Protein AF-0000000072978141 (afdb_homodimer)

InterPro domains:
  IPR000634 Serine/threonine dehydratase, pyridoxal-phosphate-binding site [PS00165] (37-50)
  IPR001926 Tryptophan synthase beta chain-like, PALP domain [PF00291] (12-301)
  IPR036052 Tryptophan synthase beta chain-like, PALP domain superfamily [G3DSA:3.40.50.1100] (8-307)
  IPR036052 Tryptophan synthase beta chain-like, PALP domain superfamily [G3DSA:3.40.50.1100] (45-141)
  IPR036052 Tryptophan synthase beta chain-like, PALP domain superfamily [SSF53686] (3-309)

Structure (mmCIF, N/CA/C/O backbone):
data_AF-0000000072978141-model_v1
#
loop_
_entity.id
_entity.type
_entity.pdbx_description
1 polymer 'Putative serine/threonine dehydratase'
#
loop_
_atom_site.group_PDB
_atom_site.id
_atom_site.type_symbol
_atom_site.label_atom_id
_atom_site.label_alt_id
_atom_site.label_comp_id
_atom_site.label_asym_id
_atom_site.label_entity_id
_atom_site.label_seq_id
_atom_site.pdbx_PDB_ins_code
_atom_site.Cartn_x
_atom_site.Cartn_y
_atom_site.Cartn_z
_atom_site.occupancy
_atom_site.B_iso_or_equiv
_atom_site.auth_seq_id
_atom_site.auth_comp_id
_atom_site.auth_asym_id
_atom_site.auth_atom_id
_atom_site.pdbx_PDB_model_num
ATOM 1 N N . MET A 1 1 ? 3.355 -28.203 6.93 1 92.94 1 MET A N 1
ATOM 2 C CA . MET A 1 1 ? 4.121 -27.641 5.824 1 92.94 1 MET A CA 1
ATOM 3 C C . MET A 1 1 ? 3.99 -26.125 5.801 1 92.94 1 MET A C 1
ATOM 5 O O . MET A 1 1 ? 4.992 -25.406 5.836 1 92.94 1 MET A O 1
ATOM 9 N N . ILE A 1 2 ? 2.799 -25.594 5.996 1 97.38 2 ILE A N 1
ATOM 10 C CA . ILE A 1 2 ? 2.582 -24.156 5.891 1 97.38 2 ILE A CA 1
ATOM 11 C C . ILE A 1 2 ? 3.188 -23.453 7.102 1 97.38 2 ILE A C 1
ATOM 13 O O . ILE A 1 2 ? 3.846 -22.422 6.961 1 97.38 2 ILE A O 1
ATOM 17 N N . ARG A 1 3 ? 3.068 -24 8.289 1 98 3 ARG A N 1
ATOM 18 C CA . ARG A 1 3 ? 3.65 -23.422 9.492 1 98 3 ARG A CA 1
ATOM 19 C C . ARG A 1 3 ? 5.176 -23.453 9.43 1 98 3 ARG A C 1
ATOM 21 O O . ARG A 1 3 ? 5.84 -22.547 9.922 1 98 3 ARG A O 1
ATOM 28 N N . ALA A 1 4 ? 5.672 -24.578 8.891 1 98.06 4 ALA A N 1
ATOM 29 C CA . ALA A 1 4 ? 7.117 -24.641 8.703 1 98.06 4 ALA A CA 1
ATOM 30 C C . ALA A 1 4 ? 7.594 -23.562 7.738 1 98.06 4 ALA A C 1
ATOM 32 O O . ALA A 1 4 ? 8.633 -22.938 7.965 1 98.06 4 ALA A O 1
ATOM 33 N N . ALA A 1 5 ? 6.871 -23.344 6.629 1 98.44 5 ALA A N 1
ATOM 34 C CA . ALA A 1 5 ? 7.191 -22.266 5.691 1 98.44 5 ALA A CA 1
ATOM 35 C C . ALA A 1 5 ? 7.133 -20.906 6.375 1 98.44 5 ALA A C 1
ATOM 37 O O . ALA A 1 5 ? 7.984 -20.047 6.133 1 98.44 5 ALA A O 1
ATOM 38 N N . ALA A 1 6 ? 6.09 -20.703 7.219 1 98.56 6 ALA A N 1
ATOM 39 C CA . ALA A 1 6 ? 5.93 -19.453 7.938 1 98.56 6 ALA A CA 1
ATOM 40 C C . ALA A 1 6 ? 7.148 -19.156 8.805 1 98.56 6 ALA A C 1
ATOM 42 O O . ALA A 1 6 ? 7.609 -18.016 8.867 1 98.56 6 ALA A O 1
ATOM 43 N N . LYS A 1 7 ? 7.633 -20.156 9.492 1 98.31 7 LYS A N 1
ATOM 44 C CA . LYS A 1 7 ? 8.82 -19.984 10.328 1 98.31 7 LYS A CA 1
ATOM 45 C C . LYS A 1 7 ? 10.023 -19.562 9.492 1 98.31 7 LYS A C 1
ATOM 47 O O . LYS A 1 7 ? 10.797 -18.688 9.898 1 98.31 7 LYS A O 1
ATOM 52 N N . ARG A 1 8 ? 10.164 -20.125 8.336 1 98.06 8 ARG A N 1
ATOM 53 C CA . ARG A 1 8 ? 11.305 -19.828 7.469 1 98.06 8 ARG A CA 1
ATOM 54 C C . ARG A 1 8 ? 11.141 -18.453 6.824 1 98.06 8 ARG A C 1
ATOM 56 O O . ARG A 1 8 ? 12.133 -17.781 6.531 1 98.06 8 ARG A O 1
ATOM 63 N N . LEU A 1 9 ? 9.898 -18.031 6.629 1 98.25 9 LEU A N 1
ATOM 64 C CA . LEU A 1 9 ? 9.594 -16.75 5.984 1 98.25 9 LEU A CA 1
ATOM 65 C C . LEU A 1 9 ? 9.703 -15.602 6.977 1 98.25 9 LEU A C 1
ATOM 67 O O . LEU A 1 9 ? 9.797 -14.438 6.574 1 98.25 9 LEU A O 1
ATOM 71 N N . HIS A 1 10 ? 9.625 -15.961 8.273 1 96.75 10 HIS A N 1
ATOM 72 C CA . HIS A 1 10 ? 9.648 -14.922 9.297 1 96.75 10 HIS A CA 1
ATOM 73 C C . HIS A 1 10 ? 10.891 -14.039 9.164 1 96.75 10 HIS A C 1
ATOM 75 O O . HIS A 1 10 ? 12.016 -14.547 9.109 1 96.75 10 HIS A O 1
ATOM 81 N N . GLY A 1 11 ? 10.695 -12.695 9.055 1 94.19 11 GLY A N 1
ATOM 82 C CA . GLY A 1 11 ? 11.797 -11.75 8.93 1 94.19 11 GLY A CA 1
ATOM 83 C C . GLY A 1 11 ? 12.227 -11.523 7.496 1 94.19 11 GLY A C 1
ATOM 84 O O . GLY A 1 11 ? 13.031 -10.633 7.215 1 94.19 11 GLY A O 1
ATOM 85 N N . HIS A 1 12 ? 11.617 -12.312 6.57 1 96.62 12 HIS A N 1
ATOM 86 C CA . HIS A 1 12 ? 12.008 -12.195 5.168 1 96.62 12 HIS A CA 1
ATOM 87 C C . HIS A 1 12 ? 10.836 -11.742 4.305 1 96.62 12 HIS A C 1
ATOM 89 O O . HIS A 1 12 ? 11 -10.883 3.434 1 96.62 12 HIS A O 1
ATOM 95 N N . ALA A 1 13 ? 9.695 -12.297 4.52 1 97.25 13 ALA A N 1
ATOM 96 C CA . ALA A 1 13 ? 8.484 -11.828 3.846 1 97.25 13 ALA A CA 1
ATOM 97 C C . ALA A 1 13 ? 7.785 -10.75 4.664 1 97.25 13 ALA A C 1
ATOM 99 O O . ALA A 1 13 ? 7.859 -10.75 5.895 1 97.25 13 ALA A O 1
ATOM 100 N N . ARG A 1 14 ? 7.109 -9.852 4.027 1 97.12 14 ARG A N 1
ATOM 101 C CA . ARG A 1 14 ? 6.367 -8.781 4.695 1 97.12 14 ARG A CA 1
ATOM 102 C C . ARG A 1 14 ? 4.996 -9.273 5.152 1 97.12 14 ARG A C 1
ATOM 104 O O . ARG A 1 14 ? 4.277 -9.922 4.391 1 97.12 14 ARG A O 1
ATOM 111 N N . ARG A 1 15 ? 4.684 -9.039 6.402 1 96.75 15 ARG A N 1
ATOM 112 C CA . ARG A 1 15 ? 3.275 -9.156 6.766 1 96.75 15 ARG A CA 1
ATOM 113 C C . ARG A 1 15 ? 2.467 -7.988 6.207 1 96.75 15 ARG A C 1
ATOM 115 O O . ARG A 1 15 ? 2.654 -6.844 6.617 1 96.75 15 ARG A O 1
ATOM 122 N N . THR A 1 16 ? 1.646 -8.203 5.25 1 97.38 16 THR A N 1
ATOM 123 C CA . THR A 1 16 ? 0.828 -7.137 4.676 1 97.38 16 THR A CA 1
ATOM 124 C C . THR A 1 16 ? -0.42 -6.898 5.523 1 97.38 16 THR A C 1
ATOM 126 O O . THR A 1 16 ? -0.959 -7.832 6.121 1 97.38 16 THR A O 1
ATOM 129 N N . PRO A 1 17 ? -0.838 -5.648 5.652 1 95.75 17 PRO A N 1
ATOM 130 C CA . PRO A 1 17 ? -2.023 -5.352 6.461 1 95.75 17 PRO A CA 1
ATOM 131 C C . PRO A 1 17 ? -3.32 -5.793 5.793 1 95.75 17 PRO A C 1
ATOM 133 O O . PRO A 1 17 ? -3.295 -6.336 4.684 1 95.75 17 PRO A O 1
ATOM 136 N N . LEU A 1 18 ? -4.426 -5.742 6.547 1 96.94 18 LEU A N 1
ATOM 137 C CA . LEU A 1 18 ? -5.754 -5.73 5.949 1 96.94 18 LEU A CA 1
ATOM 138 C C . LEU A 1 18 ? -6.254 -4.301 5.766 1 96.94 18 LEU A C 1
ATOM 140 O O . LEU A 1 18 ? -6.277 -3.52 6.723 1 96.94 18 LEU A O 1
ATOM 144 N N . LEU A 1 19 ? -6.555 -3.926 4.578 1 98.38 19 LEU A N 1
ATOM 145 C CA . LEU A 1 19 ? -7.031 -2.582 4.277 1 98.38 19 LEU A CA 1
ATOM 146 C C . LEU A 1 19 ? -8.547 -2.568 4.102 1 98.38 19 LEU A C 1
ATOM 148 O O . LEU A 1 19 ? -9.156 -3.605 3.82 1 98.38 19 LEU A O 1
ATOM 152 N N . SER A 1 20 ? -9.125 -1.463 4.254 1 97.75 20 SER A N 1
ATOM 153 C CA . SER A 1 20 ? -10.555 -1.256 4.059 1 97.75 20 SER A CA 1
ATOM 154 C C . SER A 1 20 ? -10.859 0.189 3.676 1 97.75 20 SER A C 1
ATOM 156 O O . SER A 1 20 ? -9.992 1.062 3.799 1 97.75 20 SER A O 1
ATOM 158 N N . SER A 1 21 ? -11.953 0.423 3.164 1 97.75 21 SER A N 1
ATOM 159 C CA . SER A 1 21 ? -12.469 1.738 2.797 1 97.75 21 SER A CA 1
ATOM 160 C C . SER A 1 21 ? -13.992 1.774 2.863 1 97.75 21 SER A C 1
ATOM 162 O O . SER A 1 21 ? -14.664 0.913 2.293 1 97.75 21 SER A O 1
ATOM 164 N N . PRO A 1 22 ? -14.523 2.807 3.543 1 96.69 22 PRO A N 1
ATOM 165 C CA . PRO A 1 22 ? -15.984 2.91 3.549 1 96.69 22 PRO A CA 1
ATOM 166 C C . PRO A 1 22 ? -16.578 3.043 2.146 1 96.69 22 PRO A C 1
ATOM 168 O O . PRO A 1 22 ? -17.703 2.613 1.904 1 96.69 22 PRO A O 1
ATOM 171 N N . PHE A 1 23 ? -15.836 3.582 1.229 1 96.94 23 PHE A N 1
ATOM 172 C CA . PHE A 1 23 ? -16.312 3.748 -0.14 1 96.94 23 PHE A CA 1
ATOM 173 C C . PHE A 1 23 ? -16.453 2.398 -0.834 1 96.94 23 PHE A C 1
ATOM 175 O O . PHE A 1 23 ? -17.391 2.176 -1.596 1 96.94 23 PHE A O 1
ATOM 182 N N . LEU A 1 24 ? -15.484 1.501 -0.643 1 98.31 24 LEU A N 1
ATOM 183 C CA . LEU A 1 24 ? -15.586 0.148 -1.18 1 98.31 24 LEU A CA 1
ATOM 184 C C . LEU A 1 24 ? -16.766 -0.589 -0.568 1 98.31 24 LEU A C 1
ATOM 186 O O . LEU A 1 24 ? -17.484 -1.318 -1.265 1 98.31 24 LEU A O 1
ATOM 190 N N . ASP A 1 25 ? -16.938 -0.429 0.747 1 97.75 25 ASP A N 1
ATOM 191 C CA . ASP A 1 25 ? -18.078 -1.033 1.428 1 97.75 25 ASP A CA 1
ATOM 192 C C . ASP A 1 25 ? -19.391 -0.615 0.772 1 97.75 25 ASP A C 1
ATOM 194 O O . ASP A 1 25 ? -20.281 -1.445 0.564 1 97.75 25 ASP A O 1
ATOM 198 N N . ASP A 1 26 ? -19.469 0.68 0.49 1 96.62 26 ASP A N 1
ATOM 199 C CA . ASP A 1 26 ? -20.688 1.222 -0.107 1 96.62 26 ASP A CA 1
ATOM 200 C C . ASP A 1 26 ? -20.953 0.591 -1.472 1 96.62 26 ASP A C 1
ATOM 202 O O . ASP A 1 26 ? -22.094 0.242 -1.786 1 96.62 26 ASP A O 1
ATOM 206 N N . ILE A 1 27 ? -19.953 0.437 -2.299 1 97.31 27 ILE A N 1
ATOM 207 C CA . ILE A 1 27 ? -20.094 -0.152 -3.625 1 97.31 27 ILE A CA 1
ATOM 208 C C . ILE A 1 27 ? -20.516 -1.613 -3.498 1 97.31 27 ILE A C 1
ATOM 210 O O . ILE A 1 27 ? -21.438 -2.066 -4.195 1 97.31 27 ILE A O 1
ATOM 214 N N . ALA A 1 28 ? -19.891 -2.338 -2.576 1 98.12 28 ALA A N 1
ATOM 215 C CA . ALA A 1 28 ? -20.078 -3.779 -2.443 1 98.12 28 ALA A CA 1
ATOM 216 C C . ALA A 1 28 ? -21.359 -4.094 -1.674 1 98.12 28 ALA A C 1
ATOM 218 O O . ALA A 1 28 ? -21.891 -5.207 -1.755 1 98.12 28 ALA A O 1
ATOM 219 N N . GLY A 1 29 ? -21.875 -3.148 -0.847 1 97.38 29 GLY A N 1
ATOM 220 C CA . GLY A 1 29 ? -23.031 -3.387 0.021 1 97.38 29 GLY A CA 1
ATOM 221 C C . GLY A 1 29 ? -22.688 -4.227 1.238 1 97.38 29 GLY A C 1
ATOM 222 O O . GLY A 1 29 ? -23.562 -4.855 1.829 1 97.38 29 GLY A O 1
ATOM 223 N N . ARG A 1 30 ? -21.438 -4.359 1.597 1 97.94 30 ARG A N 1
ATOM 224 C CA . ARG A 1 30 ? -20.906 -5.098 2.74 1 97.94 30 ARG A CA 1
ATOM 225 C C . ARG A 1 30 ? -19.5 -4.633 3.084 1 97.94 30 ARG A C 1
ATOM 227 O O . ARG A 1 30 ? -18.875 -3.877 2.326 1 97.94 30 ARG A O 1
ATOM 234 N N . LYS A 1 31 ? -18.969 -5.016 4.215 1 98.06 31 LYS A N 1
ATOM 235 C CA . LYS A 1 31 ? -17.578 -4.707 4.57 1 98.06 31 LYS A CA 1
ATOM 236 C C . LYS A 1 31 ? -16.594 -5.441 3.66 1 98.06 31 LYS A C 1
ATOM 238 O O . LYS A 1 31 ? -16.719 -6.652 3.463 1 98.06 31 LYS A O 1
ATOM 243 N N . VAL A 1 32 ? -15.719 -4.746 3.08 1 98.75 32 VAL A N 1
ATOM 244 C CA . VAL A 1 32 ? -14.68 -5.32 2.227 1 98.75 32 VAL A CA 1
ATOM 245 C C . VAL A 1 32 ? -13.312 -5.148 2.883 1 98.75 32 VAL A C 1
ATOM 247 O O . VAL A 1 32 ? -12.898 -4.027 3.18 1 98.75 32 VAL A O 1
ATOM 250 N N . TYR A 1 33 ? -12.633 -6.223 3.166 1 98.75 33 TYR A N 1
ATOM 251 C CA . TYR A 1 33 ? -11.266 -6.223 3.672 1 98.75 33 TYR A CA 1
ATOM 252 C C . TYR A 1 33 ? -10.289 -6.703 2.604 1 98.75 33 TYR A C 1
ATOM 254 O O . TYR A 1 33 ? -10.516 -7.738 1.974 1 98.75 33 TYR A O 1
ATOM 262 N N . VAL A 1 34 ? -9.25 -5.945 2.387 1 98.88 34 VAL A N 1
ATOM 263 C CA . VAL A 1 34 ? -8.359 -6.207 1.266 1 98.88 34 VAL A CA 1
ATOM 264 C C . VAL A 1 34 ? -6.98 -6.609 1.789 1 98.88 34 VAL A C 1
ATOM 266 O O . VAL A 1 34 ? -6.371 -5.879 2.576 1 98.88 34 VAL A O 1
ATOM 269 N N . LYS A 1 35 ? -6.516 -7.82 1.464 1 98.88 35 LYS A N 1
ATOM 270 C CA . LYS A 1 35 ? -5.152 -8.281 1.703 1 98.88 35 LYS A CA 1
ATOM 271 C C . LYS A 1 35 ? -4.234 -7.914 0.539 1 98.88 35 LYS A C 1
ATOM 273 O O . LYS A 1 35 ? -4.207 -8.609 -0.479 1 98.88 35 LYS A O 1
ATOM 278 N N . PRO A 1 36 ? -3.426 -6.852 0.668 1 98.88 36 PRO A N 1
ATOM 279 C CA . PRO A 1 36 ? -2.701 -6.27 -0.463 1 98.88 36 PRO A CA 1
ATOM 280 C C . PRO A 1 36 ? -1.343 -6.926 -0.697 1 98.88 36 PRO A C 1
ATOM 282 O O . PRO A 1 36 ? -0.303 -6.297 -0.488 1 98.88 36 PRO A O 1
ATOM 285 N N . GLU A 1 37 ? -1.304 -8.055 -1.321 1 98.88 37 GLU A N 1
ATOM 286 C CA . GLU A 1 37 ? -0.059 -8.781 -1.555 1 98.88 37 GLU A CA 1
ATOM 287 C C . GLU A 1 37 ? 0.76 -8.133 -2.666 1 98.88 37 GLU A C 1
ATOM 289 O O . GLU A 1 37 ? 1.91 -8.508 -2.896 1 98.88 37 GLU A O 1
ATOM 294 N N . CYS A 1 38 ? 0.164 -7.137 -3.363 1 98.81 38 CYS A N 1
ATOM 295 C CA . CYS A 1 38 ? 0.958 -6.309 -4.262 1 98.81 38 CYS A CA 1
ATOM 296 C C . CYS A 1 38 ? 2.043 -5.559 -3.496 1 98.81 38 CYS A C 1
ATOM 298 O O . CYS A 1 38 ? 3.004 -5.07 -4.094 1 98.81 38 CYS A O 1
ATOM 300 N N . LEU A 1 39 ? 1.933 -5.48 -2.168 1 98.75 39 LEU A N 1
ATOM 301 C CA . LEU A 1 39 ? 2.914 -4.789 -1.34 1 98.75 39 LEU A CA 1
ATOM 302 C C . LEU A 1 39 ? 4.051 -5.727 -0.946 1 98.75 39 LEU A C 1
ATOM 304 O O . LEU A 1 39 ? 5.031 -5.297 -0.337 1 98.75 39 LEU A O 1
ATOM 308 N N . GLN A 1 40 ? 3.953 -6.992 -1.222 1 98.69 40 GLN A N 1
ATOM 309 C CA . GLN A 1 40 ? 5.027 -7.934 -0.925 1 98.69 40 GLN A CA 1
ATOM 310 C C . GLN A 1 40 ? 6.238 -7.684 -1.82 1 98.69 40 GLN A C 1
ATOM 312 O O . GLN A 1 40 ? 6.129 -7.027 -2.855 1 98.69 40 GLN A O 1
ATOM 317 N N . HIS A 1 41 ? 7.445 -8.164 -1.392 1 98.06 41 HIS A N 1
ATOM 318 C CA . HIS A 1 41 ? 8.641 -8.094 -2.223 1 98.06 41 HIS A CA 1
ATOM 319 C C . HIS A 1 41 ? 8.328 -8.469 -3.67 1 98.06 41 HIS A C 1
ATOM 321 O O . HIS A 1 41 ? 7.551 -9.391 -3.924 1 98.06 41 HIS A O 1
ATOM 327 N N . THR A 1 42 ? 8.867 -7.684 -4.574 1 97.5 42 THR A N 1
ATOM 328 C CA . THR A 1 42 ? 8.758 -7.871 -6.016 1 97.5 42 THR A CA 1
ATOM 329 C C . THR A 1 42 ? 7.352 -7.527 -6.504 1 97.5 42 THR A C 1
ATOM 331 O O . THR A 1 42 ? 7.008 -7.793 -7.656 1 97.5 42 THR A O 1
ATOM 334 N N . GLY A 1 43 ? 6.445 -7.074 -5.625 1 97.81 43 GLY A N 1
ATOM 335 C CA . GLY A 1 43 ? 5.164 -6.516 -6.035 1 97.81 43 GLY A CA 1
ATOM 336 C C . GLY A 1 43 ? 4.066 -7.559 -6.148 1 97.81 43 GLY A C 1
ATOM 337 O O . GLY A 1 43 ? 3.037 -7.316 -6.781 1 97.81 43 GLY A O 1
ATOM 338 N N . SER A 1 44 ? 4.297 -8.773 -5.582 1 98.44 44 SER A N 1
ATOM 339 C CA . SER A 1 44 ? 3.266 -9.805 -5.66 1 98.44 44 SER A CA 1
ATOM 340 C C . SER A 1 44 ? 3.463 -10.867 -4.586 1 98.44 44 SER A C 1
ATOM 342 O O . SER A 1 44 ? 4.531 -10.961 -3.979 1 98.44 44 SER A O 1
ATOM 344 N N . PHE A 1 45 ? 2.449 -11.734 -4.422 1 98.75 45 PHE A N 1
ATOM 345 C CA . PHE A 1 45 ? 2.449 -12.82 -3.443 1 98.75 45 PHE A CA 1
ATOM 346 C C . PHE A 1 45 ? 3.5 -13.867 -3.793 1 98.75 45 PHE A C 1
ATOM 348 O O . PHE A 1 45 ? 3.873 -14.68 -2.949 1 98.75 45 PHE A O 1
ATOM 355 N N . LYS A 1 46 ? 4.078 -13.82 -4.984 1 98.62 46 LYS A N 1
ATOM 356 C CA . LYS A 1 46 ? 4.898 -14.914 -5.504 1 98.62 46 LYS A CA 1
ATOM 357 C C . LYS A 1 46 ? 6.227 -15 -4.762 1 98.62 46 LYS A C 1
ATOM 359 O O . LYS A 1 46 ? 6.871 -16.047 -4.75 1 98.62 46 LYS A O 1
ATOM 364 N N . PHE A 1 47 ? 6.668 -13.938 -4.145 1 98.81 47 PHE A N 1
ATOM 365 C CA . PHE A 1 47 ? 7.883 -14.008 -3.342 1 98.81 47 PHE A CA 1
ATOM 366 C C . PHE A 1 47 ? 7.754 -15.062 -2.252 1 98.81 47 PHE A C 1
ATOM 368 O O . PHE A 1 47 ? 8.711 -15.781 -1.963 1 98.81 47 PHE A O 1
ATOM 375 N N . ARG A 1 48 ? 6.566 -15.172 -1.582 1 98.81 48 ARG A N 1
ATOM 376 C CA . ARG A 1 48 ? 6.352 -16.125 -0.5 1 98.81 48 ARG A CA 1
ATOM 377 C C . ARG A 1 48 ? 6.645 -17.547 -0.96 1 98.81 48 ARG A C 1
ATOM 379 O O . ARG A 1 48 ? 7.348 -18.297 -0.275 1 98.81 48 ARG A O 1
ATOM 386 N N . GLY A 1 49 ? 6.07 -17.922 -2.115 1 98.69 49 GLY A N 1
ATOM 387 C CA . GLY A 1 49 ? 6.316 -19.25 -2.656 1 98.69 49 GLY A CA 1
ATOM 388 C C . GLY A 1 49 ? 7.77 -19.469 -3.031 1 98.69 49 GLY A C 1
ATOM 389 O O . GLY A 1 49 ? 8.328 -20.547 -2.76 1 98.69 49 GLY A O 1
ATOM 390 N N . GLY A 1 50 ? 8.367 -18.453 -3.717 1 98.56 50 GLY A N 1
ATOM 391 C CA . GLY A 1 50 ? 9.781 -18.547 -4.062 1 98.56 50 GLY A CA 1
ATOM 392 C C . GLY A 1 50 ? 10.672 -18.766 -2.857 1 98.56 50 GLY A C 1
ATOM 393 O O . GLY A 1 50 ? 11.516 -19.672 -2.859 1 98.56 50 GLY A O 1
ATOM 394 N N . TRP A 1 51 ? 10.453 -17.969 -1.808 1 98.69 51 TRP A N 1
ATOM 395 C CA . TRP A 1 51 ? 11.25 -18.109 -0.591 1 98.69 51 TRP A CA 1
ATOM 396 C C . TRP A 1 51 ? 11.031 -19.484 0.043 1 98.69 51 TRP A C 1
ATOM 398 O O . TRP A 1 51 ? 11.984 -20.125 0.469 1 98.69 51 TRP A O 1
ATOM 408 N N . SER A 1 52 ? 9.773 -19.875 0.114 1 98.81 52 SER A N 1
ATOM 409 C CA . SER A 1 52 ? 9.445 -21.172 0.713 1 98.81 52 SER A CA 1
ATOM 410 C C . SER A 1 52 ? 10.125 -22.312 -0.031 1 98.81 52 SER A C 1
ATOM 412 O O . SER A 1 52 ? 10.703 -23.203 0.591 1 98.81 52 SER A O 1
ATOM 414 N N . ALA A 1 53 ? 10.047 -22.328 -1.36 1 98.62 53 ALA A N 1
ATOM 415 C CA . ALA A 1 53 ? 10.648 -23.375 -2.174 1 98.62 53 ALA A CA 1
ATOM 416 C C . ALA A 1 53 ? 12.148 -23.469 -1.938 1 98.62 53 ALA A C 1
ATOM 418 O O . ALA A 1 53 ? 12.68 -24.547 -1.681 1 98.62 53 ALA A O 1
ATOM 419 N N . LEU A 1 54 ? 12.82 -22.328 -1.937 1 98.62 54 LEU A N 1
ATOM 420 C CA . LEU A 1 54 ? 14.273 -22.312 -1.808 1 98.62 54 LEU A CA 1
ATOM 421 C C . LEU A 1 54 ? 14.695 -22.656 -0.384 1 98.62 54 LEU A C 1
ATOM 423 O O . LEU A 1 54 ? 15.617 -23.453 -0.181 1 98.62 54 LEU A O 1
ATOM 427 N N . SER A 1 55 ? 14.031 -22.078 0.594 1 98.5 55 SER A N 1
ATOM 428 C CA . SER A 1 55 ? 14.438 -22.281 1.981 1 98.5 55 SER A CA 1
ATOM 429 C C . SER A 1 55 ? 14.094 -23.703 2.455 1 98.5 55 SER A C 1
ATOM 431 O O . SER A 1 55 ? 14.68 -24.188 3.42 1 98.5 55 SER A O 1
ATOM 433 N N . GLY A 1 56 ? 13.133 -24.344 1.799 1 98.12 56 GLY A N 1
ATOM 434 C CA . GLY A 1 56 ? 12.695 -25.672 2.205 1 98.12 56 GLY A CA 1
ATOM 435 C C . GLY A 1 56 ? 13.438 -26.781 1.49 1 98.12 56 GLY A C 1
ATOM 436 O O . GLY A 1 56 ? 13.32 -27.953 1.866 1 98.12 56 GLY A O 1
ATOM 437 N N . MET A 1 57 ? 14.172 -26.453 0.503 1 96.38 57 MET A N 1
ATOM 438 C CA . MET A 1 57 ? 14.867 -27.453 -0.303 1 96.38 57 MET A CA 1
ATOM 439 C C . MET A 1 57 ? 16.141 -27.922 0.384 1 96.38 57 MET A C 1
ATOM 441 O O . MET A 1 57 ? 16.688 -27.203 1.229 1 96.38 57 MET A O 1
ATOM 445 N N . ASP A 1 58 ? 16.609 -29.141 0.058 1 96.56 58 ASP A N 1
ATOM 446 C CA . ASP A 1 58 ? 17.891 -29.641 0.531 1 96.56 58 ASP A CA 1
ATOM 447 C C . ASP A 1 58 ? 19.016 -28.656 0.228 1 96.56 58 ASP A C 1
ATOM 449 O O . ASP A 1 58 ? 19.141 -28.172 -0.9 1 96.56 58 ASP A O 1
ATOM 453 N N . PRO A 1 59 ? 19.828 -28.391 1.221 1 97.25 59 PRO A N 1
ATOM 454 C CA . PRO A 1 59 ? 20.875 -27.375 1.033 1 97.25 59 PRO A CA 1
ATOM 455 C C . PRO A 1 59 ? 21.812 -27.719 -0.127 1 97.25 59 PRO A C 1
ATOM 457 O O . PRO A 1 59 ? 22.25 -26.812 -0.839 1 97.25 59 PRO A O 1
ATOM 460 N N . GLU A 1 60 ? 22.125 -28.953 -0.244 1 96.81 60 GLU A N 1
ATOM 461 C CA . GLU A 1 60 ? 23 -29.344 -1.343 1 96.81 60 GLU A CA 1
ATOM 462 C C . GLU A 1 60 ? 22.344 -29.094 -2.695 1 96.81 60 GLU A C 1
ATOM 464 O O . GLU A 1 60 ? 22.969 -28.547 -3.607 1 96.81 60 GLU A O 1
ATOM 469 N N . LYS A 1 61 ? 21.109 -29.469 -2.828 1 96.62 61 LYS A N 1
ATOM 470 C CA . LYS A 1 61 ? 20.375 -29.203 -4.055 1 96.62 61 LYS A CA 1
ATOM 471 C C . LYS A 1 61 ? 20.234 -27.703 -4.305 1 96.62 61 LYS A C 1
ATOM 473 O O . LYS A 1 61 ? 20.391 -27.234 -5.434 1 96.62 61 LYS A O 1
ATOM 478 N N . ARG A 1 62 ? 19.938 -26.969 -3.236 1 97.81 62 ARG A N 1
ATOM 479 C CA . ARG A 1 62 ? 19.781 -25.516 -3.322 1 97.81 62 ARG A CA 1
ATOM 480 C C . ARG A 1 62 ? 21.047 -24.859 -3.852 1 97.81 62 ARG A C 1
ATOM 482 O O . ARG A 1 62 ? 20.969 -23.906 -4.645 1 97.81 62 ARG A O 1
ATOM 489 N N . SER A 1 63 ? 22.156 -25.375 -3.484 1 97.62 63 SER A N 1
ATOM 490 C CA . SER A 1 63 ? 23.438 -24.75 -3.842 1 97.62 63 SER A CA 1
ATOM 491 C C . SER A 1 63 ? 23.672 -24.812 -5.348 1 97.62 63 SER A C 1
ATOM 493 O O . SER A 1 63 ? 24.422 -24 -5.895 1 97.62 63 SER A O 1
ATOM 495 N N . HIS A 1 64 ? 23.031 -25.781 -6.016 1 97.81 64 HIS A N 1
ATOM 496 C CA . HIS A 1 64 ? 23.188 -25.906 -7.461 1 97.81 64 HIS A CA 1
ATOM 497 C C . HIS A 1 64 ? 22.359 -24.859 -8.195 1 97.81 64 HIS A C 1
ATOM 499 O O . HIS A 1 64 ? 22.609 -24.578 -9.375 1 97.81 64 HIS A O 1
ATOM 505 N N . GLY A 1 65 ? 21.375 -24.359 -7.52 1 98.25 65 GLY A N 1
ATOM 506 C CA . GLY A 1 65 ? 20.562 -23.312 -8.125 1 98.25 65 GLY A CA 1
ATOM 507 C C . GLY A 1 65 ? 19.188 -23.797 -8.547 1 98.25 65 GLY A C 1
ATOM 508 O O . GLY A 1 65 ? 18.859 -24.969 -8.391 1 98.25 65 GLY A O 1
ATOM 509 N N . VAL A 1 66 ? 18.422 -22.859 -9.023 1 98.69 66 VAL A N 1
ATOM 510 C CA . VAL A 1 66 ? 17.031 -23.141 -9.375 1 98.69 66 VAL A CA 1
ATOM 511 C C . VAL A 1 66 ? 16.719 -22.609 -10.766 1 98.69 66 VAL A C 1
ATOM 513 O O . VAL A 1 66 ? 17.469 -21.766 -11.289 1 98.69 66 VAL A O 1
ATOM 516 N N . ILE A 1 67 ? 15.68 -23.156 -11.383 1 98.5 67 ILE A N 1
ATOM 517 C CA . ILE A 1 67 ? 15.234 -22.734 -12.703 1 98.5 67 ILE A CA 1
ATOM 518 C C . ILE A 1 67 ? 13.711 -22.578 -12.719 1 98.5 67 ILE A C 1
ATOM 520 O O . ILE A 1 67 ? 13.008 -23.312 -12.008 1 98.5 67 ILE A O 1
ATOM 524 N N . ALA A 1 68 ? 13.188 -21.609 -13.359 1 97.5 68 ALA A N 1
ATOM 525 C CA . ALA A 1 68 ? 11.75 -21.406 -13.516 1 97.5 68 ALA A CA 1
ATOM 526 C C . ALA A 1 68 ? 11.422 -20.891 -14.914 1 97.5 68 ALA A C 1
ATOM 528 O O . ALA A 1 68 ? 12.281 -20.344 -15.602 1 97.5 68 ALA A O 1
ATOM 529 N N . TYR A 1 69 ? 10.117 -21.172 -15.258 1 91.94 69 TYR A N 1
ATOM 530 C CA . TYR A 1 69 ? 9.562 -20.703 -16.516 1 91.94 69 TYR A CA 1
ATOM 531 C C . TYR A 1 69 ? 8.531 -19.609 -16.281 1 91.94 69 TYR A C 1
ATOM 533 O O . TYR A 1 69 ? 7.414 -19.875 -15.836 1 91.94 69 TYR A O 1
ATOM 541 N N . SER A 1 70 ? 8.898 -18.391 -16.547 1 86.75 70 SER A N 1
ATOM 542 C CA . SER A 1 70 ? 7.949 -17.312 -16.328 1 86.75 70 SER A CA 1
ATOM 543 C C . SER A 1 70 ? 8.523 -15.977 -16.797 1 86.75 70 SER A C 1
ATOM 545 O O . SER A 1 70 ? 9.734 -15.75 -16.734 1 86.75 70 SER A O 1
ATOM 547 N N . SER A 1 71 ? 7.66 -15.164 -17.281 1 78.81 71 SER A N 1
ATOM 548 C CA . SER A 1 71 ? 8.055 -13.789 -17.562 1 78.81 71 SER A CA 1
ATOM 549 C C . SER A 1 71 ? 7.418 -12.82 -16.562 1 78.81 71 SER A C 1
ATOM 551 O O . SER A 1 71 ? 7.473 -11.602 -16.766 1 78.81 71 SER A O 1
ATOM 553 N N . GLY A 1 72 ? 6.879 -13.297 -15.57 1 92.06 72 GLY A N 1
ATOM 554 C CA . GLY A 1 72 ? 6.09 -12.414 -14.727 1 92.06 72 GLY A CA 1
ATOM 555 C C . GLY A 1 72 ? 6.453 -12.508 -13.258 1 92.06 72 GLY A C 1
ATOM 556 O O . GLY A 1 72 ? 7.633 -12.477 -12.906 1 92.06 72 GLY A O 1
ATOM 557 N N . ASN A 1 73 ? 5.434 -12.547 -12.438 1 95.94 73 ASN A N 1
ATOM 558 C CA . ASN A 1 73 ? 5.57 -12.438 -10.984 1 95.94 73 ASN A CA 1
ATOM 559 C C . ASN A 1 73 ? 6.359 -13.617 -10.406 1 95.94 73 ASN A C 1
ATOM 561 O O . ASN A 1 73 ? 7.145 -13.445 -9.477 1 95.94 73 ASN A O 1
ATOM 565 N N . HIS A 1 74 ? 6.125 -14.773 -10.938 1 97.44 74 HIS A N 1
ATOM 566 C CA . HIS A 1 74 ? 6.852 -15.938 -10.453 1 97.44 74 HIS A CA 1
ATOM 567 C C . HIS A 1 74 ? 8.344 -15.805 -10.711 1 97.44 74 HIS A C 1
ATOM 569 O O . HIS A 1 74 ? 9.164 -16.109 -9.836 1 97.44 74 HIS A O 1
ATOM 575 N N . ALA A 1 75 ? 8.703 -15.336 -11.914 1 97.38 75 ALA A N 1
ATOM 576 C CA . ALA A 1 75 ? 10.102 -15.109 -12.273 1 97.38 75 ALA A CA 1
ATOM 577 C C . ALA A 1 75 ? 10.789 -14.188 -11.273 1 97.38 75 ALA A C 1
ATOM 579 O O . ALA A 1 75 ? 11.867 -14.5 -10.773 1 97.38 75 ALA A O 1
ATOM 580 N N . GLN A 1 76 ? 10.18 -13.102 -10.969 1 97.06 76 GLN A N 1
ATOM 581 C CA . GLN A 1 76 ? 10.773 -12.109 -10.086 1 97.06 76 GLN A CA 1
ATOM 582 C C . GLN A 1 76 ? 10.836 -12.625 -8.648 1 97.06 76 GLN A C 1
ATOM 584 O O . GLN A 1 76 ? 11.812 -12.367 -7.938 1 97.06 76 GLN A O 1
ATOM 589 N N . GLY A 1 77 ? 9.797 -13.336 -8.195 1 98.12 77 GLY A N 1
ATOM 590 C CA . GLY A 1 77 ? 9.82 -13.945 -6.871 1 98.12 77 GLY A CA 1
ATOM 591 C C . GLY A 1 77 ? 10.969 -14.914 -6.68 1 98.12 77 GLY A C 1
ATOM 592 O O . GLY A 1 77 ? 11.664 -14.867 -5.664 1 98.12 77 GLY A O 1
ATOM 593 N N . ILE A 1 78 ? 11.164 -15.758 -7.684 1 98.5 78 ILE A N 1
ATOM 594 C CA . ILE A 1 78 ? 12.242 -16.75 -7.637 1 98.5 78 ILE A CA 1
ATOM 595 C C . ILE A 1 78 ? 13.594 -16.047 -7.676 1 98.5 78 ILE A C 1
ATOM 597 O O . ILE A 1 78 ? 14.5 -16.375 -6.91 1 98.5 78 ILE A O 1
ATOM 601 N N . ALA A 1 79 ? 13.727 -15.094 -8.57 1 98.38 79 ALA A N 1
ATOM 602 C CA . ALA A 1 79 ? 14.984 -14.375 -8.734 1 98.38 79 ALA A CA 1
ATOM 603 C C . ALA A 1 79 ? 15.422 -13.727 -7.426 1 98.38 79 ALA A C 1
ATOM 605 O O . ALA A 1 79 ? 16.562 -13.898 -6.992 1 98.38 79 ALA A O 1
ATOM 606 N N . LEU A 1 80 ? 14.523 -13.016 -6.789 1 98.31 80 LEU A N 1
ATOM 607 C CA . LEU A 1 80 ? 14.875 -12.336 -5.555 1 98.31 80 LEU A CA 1
ATOM 608 C C . LEU A 1 80 ? 15.188 -13.336 -4.449 1 98.31 80 LEU A C 1
ATOM 610 O O . LEU A 1 80 ? 16.156 -13.164 -3.701 1 98.31 80 LEU A O 1
ATOM 614 N N . ALA A 1 81 ? 14.32 -14.383 -4.281 1 98.5 81 ALA A N 1
ATOM 615 C CA . ALA A 1 81 ? 14.555 -15.398 -3.258 1 98.5 81 ALA A CA 1
ATOM 616 C C . ALA A 1 81 ? 15.922 -16.047 -3.434 1 98.5 81 ALA A C 1
ATOM 618 O O . ALA A 1 81 ? 16.656 -16.25 -2.459 1 98.5 81 ALA A O 1
ATOM 619 N N . ALA A 1 82 ? 16.266 -16.391 -4.68 1 98.69 82 ALA A N 1
ATOM 620 C CA . ALA A 1 82 ? 17.547 -17.016 -4.969 1 98.69 82 ALA A CA 1
ATOM 621 C C . ALA A 1 82 ? 18.703 -16.094 -4.609 1 98.69 82 ALA A C 1
ATOM 623 O O . ALA A 1 82 ? 19.672 -16.516 -3.965 1 98.69 82 ALA A O 1
ATOM 624 N N . ARG A 1 83 ? 18.609 -14.859 -5.039 1 98 83 ARG A N 1
ATOM 625 C CA . ARG A 1 83 ? 19.625 -13.875 -4.711 1 98 83 ARG A CA 1
ATOM 626 C C . ARG A 1 83 ? 19.859 -13.797 -3.205 1 98 83 ARG A C 1
ATOM 628 O O . ARG A 1 83 ? 21 -13.797 -2.742 1 98 83 ARG A O 1
ATOM 635 N N . MET A 1 84 ? 18.797 -13.742 -2.447 1 97.06 84 MET A N 1
ATOM 636 C CA . MET A 1 84 ? 18.859 -13.578 -0.999 1 97.06 84 MET A CA 1
ATOM 637 C C . MET A 1 84 ? 19.469 -14.812 -0.34 1 97.06 84 MET A C 1
ATOM 639 O O . MET A 1 84 ? 20.062 -14.727 0.736 1 97.06 84 MET A O 1
ATOM 643 N N . HIS A 1 85 ? 19.312 -15.977 -0.969 1 97.69 85 HIS A N 1
ATOM 644 C CA . HIS A 1 85 ? 19.922 -17.203 -0.459 1 97.69 85 HIS A CA 1
ATOM 645 C C . HIS A 1 85 ? 21.344 -17.375 -0.978 1 97.69 85 HIS A C 1
ATOM 647 O O . HIS A 1 85 ? 22.047 -18.312 -0.584 1 97.69 85 HIS A O 1
ATOM 653 N N . GLY A 1 86 ? 21.75 -16.547 -1.941 1 97.62 86 GLY A N 1
ATOM 654 C CA . GLY A 1 86 ? 23.094 -16.609 -2.506 1 97.62 86 GLY A CA 1
ATOM 655 C C . GLY A 1 86 ? 23.266 -17.766 -3.475 1 97.62 86 GLY A C 1
ATOM 656 O O . GLY A 1 86 ? 24.328 -18.391 -3.521 1 97.62 86 GLY A O 1
ATOM 657 N N . VAL A 1 87 ? 22.234 -18.141 -4.172 1 98 87 VAL A N 1
ATOM 658 C CA . VAL A 1 87 ? 22.328 -19.266 -5.102 1 98 87 VAL A CA 1
ATOM 659 C C . VAL A 1 87 ? 21.938 -18.812 -6.504 1 98 87 VAL A C 1
ATOM 661 O O . VAL A 1 87 ? 21.219 -17.812 -6.664 1 98 87 VAL A O 1
ATOM 664 N N . PRO A 1 88 ? 22.375 -19.516 -7.543 1 98 88 PRO A N 1
ATOM 665 C CA . PRO A 1 88 ? 22.031 -19.125 -8.914 1 98 88 PRO A CA 1
ATOM 666 C C . PRO A 1 88 ? 20.562 -19.375 -9.258 1 98 88 PRO A C 1
ATOM 668 O O . PRO A 1 88 ? 19.969 -20.312 -8.727 1 98 88 PRO A O 1
ATOM 671 N N . SER A 1 89 ? 20.031 -18.562 -10.07 1 98.62 89 SER A N 1
ATOM 672 C CA . SER A 1 89 ? 18.703 -18.781 -10.641 1 98.62 89 SER A CA 1
ATOM 673 C C . SER A 1 89 ? 18.703 -18.531 -12.148 1 98.62 89 SER A C 1
ATOM 675 O O . SER A 1 89 ? 19.375 -17.609 -12.633 1 98.62 89 SER A O 1
ATOM 677 N N . VAL A 1 90 ? 18.047 -19.391 -12.867 1 98.5 90 VAL A N 1
ATOM 678 C CA . VAL A 1 90 ? 17.844 -19.266 -14.305 1 98.5 90 VAL A CA 1
ATOM 679 C C . VAL A 1 90 ? 16.344 -19.109 -14.602 1 98.5 90 VAL A C 1
ATOM 681 O O . VAL A 1 90 ? 15.539 -19.922 -14.164 1 98.5 90 VAL A O 1
ATOM 684 N N . ILE A 1 91 ? 16.047 -18.078 -15.289 1 98.25 91 ILE A N 1
ATOM 685 C CA . ILE A 1 91 ? 14.656 -17.844 -15.688 1 98.25 91 ILE A CA 1
ATOM 686 C C . ILE A 1 91 ? 14.531 -17.922 -17.203 1 98.25 91 ILE A C 1
ATOM 688 O O . ILE A 1 91 ? 15.156 -17.141 -17.922 1 98.25 91 ILE A O 1
ATOM 692 N N . VAL A 1 92 ? 13.734 -18.859 -17.688 1 96.94 92 VAL A N 1
ATOM 693 C CA . VAL A 1 92 ? 13.484 -19.016 -19.125 1 96.94 92 VAL A CA 1
ATOM 694 C C . VAL A 1 92 ? 12.25 -18.219 -19.531 1 96.94 92 VAL A C 1
ATOM 696 O O . VAL A 1 92 ? 11.164 -18.422 -18.984 1 96.94 92 VAL A O 1
ATOM 699 N N . MET A 1 93 ? 12.461 -17.297 -20.422 1 94.88 93 MET A N 1
ATOM 700 C CA . MET A 1 93 ? 11.398 -16.391 -20.844 1 94.88 93 MET A CA 1
ATOM 701 C C . MET A 1 93 ? 11.352 -16.297 -22.375 1 94.88 93 MET A C 1
ATOM 703 O O . MET A 1 93 ? 12.367 -16.5 -23.047 1 94.88 93 MET A O 1
ATOM 707 N N . PRO A 1 94 ? 10.133 -15.992 -22.922 1 92.56 94 PRO A N 1
ATOM 708 C CA . PRO A 1 94 ? 10.094 -15.75 -24.375 1 92.56 94 PRO A CA 1
ATOM 709 C C . PRO A 1 94 ? 10.891 -14.516 -24.781 1 92.56 94 PRO A C 1
ATOM 711 O O . PRO A 1 94 ? 10.922 -13.523 -24.062 1 92.56 94 PRO A O 1
ATOM 714 N N . SER A 1 95 ? 11.383 -14.57 -25.938 1 92.75 95 SER A N 1
ATOM 715 C CA . SER A 1 95 ? 12.227 -13.484 -26.422 1 92.75 95 SER A CA 1
ATOM 716 C C . SER A 1 95 ? 11.414 -12.219 -26.656 1 92.75 95 SER A C 1
ATOM 718 O O . SER A 1 95 ? 11.969 -11.117 -26.703 1 92.75 95 SER A O 1
ATOM 720 N N . ASP A 1 96 ? 10.125 -12.375 -26.781 1 88.69 96 ASP A N 1
ATOM 721 C CA . ASP A 1 96 ? 9.266 -11.219 -27.031 1 88.69 96 ASP A CA 1
ATOM 722 C C . ASP A 1 96 ? 8.641 -10.703 -25.75 1 88.69 96 ASP A C 1
ATOM 724 O O . ASP A 1 96 ? 7.711 -9.891 -25.781 1 88.69 96 ASP A O 1
ATOM 728 N N . ALA A 1 97 ? 9.102 -11.227 -24.609 1 87.5 97 ALA A N 1
ATOM 729 C CA . ALA A 1 97 ? 8.641 -10.688 -23.328 1 87.5 97 ALA A CA 1
ATOM 730 C C . ALA A 1 97 ? 8.977 -9.203 -23.203 1 87.5 97 ALA A C 1
ATOM 732 O O . ALA A 1 97 ? 9.977 -8.734 -23.766 1 87.5 97 ALA A O 1
ATOM 733 N N . PRO A 1 98 ? 8.102 -8.414 -22.578 1 82.81 98 PRO A N 1
ATOM 734 C CA . PRO A 1 98 ? 8.414 -6.996 -22.391 1 82.81 98 PRO A CA 1
ATOM 735 C C . PRO A 1 98 ? 9.812 -6.77 -21.812 1 82.81 98 PRO A C 1
ATOM 737 O O . PRO A 1 98 ? 10.203 -7.438 -20.859 1 82.81 98 PRO A O 1
ATOM 740 N N . ALA A 1 99 ? 10.523 -5.828 -22.359 1 85.56 99 ALA A N 1
ATOM 741 C CA . ALA A 1 99 ? 11.906 -5.539 -21.984 1 85.56 99 ALA A CA 1
ATOM 742 C C . ALA A 1 99 ? 12.023 -5.25 -20.5 1 85.56 99 ALA A C 1
ATOM 744 O O . ALA A 1 99 ? 12.977 -5.688 -19.844 1 85.56 99 ALA A O 1
ATOM 745 N N . LEU A 1 100 ? 11.109 -4.539 -20.016 1 81.44 100 LEU A N 1
ATOM 746 C CA . LEU A 1 100 ? 11.141 -4.148 -18.609 1 81.44 100 LEU A CA 1
ATOM 747 C C . LEU A 1 100 ? 11.125 -5.375 -17.703 1 81.44 100 LEU A C 1
ATOM 749 O O . LEU A 1 100 ? 11.797 -5.402 -16.672 1 81.44 100 LEU A O 1
ATOM 753 N N . LYS A 1 101 ? 10.422 -6.367 -18.016 1 87.38 101 LYS A N 1
ATOM 754 C CA . LYS A 1 101 ? 10.344 -7.59 -17.234 1 87.38 101 LYS A CA 1
ATOM 755 C C . LYS A 1 101 ? 11.664 -8.359 -17.266 1 87.38 101 LYS A C 1
ATOM 757 O O . LYS A 1 101 ? 12.094 -8.898 -16.25 1 87.38 101 LYS A O 1
ATOM 762 N N . ILE A 1 102 ? 12.203 -8.391 -18.422 1 91.5 102 ILE A N 1
ATOM 763 C CA . ILE A 1 102 ? 13.492 -9.047 -18.594 1 91.5 102 ILE A CA 1
ATOM 764 C C . ILE A 1 102 ? 14.547 -8.336 -17.75 1 91.5 102 ILE A C 1
ATOM 766 O O . ILE A 1 102 ? 15.25 -8.969 -16.953 1 91.5 102 ILE A O 1
ATOM 770 N N . GLU A 1 103 ? 14.562 -7.023 -17.859 1 91.38 103 GLU A N 1
ATOM 771 C CA . GLU A 1 103 ? 15.555 -6.227 -17.156 1 91.38 103 GLU A CA 1
ATOM 772 C C . GLU A 1 103 ? 15.367 -6.324 -15.641 1 91.38 103 GLU A C 1
ATOM 774 O O . GLU A 1 103 ? 16.344 -6.426 -14.898 1 91.38 103 GLU A O 1
ATOM 779 N N . ASN A 1 104 ? 14.164 -6.281 -15.211 1 91.81 104 ASN A N 1
ATOM 780 C CA . ASN A 1 104 ? 13.891 -6.406 -13.781 1 91.81 104 ASN A CA 1
ATOM 781 C C . ASN A 1 104 ? 14.359 -7.75 -13.234 1 91.81 104 ASN A C 1
ATOM 783 O O . ASN A 1 104 ? 14.938 -7.812 -12.148 1 91.81 104 ASN A O 1
ATOM 787 N N . THR A 1 105 ? 14.062 -8.758 -13.977 1 95.94 105 THR A N 1
ATOM 788 C CA . THR A 1 105 ? 14.445 -10.102 -13.555 1 95.94 105 THR A CA 1
ATOM 789 C C . THR A 1 105 ? 15.961 -10.242 -13.477 1 95.94 105 THR A C 1
ATOM 791 O O . THR A 1 105 ? 16.484 -10.797 -12.508 1 95.94 105 THR A O 1
ATOM 794 N N . LYS A 1 106 ? 16.641 -9.68 -14.453 1 96.31 106 LYS A N 1
ATOM 795 C CA . LYS A 1 106 ? 18.094 -9.672 -14.438 1 96.31 106 LYS A CA 1
ATOM 796 C C . LYS A 1 106 ? 18.625 -8.867 -13.258 1 96.31 106 LYS A C 1
ATOM 798 O O . LYS A 1 106 ? 19.562 -9.281 -12.586 1 96.31 106 LYS A O 1
ATOM 803 N N . ALA A 1 107 ? 17.984 -7.77 -13.039 1 95.31 107 ALA A N 1
ATOM 804 C CA . ALA A 1 107 ? 18.406 -6.879 -11.969 1 95.31 107 ALA A CA 1
ATOM 805 C C . ALA A 1 107 ? 18.25 -7.539 -10.602 1 95.31 107 ALA A C 1
ATOM 807 O O . ALA A 1 107 ? 18.969 -7.211 -9.656 1 95.31 107 ALA A O 1
ATOM 808 N N . LEU A 1 108 ? 17.391 -8.477 -10.555 1 96.94 108 LEU A N 1
ATOM 809 C CA . LEU A 1 108 ? 17.172 -9.195 -9.305 1 96.94 108 LEU A CA 1
ATOM 810 C C . LEU A 1 108 ? 18.156 -10.344 -9.156 1 96.94 108 LEU A C 1
ATOM 812 O O . LEU A 1 108 ? 18.109 -11.094 -8.18 1 96.94 108 LEU A O 1
ATOM 816 N N . GLY A 1 109 ? 19.016 -10.531 -10.195 1 96.31 109 GLY A N 1
ATOM 817 C CA . GLY A 1 109 ? 20.141 -11.43 -10.039 1 96.31 109 GLY A CA 1
ATOM 818 C C . GLY A 1 109 ? 20 -12.711 -10.852 1 96.31 109 GLY A C 1
ATOM 819 O O . GLY A 1 109 ? 20.891 -13.555 -10.844 1 96.31 109 GLY A O 1
ATOM 820 N N . ALA A 1 110 ? 18.938 -12.852 -11.555 1 98.19 110 ALA A N 1
ATOM 821 C CA . ALA A 1 110 ? 18.703 -14.094 -12.281 1 98.19 110 ALA A CA 1
ATOM 822 C C . ALA A 1 110 ? 19.375 -14.062 -13.648 1 98.19 110 ALA A C 1
ATOM 824 O O . ALA A 1 110 ? 19.484 -13.008 -14.273 1 98.19 110 ALA A O 1
ATOM 825 N N . GLU A 1 111 ? 19.891 -15.172 -14.062 1 98.19 111 GLU A N 1
ATOM 826 C CA . GLU A 1 111 ? 20.188 -15.375 -15.469 1 98.19 111 GLU A CA 1
ATOM 827 C C . GLU A 1 111 ? 18.922 -15.562 -16.297 1 98.19 111 GLU A C 1
ATOM 829 O O . GLU A 1 111 ? 18.094 -16.422 -15.984 1 98.19 111 GLU A O 1
ATOM 834 N N . VAL A 1 112 ? 18.734 -14.734 -17.312 1 97.81 112 VAL A N 1
ATOM 835 C CA . VAL A 1 112 ? 17.547 -14.844 -18.156 1 97.81 112 VAL A CA 1
ATOM 836 C C . VAL A 1 112 ? 17.922 -15.539 -19.469 1 97.81 112 VAL A C 1
ATOM 838 O O . VAL A 1 112 ? 18.844 -15.109 -20.172 1 97.81 112 VAL A O 1
ATOM 841 N N . VAL A 1 113 ? 17.266 -16.594 -19.734 1 97.38 113 VAL A N 1
ATOM 842 C CA . VAL A 1 113 ? 17.422 -17.328 -20.984 1 97.38 113 VAL A CA 1
ATOM 843 C C . VAL A 1 113 ? 16.188 -17.109 -21.859 1 97.38 113 VAL A C 1
ATOM 845 O O . VAL A 1 113 ? 15.078 -17.484 -21.484 1 97.38 113 VAL A O 1
ATOM 848 N N . LEU A 1 114 ? 16.453 -16.562 -23 1 96.06 114 LEU A N 1
ATOM 849 C CA . LEU A 1 114 ? 15.359 -16.25 -23.906 1 96.06 114 LEU A CA 1
ATOM 850 C C . LEU A 1 114 ? 15.148 -17.391 -24.906 1 96.06 114 LEU A C 1
ATOM 852 O O . LEU A 1 114 ? 16.109 -18.078 -25.281 1 96.06 114 LEU A O 1
ATOM 856 N N . TYR A 1 115 ? 13.93 -17.578 -25.281 1 94.81 115 TYR A N 1
ATOM 857 C CA . TYR A 1 115 ? 13.633 -18.562 -26.312 1 94.81 115 TYR A CA 1
ATOM 858 C C . TYR A 1 115 ? 12.594 -18.016 -27.281 1 94.81 115 TYR A C 1
ATOM 860 O O . TYR A 1 115 ? 11.852 -17.094 -26.969 1 94.81 115 TYR A O 1
ATOM 868 N N . ASP A 1 116 ? 12.555 -18.609 -28.469 1 93.19 116 ASP A N 1
ATOM 869 C CA . ASP A 1 116 ? 11.57 -18.25 -29.484 1 93.19 116 ASP A CA 1
ATOM 870 C C . ASP A 1 116 ? 10.328 -19.141 -29.359 1 93.19 116 ASP A C 1
ATOM 872 O O . ASP A 1 116 ? 10.383 -20.344 -29.594 1 93.19 116 ASP A O 1
ATOM 876 N N . ARG A 1 117 ? 9.164 -18.562 -29.156 1 87.56 117 ARG A N 1
ATOM 877 C CA . ARG A 1 117 ? 7.922 -19.281 -28.891 1 87.56 117 ARG A CA 1
ATOM 878 C C . ARG A 1 117 ? 7.5 -20.094 -30.109 1 87.56 117 ARG A C 1
ATOM 880 O O . ARG A 1 117 ? 6.785 -21.094 -29.984 1 87.56 117 ARG A O 1
ATOM 887 N N . ASP A 1 118 ? 7.969 -19.625 -31.281 1 89.38 118 ASP A N 1
ATOM 888 C CA . ASP A 1 118 ? 7.504 -20.234 -32.531 1 89.38 118 ASP A CA 1
ATOM 889 C C . ASP A 1 118 ? 8.383 -21.422 -32.938 1 89.38 118 ASP A C 1
ATOM 891 O O . ASP A 1 118 ? 7.918 -22.359 -33.562 1 89.38 118 ASP A O 1
ATOM 895 N N . SER A 1 119 ? 9.562 -21.406 -32.469 1 92.88 119 SER A N 1
ATOM 896 C CA . SER A 1 119 ? 10.492 -22.391 -33.031 1 92.88 119 SER A CA 1
ATOM 897 C C . SER A 1 119 ? 11.094 -23.266 -31.938 1 92.88 119 SER A C 1
ATOM 899 O O . SER A 1 119 ? 11.688 -24.312 -32.219 1 92.88 119 SER A O 1
ATOM 901 N N . GLU A 1 120 ? 10.906 -22.781 -30.688 1 92.44 120 GLU A N 1
ATOM 902 C CA . GLU A 1 120 ? 11.578 -23.5 -29.609 1 92.44 120 GLU A CA 1
ATOM 903 C C . GLU A 1 120 ? 10.578 -23.906 -28.531 1 92.44 120 GLU A C 1
ATOM 905 O O . GLU A 1 120 ? 9.484 -23.344 -28.438 1 92.44 120 GLU A O 1
ATOM 910 N N . ASP A 1 121 ? 11.039 -24.906 -27.797 1 91.25 121 ASP A N 1
ATOM 911 C CA . ASP A 1 121 ? 10.227 -25.422 -26.688 1 91.25 121 ASP A CA 1
ATOM 912 C C . ASP A 1 121 ? 10.844 -25.062 -25.344 1 91.25 121 ASP A C 1
ATOM 914 O O . ASP A 1 121 ? 11.898 -25.594 -24.969 1 91.25 121 ASP A O 1
ATOM 918 N N . ARG A 1 122 ? 10.133 -24.281 -24.594 1 89.88 122 ARG A N 1
ATOM 919 C CA . ARG A 1 122 ? 10.625 -23.797 -23.312 1 89.88 122 ARG A CA 1
ATOM 920 C C . ARG A 1 122 ? 10.867 -24.953 -22.359 1 89.88 122 ARG A C 1
ATOM 922 O O . ARG A 1 122 ? 11.805 -24.906 -21.547 1 89.88 122 ARG A O 1
ATOM 929 N N . ASP A 1 123 ? 10.016 -25.953 -22.344 1 90.5 123 ASP A N 1
ATOM 930 C CA . ASP A 1 123 ? 10.164 -27.078 -21.422 1 90.5 123 ASP A CA 1
ATOM 931 C C . ASP A 1 123 ? 11.422 -27.891 -21.75 1 90.5 123 ASP A C 1
ATOM 933 O O . ASP A 1 123 ? 12.125 -28.328 -20.844 1 90.5 123 ASP A O 1
ATOM 937 N N . GLU A 1 124 ? 11.625 -28.047 -22.984 1 94.12 124 GLU A N 1
ATOM 938 C CA . GLU A 1 124 ? 12.812 -28.781 -23.406 1 94.12 124 GLU A CA 1
ATOM 939 C C . GLU A 1 124 ? 14.086 -28.016 -23.031 1 94.12 124 GLU A C 1
ATOM 941 O O . GLU A 1 124 ? 15.047 -28.625 -22.531 1 94.12 124 GLU A O 1
ATOM 946 N N . ILE A 1 125 ? 14.047 -26.766 -23.281 1 94.75 125 ILE A N 1
ATOM 947 C CA . ILE A 1 125 ? 15.195 -25.938 -22.953 1 94.75 125 ILE A CA 1
ATOM 948 C C . ILE A 1 125 ? 15.461 -25.984 -21.453 1 94.75 125 ILE A C 1
ATOM 950 O O . ILE A 1 125 ? 16.594 -26.188 -21.031 1 94.75 125 ILE A O 1
ATOM 954 N N . GLY A 1 126 ? 14.453 -25.828 -20.75 1 93.81 126 GLY A N 1
ATOM 955 C CA . GLY A 1 126 ? 14.57 -25.844 -19.297 1 93.81 126 GLY A CA 1
ATOM 956 C C . GLY A 1 126 ? 15.07 -27.172 -18.75 1 93.81 126 GLY A C 1
ATOM 957 O O . GLY A 1 126 ? 15.922 -27.203 -17.859 1 93.81 126 GLY A O 1
ATOM 958 N N . ALA A 1 127 ? 14.516 -28.219 -19.281 1 95.19 127 ALA A N 1
ATOM 959 C CA . ALA A 1 127 ? 14.93 -29.547 -18.844 1 95.19 127 ALA A CA 1
ATOM 960 C C . ALA A 1 127 ? 16.406 -29.781 -19.141 1 95.19 127 ALA A C 1
ATOM 962 O O . ALA A 1 127 ? 17.125 -30.375 -18.312 1 95.19 127 ALA A O 1
ATOM 963 N N . ARG A 1 128 ? 16.781 -29.359 -20.266 1 96.69 128 ARG A N 1
ATOM 964 C CA . ARG A 1 128 ? 18.172 -29.516 -20.641 1 96.69 128 ARG A CA 1
ATOM 965 C C . ARG A 1 128 ? 19.094 -28.734 -19.703 1 96.69 128 ARG A C 1
ATOM 967 O O . ARG A 1 128 ? 20.078 -29.266 -19.203 1 96.69 128 ARG A O 1
ATOM 974 N N . LEU A 1 129 ? 18.781 -27.531 -19.5 1 96.62 129 LEU A N 1
ATOM 975 C CA . LEU A 1 129 ? 19.578 -26.672 -18.625 1 96.62 129 LEU A CA 1
ATOM 976 C C . LEU A 1 129 ? 19.609 -27.234 -17.203 1 96.62 129 LEU A C 1
ATOM 978 O O . LEU A 1 129 ? 20.656 -27.234 -16.562 1 96.62 129 LEU A O 1
ATOM 982 N N . ALA A 1 130 ? 18.469 -27.641 -16.75 1 97 130 ALA A N 1
ATOM 983 C CA . ALA A 1 130 ? 18.359 -28.203 -15.398 1 97 130 ALA A CA 1
ATOM 984 C C . ALA A 1 130 ? 19.25 -29.422 -15.242 1 97 130 ALA A C 1
ATOM 986 O O . ALA A 1 130 ? 19.938 -29.578 -14.234 1 97 130 ALA A O 1
ATOM 987 N N . ALA A 1 131 ? 19.188 -30.312 -16.203 1 97.25 131 ALA A N 1
ATOM 988 C CA . ALA A 1 131 ? 19.984 -31.531 -16.172 1 97.25 131 ALA A CA 1
ATOM 989 C C . ALA A 1 131 ? 21.484 -31.219 -16.234 1 97.25 131 ALA A C 1
ATOM 991 O O . ALA A 1 131 ? 22.281 -31.797 -15.508 1 97.25 131 ALA A O 1
ATOM 992 N N . GLN A 1 132 ? 21.828 -30.344 -17.078 1 97.5 132 GLN A N 1
ATOM 993 C CA . GLN A 1 132 ? 23.219 -30.016 -17.328 1 97.5 132 GLN A CA 1
ATOM 994 C C . GLN A 1 132 ? 23.844 -29.344 -16.094 1 97.5 132 GLN A C 1
ATOM 996 O O . GLN A 1 132 ? 25 -29.594 -15.773 1 97.5 132 GLN A O 1
ATOM 1001 N N . ARG A 1 133 ? 23.047 -28.578 -15.422 1 97 133 ARG A N 1
ATOM 1002 C CA . ARG A 1 133 ? 23.625 -27.719 -14.375 1 97 133 ARG A CA 1
ATOM 1003 C C . ARG A 1 133 ? 23.156 -28.172 -12.992 1 97 133 ARG A C 1
ATOM 1005 O O . ARG A 1 133 ? 23.578 -27.609 -11.977 1 97 133 ARG A O 1
ATOM 1012 N N . GLY A 1 134 ? 22.312 -29.156 -12.961 1 97.31 134 GLY A N 1
ATOM 1013 C CA . GLY A 1 134 ? 21.797 -29.641 -11.695 1 97.31 134 GLY A CA 1
ATOM 1014 C C . GLY A 1 134 ? 20.812 -28.688 -11.047 1 97.31 134 GLY A C 1
ATOM 1015 O O . GLY A 1 134 ? 20.75 -28.594 -9.812 1 97.31 134 GLY A O 1
ATOM 1016 N N . LEU A 1 135 ? 20.141 -27.891 -11.828 1 98.25 135 LEU A N 1
ATOM 1017 C CA . LEU A 1 135 ? 19.172 -26.906 -11.312 1 98.25 135 LEU A CA 1
ATOM 1018 C C . L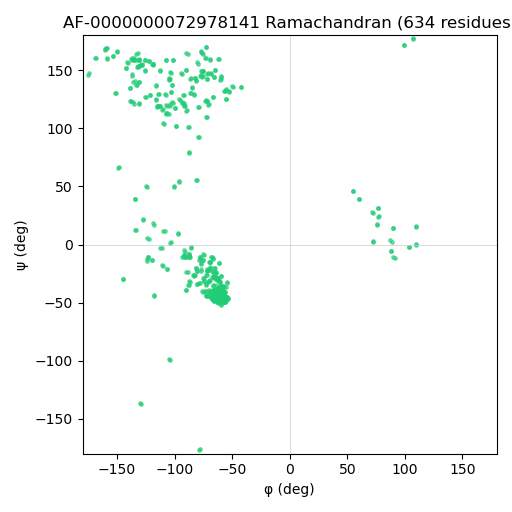EU A 1 135 ? 17.859 -27.594 -10.93 1 98.25 135 LEU A C 1
ATOM 1020 O O . LEU A 1 135 ? 17.453 -28.562 -11.57 1 98.25 135 LEU A O 1
ATOM 1024 N N . THR A 1 136 ? 17.25 -27.109 -9.938 1 98.25 136 THR A N 1
ATOM 1025 C CA . THR A 1 136 ? 15.938 -27.609 -9.539 1 98.25 136 THR A CA 1
ATOM 1026 C C . THR A 1 136 ? 14.828 -26.734 -10.117 1 98.25 136 THR A C 1
ATOM 1028 O O . THR A 1 136 ? 14.828 -25.516 -9.922 1 98.25 136 THR A O 1
ATOM 1031 N N . LEU A 1 137 ? 13.906 -27.328 -10.828 1 97.81 137 LEU A N 1
ATOM 1032 C CA . LEU A 1 137 ? 12.766 -26.609 -11.367 1 97.81 137 LEU A CA 1
ATOM 1033 C C . LEU A 1 137 ? 11.766 -26.266 -10.266 1 97.81 137 LEU A C 1
ATOM 1035 O O . LEU A 1 137 ? 11.32 -27.141 -9.523 1 97.81 137 LEU A O 1
ATOM 1039 N N . ILE A 1 138 ? 11.461 -25.016 -10.125 1 98.12 138 ILE A N 1
ATOM 1040 C CA . ILE A 1 138 ? 10.398 -24.578 -9.227 1 98.12 138 ILE A CA 1
ATOM 1041 C C . ILE A 1 138 ? 9.172 -24.172 -10.031 1 98.12 138 ILE A C 1
ATOM 1043 O O . ILE A 1 138 ? 9.195 -23.156 -10.727 1 98.12 138 ILE A O 1
ATOM 1047 N N . LYS A 1 139 ? 8.125 -24.906 -9.914 1 97.62 139 LYS A N 1
ATOM 1048 C CA . LYS A 1 139 ? 6.883 -24.625 -10.625 1 97.62 139 LYS A CA 1
ATOM 1049 C C . LYS A 1 139 ? 6.117 -23.484 -9.977 1 97.62 139 LYS A C 1
ATOM 1051 O O . LYS A 1 139 ? 6.211 -23.266 -8.766 1 97.62 139 LYS A O 1
ATOM 1056 N N . PRO A 1 140 ? 5.422 -22.797 -10.773 1 96.94 140 PRO A N 1
ATOM 1057 C CA . PRO A 1 140 ? 4.816 -21.547 -10.289 1 96.94 140 PRO A CA 1
ATOM 1058 C C . PRO A 1 140 ? 3.639 -21.797 -9.352 1 96.94 140 PRO A C 1
ATOM 1060 O O . PRO A 1 140 ? 3.26 -20.906 -8.586 1 96.94 140 PRO A O 1
ATOM 1063 N N . PHE A 1 141 ? 2.932 -22.938 -9.438 1 97.81 141 PHE A N 1
ATOM 1064 C CA . PHE A 1 141 ? 1.771 -23.141 -8.578 1 97.81 141 PHE A CA 1
ATOM 1065 C C . PHE A 1 141 ? 1.638 -24.594 -8.172 1 97.81 141 PHE A C 1
ATOM 1067 O O . PHE A 1 141 ? 1.172 -24.906 -7.066 1 97.81 141 PHE A O 1
ATOM 1074 N N . ASP A 1 142 ? 2.096 -25.516 -9.016 1 98.12 142 ASP A N 1
ATOM 1075 C CA . ASP A 1 142 ? 1.909 -26.938 -8.758 1 98.12 142 ASP A CA 1
ATOM 1076 C C . ASP A 1 142 ? 3.143 -27.547 -8.094 1 98.12 142 ASP A C 1
ATOM 1078 O O . ASP A 1 142 ? 3.693 -28.547 -8.578 1 98.12 142 ASP A O 1
ATOM 1082 N N . ASP A 1 143 ? 3.535 -26.969 -7.027 1 98.06 143 ASP A N 1
ATOM 1083 C CA . ASP A 1 143 ? 4.691 -27.297 -6.199 1 98.06 143 ASP A CA 1
ATOM 1084 C C . ASP A 1 143 ? 4.348 -27.188 -4.715 1 98.06 143 ASP A C 1
ATOM 1086 O O . ASP A 1 143 ? 3.896 -26.141 -4.25 1 98.06 143 ASP A O 1
ATOM 1090 N N . PRO A 1 144 ? 4.578 -28.344 -3.941 1 98.19 144 PRO A N 1
ATOM 1091 C CA . PRO A 1 144 ? 4.145 -28.359 -2.543 1 98.19 144 PRO A CA 1
ATOM 1092 C C . PRO A 1 144 ? 4.762 -27.219 -1.722 1 98.19 144 PRO A C 1
ATOM 1094 O O . PRO A 1 144 ? 4.082 -26.625 -0.887 1 98.19 144 PRO A O 1
ATOM 1097 N N . LEU A 1 145 ? 6.027 -26.938 -1.939 1 98.5 145 LEU A N 1
ATOM 1098 C CA . LEU A 1 145 ? 6.688 -25.891 -1.152 1 98.5 145 LEU A CA 1
ATOM 1099 C C . LEU A 1 145 ? 6.207 -24.516 -1.566 1 98.5 145 LEU A C 1
ATOM 1101 O O . LEU A 1 145 ? 6.121 -23.609 -0.735 1 98.5 145 LEU A O 1
ATOM 1105 N N . VAL A 1 146 ? 5.914 -24.344 -2.875 1 98.69 146 VAL A N 1
ATOM 1106 C CA . VAL A 1 146 ? 5.352 -23.078 -3.352 1 98.69 146 VAL A CA 1
ATOM 1107 C C . VAL A 1 146 ? 3.967 -22.875 -2.748 1 98.69 146 VAL A C 1
ATOM 1109 O O . VAL A 1 146 ? 3.664 -21.797 -2.234 1 98.69 146 VAL A O 1
ATOM 1112 N N . ILE A 1 147 ? 3.158 -23.922 -2.729 1 98.88 147 ILE A N 1
ATOM 1113 C CA . ILE A 1 147 ? 1.827 -23.859 -2.133 1 98.88 147 ILE A CA 1
ATOM 1114 C C . ILE A 1 147 ? 1.938 -23.5 -0.653 1 98.88 147 ILE A C 1
ATOM 1116 O O . ILE A 1 147 ? 1.183 -22.672 -0.15 1 98.88 147 ILE A O 1
ATOM 1120 N N . ALA A 1 148 ? 2.885 -24.109 0.03 1 98.81 148 ALA A N 1
ATOM 1121 C CA . ALA A 1 148 ? 3.092 -23.828 1.45 1 98.81 148 ALA A CA 1
ATOM 1122 C C . ALA A 1 148 ? 3.438 -22.359 1.685 1 98.81 148 ALA A C 1
ATOM 1124 O O . ALA A 1 148 ? 2.943 -21.75 2.631 1 98.81 148 ALA A O 1
ATOM 1125 N N . GLY A 1 149 ? 4.34 -21.828 0.837 1 98.81 149 GLY A N 1
ATOM 1126 C CA . GLY A 1 149 ? 4.684 -20.422 0.938 1 98.81 149 GLY A CA 1
ATOM 1127 C C . GLY A 1 149 ? 3.494 -19.5 0.755 1 98.81 149 GLY A C 1
ATOM 1128 O O . GLY A 1 149 ? 3.295 -18.578 1.54 1 98.81 149 GLY A O 1
ATOM 1129 N N . GLN A 1 150 ? 2.732 -19.797 -0.287 1 98.5 150 GLN A N 1
ATOM 1130 C CA . GLN A 1 150 ? 1.543 -18.984 -0.557 1 98.5 150 GLN A CA 1
ATOM 1131 C C . GLN A 1 150 ? 0.541 -19.094 0.59 1 98.5 150 GLN A C 1
ATOM 1133 O O . GLN A 1 150 ? -0.151 -18.125 0.902 1 98.5 150 GLN A O 1
ATOM 1138 N N . GLY A 1 151 ? 0.531 -20.234 1.257 1 98.81 151 GLY A N 1
ATOM 1139 C CA . GLY A 1 151 ? -0.378 -20.484 2.363 1 98.81 151 GLY A CA 1
ATOM 1140 C C . GLY A 1 151 ? -0.123 -19.594 3.561 1 98.81 151 GLY A C 1
ATOM 1141 O O . GLY A 1 151 ? -1.003 -19.406 4.406 1 98.81 151 GLY A O 1
ATOM 1142 N N . THR A 1 152 ? 1.043 -19.016 3.68 1 98.88 152 THR A N 1
ATOM 1143 C CA . THR A 1 152 ? 1.343 -18.125 4.801 1 98.88 152 THR A CA 1
ATOM 1144 C C . THR A 1 152 ? 0.482 -16.875 4.742 1 98.88 152 THR A C 1
ATOM 1146 O O . THR A 1 152 ? 0.196 -16.25 5.777 1 98.88 152 THR A O 1
ATOM 1149 N N . THR A 1 153 ? 0.064 -16.469 3.521 1 98.81 153 THR A N 1
ATOM 1150 C CA . THR A 1 153 ? -0.923 -15.398 3.396 1 98.81 153 THR A CA 1
ATOM 1151 C C . THR A 1 153 ? -2.217 -15.773 4.117 1 98.81 153 THR A C 1
ATOM 1153 O O . THR A 1 153 ? -2.826 -14.938 4.785 1 98.81 153 THR A O 1
ATOM 1156 N N . GLY A 1 154 ? -2.596 -17.047 3.941 1 98.81 154 GLY A N 1
ATOM 1157 C CA . GLY A 1 154 ? -3.791 -17.531 4.609 1 98.81 154 GLY A CA 1
ATOM 1158 C C . GLY A 1 154 ? -3.682 -17.5 6.121 1 98.81 154 GLY A C 1
ATOM 1159 O O . GLY A 1 154 ? -4.66 -17.234 6.816 1 98.81 154 GLY A O 1
ATOM 1160 N N . LEU A 1 155 ? -2.498 -17.828 6.66 1 98.75 155 LEU A N 1
ATOM 1161 C CA . LEU A 1 155 ? -2.281 -17.734 8.102 1 98.75 155 LEU A CA 1
ATOM 1162 C C . LEU A 1 155 ? -2.512 -16.312 8.594 1 98.75 155 LEU A C 1
ATOM 1164 O O . LEU A 1 155 ? -3.154 -16.109 9.625 1 98.75 155 LEU A O 1
ATOM 1168 N N . GLU A 1 156 ? -1.977 -15.367 7.859 1 98.44 156 GLU A N 1
ATOM 1169 C CA . GLU A 1 156 ? -2.156 -13.969 8.227 1 98.44 156 GLU A CA 1
ATOM 1170 C C . GLU A 1 156 ? -3.627 -13.562 8.164 1 98.44 156 GLU A C 1
ATOM 1172 O O . GLU A 1 156 ? -4.129 -12.883 9.062 1 98.44 156 GLU A O 1
ATOM 1177 N N . ILE A 1 157 ? -4.293 -13.984 7.094 1 98.69 157 ILE A N 1
ATOM 1178 C CA . ILE A 1 157 ? -5.703 -13.664 6.922 1 98.69 157 ILE A CA 1
ATOM 1179 C C . ILE A 1 157 ? -6.512 -14.242 8.086 1 98.69 157 ILE A C 1
ATOM 1181 O O . ILE A 1 157 ? -7.352 -13.555 8.664 1 98.69 157 ILE A O 1
ATOM 1185 N N . ALA A 1 158 ? -6.266 -15.484 8.391 1 98.5 158 ALA A N 1
ATOM 1186 C CA . ALA A 1 158 ? -6.977 -16.141 9.492 1 98.5 158 ALA A CA 1
ATOM 1187 C C . ALA A 1 158 ? -6.773 -15.391 10.805 1 98.5 158 ALA A C 1
ATOM 1189 O O . ALA A 1 158 ? -7.73 -15.148 11.539 1 98.5 158 ALA A O 1
ATOM 1190 N N . GLN A 1 159 ? -5.523 -15.062 11.094 1 98 159 GLN A N 1
ATOM 1191 C CA . GLN A 1 159 ? -5.211 -14.328 12.32 1 98 159 GLN A CA 1
ATOM 1192 C C . GLN A 1 159 ? -5.953 -12.992 12.359 1 98 159 GLN A C 1
ATOM 1194 O O . GLN A 1 159 ? -6.547 -12.641 13.383 1 98 159 GLN A O 1
ATOM 1199 N N . ASP A 1 160 ? -5.891 -12.266 11.289 1 97.12 160 ASP A N 1
ATOM 1200 C CA . ASP A 1 160 ? -6.531 -10.953 11.227 1 97.12 160 ASP A CA 1
ATOM 1201 C C . ASP A 1 160 ? -8.047 -11.078 11.32 1 97.12 160 ASP A C 1
ATOM 1203 O O . ASP A 1 160 ? -8.695 -10.297 12.023 1 97.12 160 ASP A O 1
ATOM 1207 N N . ALA A 1 161 ? -8.609 -12.016 10.57 1 97.06 161 ALA A N 1
ATOM 1208 C CA . ALA A 1 161 ? -10.055 -12.234 10.609 1 97.06 161 ALA A CA 1
ATOM 1209 C C . ALA A 1 161 ? -10.523 -12.562 12.023 1 97.06 161 ALA A C 1
ATOM 1211 O O . ALA A 1 161 ? -11.531 -12.031 12.484 1 97.06 161 ALA A O 1
ATOM 1212 N N . ASN A 1 162 ? -9.805 -13.445 12.703 1 97.12 162 ASN A N 1
ATOM 1213 C CA . ASN A 1 162 ? -10.141 -13.805 14.078 1 97.12 162 ASN A CA 1
ATOM 1214 C C . ASN A 1 162 ? -10.07 -12.602 15.008 1 97.12 162 ASN A C 1
ATOM 1216 O O . ASN A 1 162 ? -10.953 -12.406 15.844 1 97.12 162 ASN A O 1
ATOM 1220 N N . SER A 1 163 ? -9.031 -11.82 14.875 1 95.81 163 SER A N 1
ATOM 1221 C CA . SER A 1 163 ? -8.852 -10.633 15.703 1 95.81 163 SER A CA 1
ATOM 1222 C C . SER A 1 163 ? -10 -9.641 15.5 1 95.81 163 SER A C 1
ATOM 1224 O O . SER A 1 163 ? -10.391 -8.938 16.438 1 95.81 163 SER A O 1
ATOM 1226 N N . LEU A 1 164 ? -10.547 -9.609 14.297 1 95.25 164 LEU A N 1
ATOM 1227 C CA . LEU A 1 164 ? -11.602 -8.664 13.953 1 95.25 164 LEU A CA 1
ATOM 1228 C C . LEU A 1 164 ? -12.977 -9.266 14.203 1 95.25 164 LEU A C 1
ATOM 1230 O O . LEU A 1 164 ? -14 -8.594 14.023 1 95.25 164 LEU A O 1
ATOM 1234 N N . GLY A 1 165 ? -13.031 -10.547 14.5 1 95.94 165 GLY A N 1
ATOM 1235 C CA . GLY A 1 165 ? -14.281 -11.242 14.75 1 95.94 165 GLY A CA 1
ATOM 1236 C C . GLY A 1 165 ? -15.055 -11.562 13.477 1 95.94 165 GLY A C 1
ATOM 1237 O O . GLY A 1 165 ? -16.281 -11.695 13.508 1 95.94 165 GLY A O 1
ATOM 1238 N N . ILE A 1 166 ? -14.344 -11.641 12.375 1 96.31 166 ILE A N 1
ATOM 1239 C CA . ILE A 1 166 ? -14.977 -11.961 11.102 1 96.31 166 ILE A CA 1
ATOM 1240 C C . ILE A 1 166 ? -15.227 -13.469 11.008 1 96.31 166 ILE A C 1
ATOM 1242 O O . ILE A 1 166 ? -14.281 -14.258 11.023 1 96.31 166 ILE A O 1
ATOM 1246 N N . GLN A 1 167 ? -16.469 -13.789 10.906 1 94.62 167 GLN A N 1
ATOM 1247 C CA . GLN A 1 167 ? -16.875 -15.18 10.75 1 94.62 167 GLN A CA 1
ATOM 1248 C C . GLN A 1 167 ? -17.859 -15.344 9.594 1 94.62 167 GLN A C 1
ATOM 1250 O O . GLN A 1 167 ? -18.516 -14.391 9.203 1 94.62 167 GLN A O 1
ATOM 1255 N N . ASN A 1 168 ? -17.859 -16.562 9.031 1 95.5 168 ASN A N 1
ATOM 1256 C CA . ASN A 1 168 ? -18.797 -16.922 7.984 1 95.5 168 ASN A CA 1
ATOM 1257 C C . ASN A 1 168 ? -18.734 -15.953 6.809 1 95.5 168 ASN A C 1
ATOM 1259 O O . ASN A 1 168 ? -19.75 -15.422 6.375 1 95.5 168 ASN A O 1
ATOM 1263 N N . ALA A 1 169 ? -17.531 -15.656 6.391 1 97.62 169 ALA A N 1
ATOM 1264 C CA . ALA A 1 169 ? -17.297 -14.75 5.273 1 97.62 169 ALA A CA 1
ATOM 1265 C C . ALA A 1 169 ? -16.562 -15.469 4.137 1 97.62 169 ALA A C 1
ATOM 1267 O O . ALA A 1 169 ? -15.883 -16.469 4.363 1 97.62 169 ALA A O 1
ATOM 1268 N N . ASP A 1 170 ? -16.75 -14.953 2.98 1 98.5 170 ASP A N 1
ATOM 1269 C CA . ASP A 1 170 ? -15.984 -15.43 1.839 1 98.5 170 ASP A CA 1
ATOM 1270 C C . ASP A 1 170 ? -14.602 -14.781 1.803 1 98.5 170 ASP A C 1
ATOM 1272 O O . ASP A 1 170 ? -14.438 -13.625 2.184 1 98.5 170 ASP A O 1
ATOM 1276 N N . ILE A 1 171 ? -13.641 -15.562 1.448 1 98.81 171 ILE A N 1
ATOM 1277 C CA . ILE A 1 171 ? -12.344 -15.062 1.006 1 98.81 171 ILE A CA 1
ATOM 1278 C C . ILE A 1 171 ? -12.203 -15.25 -0.503 1 98.81 171 ILE A C 1
ATOM 1280 O O . ILE A 1 171 ? -12.188 -16.391 -0.994 1 98.81 171 ILE A O 1
ATOM 1284 N N . LEU A 1 172 ? -12.164 -14.133 -1.199 1 98.94 172 LEU A N 1
ATOM 1285 C CA . LEU A 1 172 ? -11.984 -14.195 -2.646 1 98.94 172 LEU A CA 1
ATOM 1286 C C . LEU A 1 172 ? -10.508 -14.102 -3.012 1 98.94 172 LEU A C 1
ATOM 1288 O O . LEU A 1 172 ? -9.797 -13.203 -2.547 1 98.94 172 LEU A O 1
ATOM 1292 N N . VAL A 1 173 ? -10.039 -15.031 -3.822 1 98.94 173 VAL A N 1
ATOM 1293 C CA . VAL A 1 173 ? -8.617 -15.125 -4.145 1 98.94 173 VAL A CA 1
ATOM 1294 C C . VAL A 1 173 ? -8.43 -15.094 -5.66 1 98.94 173 VAL A C 1
ATOM 1296 O O . VAL A 1 173 ? -9.062 -15.875 -6.383 1 98.94 173 VAL A O 1
ATOM 1299 N N . CYS A 1 174 ? -7.57 -14.172 -6.168 1 98.94 174 CYS A N 1
ATOM 1300 C CA . CYS A 1 174 ? -7.195 -14.219 -7.578 1 98.94 174 CYS A CA 1
ATOM 1301 C C . CYS A 1 174 ? -6.594 -15.578 -7.934 1 98.94 174 CYS A C 1
ATOM 1303 O O . CYS A 1 174 ? -5.695 -16.062 -7.242 1 98.94 174 CYS A O 1
ATOM 1305 N N . CYS A 1 175 ? -7.086 -16.156 -9.039 1 98.88 175 CYS A N 1
ATOM 1306 C CA . CYS A 1 175 ? -6.738 -17.547 -9.219 1 98.88 175 CYS A CA 1
ATOM 1307 C C . CYS A 1 175 ? -6.332 -17.828 -10.664 1 98.88 175 CYS A C 1
ATOM 1309 O O . CYS A 1 175 ? -7.062 -17.484 -11.594 1 98.88 175 CYS A O 1
ATOM 1311 N N . GLY A 1 176 ? -5.145 -18.328 -10.836 1 97.5 176 GLY A N 1
ATOM 1312 C CA . GLY A 1 176 ? -4.699 -18.969 -12.062 1 97.5 176 GLY A CA 1
ATOM 1313 C C . GLY A 1 176 ? -4.629 -20.484 -11.938 1 97.5 176 GLY A C 1
ATOM 1314 O O . GLY A 1 176 ? -5.656 -21.156 -11.859 1 97.5 176 GLY A O 1
ATOM 1315 N N . GLY A 1 177 ? -3.443 -21.016 -11.695 1 97.19 177 GLY A N 1
ATOM 1316 C CA . GLY A 1 177 ? -3.244 -22.438 -11.562 1 97.19 177 GLY A CA 1
ATOM 1317 C C . GLY A 1 177 ? -3.678 -22.984 -10.211 1 97.19 177 GLY A C 1
ATOM 1318 O O . GLY A 1 177 ? -3.707 -24.188 -10 1 97.19 177 GLY A O 1
ATOM 1319 N N . GLY A 1 178 ? -3.953 -22.125 -9.297 1 98.75 178 GLY A N 1
ATOM 1320 C CA . GLY A 1 178 ? -4.582 -22.531 -8.055 1 98.75 178 GLY A CA 1
ATOM 1321 C C . GLY A 1 178 ? -3.613 -22.578 -6.887 1 98.75 178 GLY A C 1
ATOM 1322 O O . GLY A 1 178 ? -4.008 -22.891 -5.762 1 98.75 178 GLY A O 1
ATOM 1323 N N . GLY A 1 179 ? -2.359 -22.297 -7.105 1 98.69 179 GLY A N 1
ATOM 1324 C CA . GLY A 1 179 ? -1.38 -22.391 -6.035 1 98.69 179 GLY A CA 1
ATOM 1325 C C . GLY A 1 179 ? -1.672 -21.453 -4.879 1 98.69 179 GLY A C 1
ATOM 1326 O O . GLY A 1 179 ? -1.554 -21.844 -3.715 1 98.69 179 GLY A O 1
ATOM 1327 N N . PHE A 1 180 ? -1.974 -20.219 -5.184 1 98.88 180 PHE A N 1
ATOM 1328 C CA . PHE A 1 180 ? -2.297 -19.219 -4.172 1 98.88 180 PHE A CA 1
ATOM 1329 C C . PHE A 1 180 ? -3.57 -19.594 -3.424 1 98.88 180 PHE A C 1
ATOM 1331 O O . PHE A 1 180 ? -3.576 -19.656 -2.191 1 98.88 180 PHE A O 1
ATOM 1338 N N . SER A 1 181 ? -4.602 -19.953 -4.164 1 98.94 181 SER A N 1
ATOM 1339 C CA . SER A 1 181 ? -5.895 -20.344 -3.607 1 98.94 181 SER A CA 1
ATOM 1340 C C . SER A 1 181 ? -5.777 -21.594 -2.74 1 98.94 181 SER A C 1
ATOM 1342 O O . SER A 1 181 ? -6.367 -21.656 -1.659 1 98.94 181 SER A O 1
ATOM 1344 N N . SER A 1 182 ? -5.035 -22.562 -3.195 1 98.88 182 SER A N 1
ATOM 1345 C CA . SER A 1 182 ? -4.848 -23.781 -2.436 1 98.88 182 SER A CA 1
ATOM 1346 C C . SER A 1 182 ? -4.137 -23.516 -1.113 1 98.88 182 SER A C 1
ATOM 1348 O O . SER A 1 182 ? -4.531 -24.047 -0.07 1 98.88 182 SER A O 1
ATOM 1350 N N . GLY A 1 183 ? -3.08 -22.734 -1.191 1 98.88 183 GLY A N 1
ATOM 1351 C CA . GLY A 1 183 ? -2.361 -22.391 0.025 1 98.88 183 GLY A CA 1
ATOM 1352 C C . GLY A 1 183 ? -3.234 -21.703 1.062 1 98.88 183 GLY A C 1
ATOM 1353 O O . GLY A 1 183 ? -3.256 -22.109 2.225 1 98.88 183 GLY A O 1
ATOM 1354 N N . ILE A 1 184 ? -3.971 -20.688 0.631 1 98.88 184 ILE A N 1
ATOM 1355 C CA . ILE A 1 184 ? -4.844 -19.938 1.53 1 98.88 184 ILE A CA 1
ATOM 1356 C C . ILE A 1 184 ? -5.93 -20.859 2.082 1 98.88 184 ILE A C 1
ATOM 1358 O O . ILE A 1 184 ? -6.242 -20.828 3.273 1 98.88 184 ILE A O 1
ATOM 1362 N N . ALA A 1 185 ? -6.457 -21.734 1.226 1 98.81 185 ALA A N 1
ATOM 1363 C CA . ALA A 1 185 ? -7.504 -22.672 1.64 1 98.81 185 ALA A CA 1
ATOM 1364 C C . ALA A 1 185 ? -6.996 -23.609 2.727 1 98.81 185 ALA A C 1
ATOM 1366 O O . ALA A 1 185 ? -7.672 -23.828 3.732 1 98.81 185 ALA A O 1
ATOM 1367 N N . LEU A 1 186 ? -5.848 -24.172 2.549 1 98.75 186 LEU A N 1
ATOM 1368 C CA . LEU A 1 186 ? -5.277 -25.094 3.518 1 98.75 186 LEU A CA 1
ATOM 1369 C C . LEU A 1 186 ? -5.047 -24.422 4.859 1 98.75 186 LEU A C 1
ATOM 1371 O O . LEU A 1 186 ? -5.375 -24.969 5.91 1 98.75 186 LEU A O 1
ATOM 1375 N N . ALA A 1 187 ? -4.457 -23.219 4.812 1 98.75 187 ALA A N 1
ATOM 1376 C CA . ALA A 1 187 ? -4.18 -22.469 6.039 1 98.75 187 ALA A CA 1
ATOM 1377 C C . ALA A 1 187 ? -5.465 -22.156 6.793 1 98.75 187 ALA A C 1
ATOM 1379 O O . ALA A 1 187 ? -5.547 -22.359 8.008 1 98.75 187 ALA A O 1
ATOM 1380 N N . CYS A 1 188 ? -6.477 -21.719 6.066 1 98.19 188 CYS A N 1
ATOM 1381 C CA . CYS A 1 188 ? -7.715 -21.281 6.699 1 98.19 188 CYS A CA 1
ATOM 1382 C C . CYS A 1 188 ? -8.523 -22.469 7.195 1 98.19 188 CYS A C 1
ATOM 1384 O O . CYS A 1 188 ? -9.258 -22.375 8.18 1 98.19 188 CYS A O 1
ATOM 1386 N N . ALA A 1 189 ? -8.406 -23.594 6.5 1 97.94 189 ALA A N 1
ATOM 1387 C CA . ALA A 1 189 ? -9.109 -24.797 6.949 1 97.94 189 ALA A CA 1
ATOM 1388 C C . ALA A 1 189 ? -8.758 -25.125 8.398 1 97.94 189 ALA A C 1
ATOM 1390 O O . ALA A 1 189 ? -9.602 -25.609 9.148 1 97.94 189 ALA A O 1
ATOM 1391 N N . ALA A 1 190 ? -7.598 -24.844 8.812 1 96 190 ALA A N 1
ATOM 1392 C CA . ALA A 1 190 ? -7.121 -25.156 10.156 1 96 190 ALA A CA 1
ATOM 1393 C C . ALA A 1 190 ? -7.406 -24.016 11.117 1 96 190 ALA A C 1
ATOM 1395 O O . ALA A 1 190 ? -7.816 -24.234 12.258 1 96 190 ALA A O 1
ATOM 1396 N N . ASP A 1 191 ? -7.254 -22.75 10.672 1 97.12 191 ASP A N 1
ATOM 1397 C CA . ASP A 1 191 ? -7.172 -21.641 11.617 1 97.12 191 ASP A CA 1
ATOM 1398 C C . ASP A 1 191 ? -8.406 -20.75 11.531 1 97.12 191 ASP A C 1
ATOM 1400 O O . ASP A 1 191 ? -8.664 -19.953 12.43 1 97.12 191 ASP A O 1
ATOM 1404 N N . ALA A 1 192 ? -9.148 -20.844 10.484 1 97.38 192 ALA A N 1
ATOM 1405 C CA . ALA A 1 192 ? -10.383 -20.094 10.281 1 97.38 192 ALA A CA 1
ATOM 1406 C C . ALA A 1 192 ? -11.383 -20.875 9.445 1 97.38 192 ALA A C 1
ATOM 1408 O O . ALA A 1 192 ? -11.773 -20.453 8.352 1 97.38 192 ALA A O 1
ATOM 1409 N N . PRO A 1 193 ? -11.867 -21.969 9.984 1 96.69 193 PRO A N 1
ATOM 1410 C CA . PRO A 1 193 ? -12.664 -22.922 9.203 1 96.69 193 PRO A CA 1
ATOM 1411 C C . PRO A 1 193 ? -14.016 -22.359 8.789 1 96.69 193 PRO A C 1
ATOM 1413 O O . PRO A 1 193 ? -14.695 -22.938 7.941 1 96.69 193 PRO A O 1
ATOM 1416 N N . THR A 1 194 ? -14.445 -21.234 9.312 1 96.19 194 THR A N 1
ATOM 1417 C CA . THR A 1 194 ? -15.742 -20.672 8.977 1 96.19 194 THR A CA 1
ATOM 1418 C C . THR A 1 194 ? -15.641 -19.781 7.742 1 96.19 194 THR A C 1
ATOM 1420 O O . THR A 1 194 ? -16.656 -19.312 7.219 1 96.19 194 THR A O 1
ATOM 1423 N N . LEU A 1 195 ? -14.438 -19.484 7.32 1 97.56 195 LEU A N 1
ATOM 1424 C CA . LEU A 1 195 ? -14.25 -18.703 6.102 1 97.56 195 LEU A CA 1
ATOM 1425 C C . LEU A 1 195 ? -14.281 -19.594 4.871 1 97.56 195 LEU A C 1
ATOM 1427 O O . LEU A 1 195 ? -13.75 -20.719 4.898 1 97.56 195 LEU A O 1
ATOM 1431 N N . ARG A 1 196 ? -14.938 -19.203 3.883 1 97.88 196 ARG A N 1
ATOM 1432 C CA . ARG A 1 196 ? -15.062 -19.953 2.645 1 97.88 196 ARG A CA 1
ATOM 1433 C C . ARG A 1 196 ? -14.195 -19.359 1.544 1 97.88 196 ARG A C 1
ATOM 1435 O O . ARG A 1 196 ? -14.406 -18.219 1.129 1 97.88 196 ARG A O 1
ATOM 1442 N N . ILE A 1 197 ? -13.266 -20.078 1.018 1 98.69 197 ILE A N 1
ATOM 1443 C CA . ILE A 1 197 ? -12.336 -19.625 -0.009 1 98.69 197 ILE A CA 1
ATOM 1444 C C . ILE A 1 197 ? -12.961 -19.812 -1.391 1 98.69 197 ILE A C 1
ATOM 1446 O O . ILE A 1 197 ? -13.445 -20.891 -1.718 1 98.69 197 ILE A O 1
ATOM 1450 N N . ARG A 1 198 ? -12.93 -18.812 -2.174 1 98.75 198 ARG A N 1
ATOM 1451 C CA . ARG A 1 198 ? -13.5 -18.844 -3.518 1 98.75 198 ARG A CA 1
ATOM 1452 C C . ARG A 1 198 ? -12.5 -18.312 -4.543 1 98.75 198 ARG A C 1
ATOM 1454 O O . ARG A 1 198 ? -12.039 -17.172 -4.434 1 98.75 198 ARG A O 1
ATOM 1461 N N . PRO A 1 199 ? -12.156 -19.156 -5.539 1 98.94 199 PRO A N 1
ATOM 1462 C CA . PRO A 1 199 ? -11.281 -18.656 -6.602 1 98.94 199 PRO A CA 1
ATOM 1463 C C . PRO A 1 199 ? -11.984 -17.672 -7.539 1 98.94 199 PRO A C 1
ATOM 1465 O O . PRO A 1 199 ? -13.164 -17.844 -7.844 1 98.94 199 PRO A O 1
ATOM 1468 N N . VAL A 1 200 ? -11.297 -16.656 -7.992 1 98.94 200 VAL A N 1
ATOM 1469 C CA . VAL A 1 200 ? -11.844 -15.672 -8.93 1 98.94 200 VAL A CA 1
ATOM 1470 C C . VAL A 1 200 ? -10.984 -15.641 -10.195 1 98.94 200 VAL A C 1
ATOM 1472 O O . VAL A 1 200 ? -9.758 -15.516 -10.117 1 98.94 200 VAL A O 1
ATOM 1475 N N . GLU A 1 201 ? -11.586 -15.758 -11.32 1 98.88 201 GLU A N 1
ATOM 1476 C CA . GLU A 1 201 ? -10.914 -15.852 -12.609 1 98.88 201 GLU A CA 1
ATOM 1477 C C . GLU A 1 201 ? -11.586 -14.953 -13.641 1 98.88 201 GLU A C 1
ATOM 1479 O O . GLU A 1 201 ? -12.719 -14.516 -13.453 1 98.88 201 GLU A O 1
ATOM 1484 N N . PRO A 1 202 ? -10.836 -14.578 -14.75 1 98.69 202 PRO A N 1
ATOM 1485 C CA . PRO A 1 202 ? -11.492 -13.805 -15.805 1 98.69 202 PRO A CA 1
ATOM 1486 C C . PRO A 1 202 ? -12.422 -14.656 -16.672 1 98.69 202 PRO A C 1
ATOM 1488 O O . PRO A 1 202 ? -12.156 -15.836 -16.891 1 98.69 202 PRO A O 1
ATOM 1491 N N . GLU A 1 203 ? -13.438 -14.023 -17.156 1 98.06 203 GLU A N 1
ATOM 1492 C CA . GLU A 1 203 ? -14.367 -14.68 -18.062 1 98.06 203 GLU A CA 1
ATOM 1493 C C . GLU A 1 203 ? -13.641 -15.266 -19.266 1 98.06 203 GLU A C 1
ATOM 1495 O O . GLU A 1 203 ? -12.82 -14.586 -19.891 1 98.06 203 GLU A O 1
ATOM 1500 N N . GLY A 1 204 ? -13.953 -16.453 -19.594 1 97.62 204 GLY A N 1
ATOM 1501 C CA . GLY A 1 204 ? -13.32 -17.141 -20.703 1 97.62 204 GLY A CA 1
ATOM 1502 C C . GLY A 1 204 ? -12.078 -17.922 -20.312 1 97.62 204 GLY A C 1
ATOM 1503 O O . GLY A 1 204 ? -11.555 -18.719 -21.094 1 97.62 204 GLY A O 1
ATOM 1504 N N . PHE A 1 205 ? -11.648 -17.688 -19.109 1 98.44 205 PHE A N 1
ATOM 1505 C CA . PHE A 1 205 ? -10.453 -18.344 -18.594 1 98.44 205 PHE A CA 1
ATOM 1506 C C . PHE A 1 205 ? -10.695 -18.875 -17.188 1 98.44 205 PHE A C 1
ATOM 1508 O O . PHE A 1 205 ? -9.852 -18.703 -16.297 1 98.44 205 PHE A O 1
ATOM 1515 N N . ASP A 1 206 ? -11.922 -19.406 -17 1 98.44 206 ASP A N 1
ATOM 1516 C CA . ASP A 1 206 ? -12.367 -19.828 -15.68 1 98.44 206 ASP A CA 1
ATOM 1517 C C . ASP A 1 206 ? -12.242 -21.344 -15.508 1 98.44 206 ASP A C 1
ATOM 1519 O O . ASP A 1 206 ? -13.195 -22.016 -15.109 1 98.44 206 ASP A O 1
ATOM 1523 N N . ASP A 1 207 ? -11.047 -21.859 -15.852 1 98.75 207 ASP A N 1
ATOM 1524 C CA . ASP A 1 207 ? -10.773 -23.281 -15.805 1 98.75 207 ASP A CA 1
ATOM 1525 C C . ASP A 1 207 ? -10.969 -23.844 -14.398 1 98.75 207 ASP A C 1
ATOM 1527 O O . ASP A 1 207 ? -11.484 -24.953 -14.227 1 98.75 207 ASP A O 1
ATOM 1531 N N . VAL A 1 208 ? -10.578 -23.141 -13.305 1 98.81 208 VAL A N 1
ATOM 1532 C CA . VAL A 1 208 ? -10.719 -23.625 -11.938 1 98.81 208 VAL A CA 1
ATOM 1533 C C . VAL A 1 208 ? -12.195 -23.688 -11.555 1 98.81 208 VAL A C 1
ATOM 1535 O O . VAL A 1 208 ? -12.664 -24.688 -11.023 1 98.81 208 VAL A O 1
ATOM 1538 N N . ALA A 1 209 ? -12.953 -22.609 -11.867 1 98.75 209 ALA A N 1
ATOM 1539 C CA . ALA A 1 209 ? -14.383 -22.609 -11.57 1 98.75 209 ALA A CA 1
ATOM 1540 C C . ALA A 1 209 ? -15.094 -23.766 -12.266 1 98.75 209 ALA A C 1
ATOM 1542 O O . ALA A 1 209 ? -15.891 -24.469 -11.641 1 98.75 209 ALA A O 1
ATOM 1543 N N . ARG A 1 210 ? -14.812 -23.938 -13.523 1 98.75 210 ARG A N 1
ATOM 1544 C CA . ARG A 1 210 ? -15.438 -25.031 -14.281 1 98.75 210 ARG A CA 1
ATOM 1545 C C . ARG A 1 210 ? -15.023 -26.391 -13.727 1 98.75 210 ARG A C 1
ATOM 1547 O O . ARG A 1 210 ? -15.836 -27.312 -13.664 1 98.75 210 ARG A O 1
ATOM 1554 N N . SER A 1 211 ? -13.758 -26.5 -13.367 1 98.88 211 SER A N 1
ATOM 1555 C CA . SER A 1 211 ? -13.258 -27.734 -12.789 1 98.88 211 SER A CA 1
ATOM 1556 C C . SER A 1 211 ? -13.969 -28.062 -11.484 1 98.88 211 SER A C 1
ATOM 1558 O O . SER A 1 211 ? -14.281 -29.219 -11.211 1 98.88 211 SER A O 1
ATOM 1560 N N . LEU A 1 212 ? -14.195 -27.047 -10.648 1 98.75 212 LEU A N 1
ATOM 1561 C CA . LEU A 1 212 ? -14.883 -27.25 -9.375 1 98.75 212 LEU A CA 1
ATOM 1562 C C . LEU A 1 212 ? -16.312 -27.719 -9.594 1 98.75 212 LEU A C 1
ATOM 1564 O O . LEU A 1 212 ? -16.828 -28.531 -8.812 1 98.75 212 LEU A O 1
ATOM 1568 N N . ILE A 1 213 ? -16.953 -27.25 -10.617 1 98.44 213 ILE A N 1
ATOM 1569 C CA . ILE A 1 213 ? -18.328 -27.625 -10.938 1 98.44 213 ILE A CA 1
ATOM 1570 C C . ILE A 1 213 ? -18.359 -29.078 -11.438 1 98.44 213 ILE A C 1
ATOM 1572 O O . ILE A 1 213 ? -19.172 -29.875 -10.977 1 98.44 213 ILE A O 1
ATOM 1576 N N . SER A 1 214 ? -17.438 -29.453 -12.312 1 98.44 214 SER A N 1
ATOM 1577 C CA . SER A 1 214 ? -17.484 -30.75 -12.969 1 98.44 214 SER A CA 1
ATOM 1578 C C . SER A 1 214 ? -16.875 -31.828 -12.086 1 98.44 214 SER A C 1
ATOM 1580 O O . SER A 1 214 ? -17.109 -33.031 -12.289 1 98.44 214 SER A O 1
ATOM 1582 N N . GLY A 1 215 ? -15.938 -31.422 -11.211 1 98.25 215 GLY A N 1
ATOM 1583 C CA . GLY A 1 215 ? -15.234 -32.375 -10.352 1 98.25 215 GLY A CA 1
ATOM 1584 C C . GLY A 1 215 ? -13.992 -32.938 -11 1 98.25 215 GLY A C 1
ATOM 1585 O O . GLY A 1 215 ? -13.344 -33.812 -10.422 1 98.25 215 GLY A O 1
ATOM 1586 N N . LYS A 1 216 ? -13.672 -32.5 -12.188 1 98.44 216 LYS A N 1
ATOM 1587 C CA . LYS A 1 216 ? -12.453 -32.906 -12.891 1 98.44 216 LYS A CA 1
ATOM 1588 C C . LYS A 1 216 ? -11.711 -31.688 -13.445 1 98.44 216 LYS A C 1
ATOM 1590 O O . LYS A 1 216 ? -12.273 -30.594 -13.555 1 98.44 216 LYS A O 1
ATOM 1595 N N . ILE A 1 217 ? -10.531 -31.891 -13.805 1 98.69 217 ILE A N 1
ATOM 1596 C CA . ILE A 1 217 ? -9.719 -30.812 -14.359 1 98.69 217 ILE A CA 1
ATOM 1597 C C . ILE A 1 217 ? -10.227 -30.453 -15.75 1 98.69 217 ILE A C 1
ATOM 1599 O O . ILE A 1 217 ? -10.312 -31.312 -16.641 1 98.69 217 ILE A O 1
ATOM 1603 N N . GLU A 1 218 ? -10.625 -29.203 -15.898 1 98.5 218 GLU A N 1
ATOM 1604 C CA . GLU A 1 218 ? -11.031 -28.625 -17.172 1 98.5 218 GLU A CA 1
ATOM 1605 C C . GLU A 1 218 ? -9.953 -27.688 -17.734 1 98.5 218 GLU A C 1
ATOM 1607 O O . GLU A 1 218 ? -9.328 -26.953 -16.984 1 98.5 218 GLU A O 1
ATOM 1612 N N . ARG A 1 219 ? -9.766 -27.672 -19.047 1 98.12 219 ARG A N 1
ATOM 1613 C CA . ARG A 1 219 ? -8.75 -26.844 -19.688 1 98.12 219 ARG A CA 1
ATOM 1614 C C . ARG A 1 219 ? -9.383 -25.641 -20.375 1 98.12 219 ARG A C 1
ATOM 1616 O O . ARG A 1 219 ? -10.484 -25.734 -20.922 1 98.12 219 ARG A O 1
ATOM 1623 N N . ASN A 1 220 ? -8.758 -24.531 -20.312 1 97.75 220 ASN A N 1
ATOM 1624 C CA . ASN A 1 220 ? -9.164 -23.375 -21.125 1 97.75 220 ASN A CA 1
ATOM 1625 C C . ASN A 1 220 ? -8.906 -23.609 -22.609 1 97.75 220 ASN A C 1
ATOM 1627 O O . ASN A 1 220 ? -7.922 -24.25 -22.984 1 97.75 220 ASN A O 1
ATOM 1631 N N . ALA A 1 221 ? -9.742 -23.062 -23.438 1 96.5 221 ALA A N 1
ATOM 1632 C CA . ALA A 1 221 ? -9.641 -23.234 -24.875 1 96.5 221 ALA A CA 1
ATOM 1633 C C . ALA A 1 221 ? -8.43 -22.484 -25.438 1 96.5 221 ALA A C 1
ATOM 1635 O O . ALA A 1 221 ? -7.852 -22.906 -26.453 1 96.5 221 ALA A O 1
ATOM 1636 N N . THR A 1 222 ? -8.102 -21.375 -24.797 1 94.19 222 THR A N 1
ATOM 1637 C CA . THR A 1 222 ? -6.938 -20.578 -25.172 1 94.19 222 THR A CA 1
ATOM 1638 C C . THR A 1 222 ? -6.176 -20.125 -23.922 1 94.19 222 THR A C 1
ATOM 1640 O O . THR A 1 222 ? -6.688 -20.219 -22.812 1 94.19 222 THR A O 1
ATOM 1643 N N . THR A 1 223 ? -4.965 -19.766 -24.141 1 90.44 223 THR A N 1
ATOM 1644 C CA . THR A 1 223 ? -4.145 -19.328 -23.016 1 90.44 223 THR A CA 1
ATOM 1645 C C . THR A 1 223 ? -3.699 -17.891 -23.203 1 90.44 223 THR A C 1
ATOM 1647 O O . THR A 1 223 ? -2.688 -17.469 -22.641 1 90.44 223 THR A O 1
ATOM 1650 N N . SER A 1 224 ? -4.352 -17.156 -24.062 1 90.94 224 SER A N 1
ATOM 1651 C CA . SER A 1 224 ? -4.051 -15.742 -24.297 1 90.94 224 SER A CA 1
ATOM 1652 C C . SER A 1 224 ? -5.305 -14.977 -24.719 1 90.94 224 SER A C 1
ATOM 1654 O O . SER A 1 224 ? -6.367 -15.57 -24.906 1 90.94 224 SER A O 1
ATOM 1656 N N . GLY A 1 225 ? -5.199 -13.641 -24.672 1 93.25 225 GLY A N 1
ATOM 1657 C CA . GLY A 1 225 ? -6.293 -12.844 -25.188 1 93.25 225 GLY A CA 1
ATOM 1658 C C . GLY A 1 225 ? -7.078 -12.117 -24.109 1 93.25 225 GLY A C 1
ATOM 1659 O O . GLY A 1 225 ? -8.234 -11.75 -24.328 1 93.25 225 GLY A O 1
ATOM 1660 N N . ASN A 1 226 ? -6.605 -12 -22.969 1 96.19 226 ASN A N 1
ATOM 1661 C CA . ASN A 1 226 ? -7.227 -11.312 -21.844 1 96.19 226 ASN A CA 1
ATOM 1662 C C . ASN A 1 226 ? -6.215 -10.461 -21.078 1 96.19 226 ASN A C 1
ATOM 1664 O O . ASN A 1 226 ? -5.047 -10.836 -20.969 1 96.19 226 ASN A O 1
ATOM 1668 N N . ILE A 1 227 ? -6.637 -9.336 -20.562 1 97.06 227 ILE A N 1
ATOM 1669 C CA . ILE A 1 227 ? -5.719 -8.406 -19.906 1 97.06 227 ILE A CA 1
ATOM 1670 C C . ILE A 1 227 ? -5.246 -8.992 -18.578 1 97.06 227 ILE A C 1
ATOM 1672 O O . ILE A 1 227 ? -4.273 -8.508 -18 1 97.06 227 ILE A O 1
ATOM 1676 N N . CYS A 1 228 ? -6 -9.945 -18 1 97.69 228 CYS A N 1
ATOM 1677 C CA . CYS A 1 228 ? -5.59 -10.617 -16.766 1 97.69 228 CYS A CA 1
ATOM 1678 C C . CYS A 1 228 ? -4.59 -11.734 -17.062 1 97.69 228 CYS A C 1
ATOM 1680 O O . CYS A 1 228 ? -4.77 -12.867 -16.625 1 97.69 228 CYS A O 1
ATOM 1682 N N . ASP A 1 229 ? -3.572 -11.398 -17.688 1 93.44 229 ASP A N 1
ATOM 1683 C CA . ASP A 1 229 ? -2.611 -12.359 -18.234 1 93.44 229 ASP A CA 1
ATOM 1684 C C . ASP A 1 229 ? -1.928 -13.133 -17.109 1 93.44 229 ASP A C 1
ATOM 1686 O O . ASP A 1 229 ? -1.595 -14.312 -17.266 1 93.44 229 ASP A O 1
ATOM 1690 N N . ALA A 1 230 ? -1.771 -12.547 -15.922 1 94.06 230 ALA A N 1
ATOM 1691 C CA . ALA A 1 230 ? -1.038 -13.141 -14.805 1 94.06 230 ALA A CA 1
ATOM 1692 C C . ALA A 1 230 ? -1.79 -14.336 -14.234 1 94.06 230 ALA A C 1
ATOM 1694 O O . ALA A 1 230 ? -1.218 -15.141 -13.492 1 94.06 230 ALA A O 1
ATOM 1695 N N . ILE A 1 231 ? -3.092 -14.469 -14.594 1 97.44 231 ILE A N 1
ATOM 1696 C CA . ILE A 1 231 ? -3.859 -15.555 -14 1 97.44 231 ILE A CA 1
ATOM 1697 C C . ILE A 1 231 ? -4.531 -16.375 -15.102 1 97.44 231 ILE A C 1
ATOM 1699 O O . ILE A 1 231 ? -5.559 -17.016 -14.867 1 97.44 231 ILE A O 1
ATOM 1703 N N . ILE A 1 232 ? -4.008 -16.281 -16.266 1 96.5 232 ILE A N 1
ATOM 1704 C CA . ILE A 1 232 ? -4.418 -17.172 -17.344 1 96.5 232 ILE A CA 1
ATOM 1705 C C . ILE A 1 232 ? -3.541 -18.422 -17.344 1 96.5 232 ILE A C 1
ATOM 1707 O O . ILE A 1 232 ? -2.32 -18.328 -17.484 1 96.5 232 ILE A O 1
ATOM 1711 N N . THR A 1 233 ? -4.113 -19.547 -17.078 1 95.75 233 THR A N 1
ATOM 1712 C CA . THR A 1 233 ? -3.445 -20.844 -17.078 1 95.75 233 THR A CA 1
ATOM 1713 C C . THR A 1 233 ? -4.219 -21.844 -17.922 1 95.75 233 THR A C 1
ATOM 1715 O O . THR A 1 233 ? -5.422 -21.688 -18.141 1 95.75 233 THR A O 1
ATOM 1718 N N . PRO A 1 234 ? -3.504 -22.844 -18.438 1 96.38 234 PRO A N 1
ATOM 1719 C CA . PRO A 1 234 ? -4.23 -23.828 -19.25 1 96.38 234 PRO A CA 1
ATOM 1720 C C . PRO A 1 234 ? -5.273 -24.594 -18.438 1 96.38 234 PRO A C 1
ATOM 1722 O O . PRO A 1 234 ? -6.355 -24.906 -18.953 1 96.38 234 PRO A O 1
ATOM 1725 N N . GLN A 1 235 ? -4.953 -24.922 -17.234 1 98.19 235 GLN A N 1
ATOM 1726 C CA . GLN A 1 235 ? -5.762 -25.734 -16.328 1 98.19 235 GLN A CA 1
ATOM 1727 C C . GLN A 1 235 ? -5.211 -25.688 -14.906 1 98.19 235 GLN A C 1
ATOM 1729 O O . GLN A 1 235 ? -4.066 -25.281 -14.688 1 98.19 235 GLN A O 1
ATOM 1734 N N . PRO A 1 236 ? -6.086 -26.047 -13.898 1 98.44 236 PRO A N 1
ATOM 1735 C CA . PRO A 1 236 ? -5.527 -26.172 -12.555 1 98.44 236 PRO A CA 1
ATOM 1736 C C . PRO A 1 236 ? -4.461 -27.266 -12.453 1 98.44 236 PRO A C 1
ATOM 1738 O O . PRO A 1 236 ? -4.391 -28.141 -13.312 1 98.44 236 PRO A O 1
ATOM 1741 N N . GLY A 1 237 ? -3.629 -27.188 -11.438 1 98.38 237 GLY A N 1
ATOM 1742 C CA . GLY A 1 237 ? -2.553 -28.156 -11.25 1 98.38 237 GLY A CA 1
ATOM 1743 C C . GLY A 1 237 ? -3.031 -29.484 -10.727 1 98.38 237 GLY A C 1
ATOM 1744 O O . GLY A 1 237 ? -4.152 -29.609 -10.227 1 98.38 237 GLY A O 1
ATOM 1745 N N . ASP A 1 238 ? -2.133 -30.469 -10.875 1 98.38 238 ASP A N 1
ATOM 1746 C CA . ASP A 1 238 ? -2.418 -31.797 -10.359 1 98.38 238 ASP A CA 1
ATOM 1747 C C . ASP A 1 238 ? -2.422 -31.812 -8.836 1 98.38 238 ASP A C 1
ATOM 1749 O O . ASP A 1 238 ? -3.164 -32.594 -8.219 1 98.38 238 ASP A O 1
ATOM 1753 N N . LEU A 1 239 ? -1.646 -30.984 -8.266 1 98.62 239 LEU A N 1
ATOM 1754 C CA . LEU A 1 239 ? -1.589 -30.906 -6.809 1 98.62 239 LEU A CA 1
ATOM 1755 C C . LEU A 1 239 ? -2.639 -29.922 -6.281 1 98.62 239 LEU A C 1
ATOM 1757 O O . LEU A 1 239 ? -3.213 -30.141 -5.211 1 98.62 239 LEU A O 1
ATOM 1761 N N . THR A 1 240 ? -2.889 -28.844 -7.055 1 98.81 240 THR A N 1
ATOM 1762 C CA . THR A 1 240 ? -3.748 -27.781 -6.543 1 98.81 240 THR A CA 1
ATOM 1763 C C . THR A 1 240 ? -5.219 -28.188 -6.645 1 98.81 240 THR A C 1
ATOM 1765 O O . THR A 1 240 ? -6.004 -27.906 -5.738 1 98.81 240 THR A O 1
ATOM 1768 N N . PHE A 1 241 ? -5.605 -28.953 -7.664 1 98.81 241 PHE A N 1
ATOM 1769 C CA . PHE A 1 241 ? -7.023 -29.188 -7.922 1 98.81 241 PHE A CA 1
ATOM 1770 C C . PHE A 1 241 ? -7.652 -30 -6.797 1 98.81 241 PHE A C 1
ATOM 1772 O O . PHE A 1 241 ? -8.711 -29.641 -6.285 1 98.81 241 PHE A O 1
ATOM 1779 N N . PRO A 1 242 ? -7.004 -31.109 -6.387 1 98.81 242 PRO A N 1
ATOM 1780 C CA . PRO A 1 242 ? -7.625 -31.859 -5.293 1 98.81 242 PRO A CA 1
ATOM 1781 C C . PRO A 1 242 ? -7.824 -31 -4.039 1 98.81 242 PRO A C 1
ATOM 1783 O O . PRO A 1 242 ? -8.805 -31.203 -3.311 1 98.81 242 PRO A O 1
ATOM 1786 N N . ILE A 1 243 ? -6.906 -30.094 -3.729 1 98.81 243 ILE A N 1
ATOM 1787 C CA . ILE A 1 243 ? -7.027 -29.203 -2.58 1 98.81 243 ILE A CA 1
ATOM 1788 C C . ILE A 1 243 ? -8.211 -28.25 -2.783 1 98.81 243 ILE A C 1
ATOM 1790 O O . ILE A 1 243 ? -9.062 -28.125 -1.904 1 98.81 243 ILE A O 1
ATOM 1794 N N . LEU A 1 244 ? -8.281 -27.656 -3.969 1 98.88 244 LEU A N 1
ATOM 1795 C CA . LEU A 1 244 ? -9.344 -26.719 -4.293 1 98.88 244 LEU A CA 1
A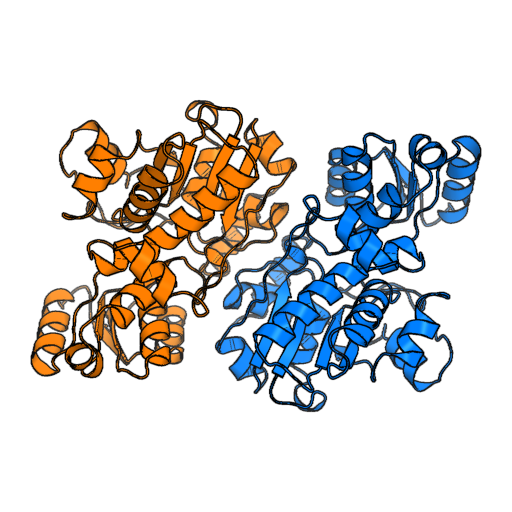TOM 1796 C C . LEU A 1 244 ? -10.703 -27.391 -4.234 1 98.88 244 LEU A C 1
ATOM 1798 O O . LEU A 1 244 ? -11.648 -26.859 -3.654 1 98.88 244 LEU A O 1
ATOM 1802 N N . HIS A 1 245 ? -10.75 -28.547 -4.84 1 98.75 245 HIS A N 1
ATOM 1803 C CA . HIS A 1 245 ? -12 -29.297 -4.914 1 98.75 245 HIS A CA 1
ATOM 1804 C C . HIS A 1 245 ? -12.531 -29.609 -3.52 1 98.75 245 HIS A C 1
ATOM 1806 O O . HIS A 1 245 ? -13.742 -29.562 -3.287 1 98.75 245 HIS A O 1
ATOM 1812 N N . ARG A 1 246 ? -11.711 -29.875 -2.645 1 98.44 246 ARG A N 1
ATOM 1813 C CA . ARG A 1 246 ? -12.078 -30.281 -1.292 1 98.44 246 ARG A CA 1
ATOM 1814 C C . ARG A 1 246 ? -12.43 -29.078 -0.436 1 98.44 246 ARG A C 1
ATOM 1816 O O . ARG A 1 246 ? -13.328 -29.141 0.41 1 98.44 246 ARG A O 1
ATOM 1823 N N . LEU A 1 247 ? -11.742 -27.906 -0.671 1 98.69 247 LEU A N 1
ATOM 1824 C CA . LEU A 1 247 ? -11.75 -26.906 0.38 1 98.69 247 LEU A CA 1
ATOM 1825 C C . LEU A 1 247 ? -12.383 -25.609 -0.113 1 98.69 247 LEU A C 1
ATOM 1827 O O . LEU A 1 247 ? -12.734 -24.734 0.688 1 98.69 247 LEU A O 1
ATOM 1831 N N . CYS A 1 248 ? -12.57 -25.453 -1.396 1 98.69 248 CYS A N 1
ATOM 1832 C CA . CYS A 1 248 ? -13.031 -24.172 -1.904 1 98.69 248 CYS A CA 1
ATOM 1833 C C . CYS A 1 248 ? -14.516 -24.219 -2.266 1 98.69 248 CYS A C 1
ATOM 1835 O O . CYS A 1 248 ? -15.039 -25.297 -2.58 1 98.69 248 CYS A O 1
ATOM 1837 N N . GLY A 1 249 ? -15.164 -23.109 -2.098 1 98.19 249 GLY A N 1
ATOM 1838 C CA . GLY A 1 249 ? -16.484 -22.938 -2.662 1 98.19 249 GLY A CA 1
ATOM 1839 C C . GLY A 1 249 ? -16.469 -22.641 -4.148 1 98.19 249 GLY A C 1
ATOM 1840 O O . GLY A 1 249 ? -15.414 -22.641 -4.777 1 98.19 249 GLY A O 1
ATOM 1841 N N . PRO A 1 250 ? -17.672 -22.391 -4.719 1 98.12 250 PRO A N 1
ATOM 1842 C CA . PRO A 1 250 ? -17.766 -22.125 -6.156 1 98.12 250 PRO A CA 1
ATOM 1843 C C . PRO A 1 250 ? -16.969 -20.891 -6.578 1 98.12 250 PRO A C 1
ATOM 1845 O O . PRO A 1 250 ? -16.938 -19.891 -5.855 1 98.12 250 PRO A O 1
ATOM 1848 N N . GLY A 1 251 ? -16.359 -21 -7.742 1 98.5 251 GLY A N 1
ATOM 1849 C CA . GLY A 1 251 ? -15.594 -19.875 -8.281 1 98.5 251 GLY A CA 1
ATOM 1850 C C . GLY A 1 251 ? -16.469 -18.75 -8.797 1 98.5 251 GLY A C 1
ATOM 1851 O O . GLY A 1 251 ? -17.672 -18.938 -9.008 1 98.5 251 GLY A O 1
ATOM 1852 N N . LEU A 1 252 ? -15.852 -17.578 -8.914 1 98.75 252 LEU A N 1
ATOM 1853 C CA . LEU A 1 252 ? -16.469 -16.422 -9.523 1 98.75 252 LEU A CA 1
ATOM 1854 C C . LEU A 1 252 ? -15.695 -15.961 -10.758 1 98.75 252 LEU A C 1
ATOM 1856 O O . LEU A 1 252 ? -14.5 -16.266 -10.883 1 98.75 252 LEU A O 1
ATOM 1860 N N . THR A 1 253 ? -16.359 -15.289 -11.656 1 98.56 253 THR A N 1
ATOM 1861 C CA . THR A 1 253 ? -15.719 -14.773 -12.867 1 98.56 253 THR A CA 1
ATOM 1862 C C . THR A 1 253 ? -15.961 -13.273 -13 1 98.56 253 THR A C 1
ATOM 1864 O O . THR A 1 253 ? -16.969 -12.758 -12.516 1 98.56 253 THR A O 1
ATOM 1867 N N . ILE A 1 254 ? -15.016 -12.555 -13.625 1 98.75 254 ILE A N 1
ATOM 1868 C CA . ILE A 1 254 ? -15.133 -11.117 -13.852 1 98.75 254 ILE A CA 1
ATOM 1869 C C . ILE A 1 254 ? -14.828 -10.797 -15.305 1 98.75 254 ILE A C 1
ATOM 1871 O O . ILE A 1 254 ? -14.156 -11.57 -15.992 1 98.75 254 ILE A O 1
ATOM 1875 N N . THR A 1 255 ? -15.273 -9.688 -15.781 1 98.69 255 THR A N 1
ATOM 1876 C CA . THR A 1 255 ? -14.945 -9.195 -17.109 1 98.69 255 THR A CA 1
ATOM 1877 C C . THR A 1 255 ? -13.672 -8.359 -17.078 1 98.69 255 THR A C 1
ATOM 1879 O O . THR A 1 255 ? -13.211 -7.953 -16.016 1 98.69 255 THR A O 1
ATOM 1882 N N . GLU A 1 256 ? -13.125 -8.156 -18.281 1 98.44 256 GLU A N 1
ATOM 1883 C CA . GLU A 1 256 ? -11.953 -7.289 -18.391 1 98.44 256 GLU A CA 1
ATOM 1884 C C . GLU A 1 256 ? -12.258 -5.883 -17.875 1 98.44 256 GLU A C 1
ATOM 1886 O O . GLU A 1 256 ? -11.422 -5.273 -17.203 1 98.44 256 GLU A O 1
ATOM 1891 N N . ASN A 1 257 ? -13.391 -5.414 -18.234 1 98.56 257 ASN A N 1
ATOM 1892 C CA . ASN A 1 257 ? -13.781 -4.078 -17.797 1 98.56 257 ASN A CA 1
ATOM 1893 C C . ASN A 1 257 ? -13.883 -3.998 -16.266 1 98.56 257 ASN A C 1
ATOM 1895 O O . ASN A 1 257 ? -13.5 -2.996 -15.672 1 98.56 257 ASN A O 1
ATOM 1899 N N . GLU A 1 258 ? -14.438 -4.996 -15.641 1 98.69 258 GLU A N 1
ATOM 1900 C CA . GLU A 1 258 ? -14.547 -5.027 -14.188 1 98.69 258 GLU A CA 1
ATOM 1901 C C . GLU A 1 258 ? -13.172 -5.047 -13.523 1 98.69 258 GLU A C 1
ATOM 1903 O O . GLU A 1 258 ? -12.969 -4.441 -12.469 1 98.69 258 GLU A O 1
ATOM 1908 N N . ALA A 1 259 ? -12.234 -5.773 -14.125 1 98.81 259 ALA A N 1
ATOM 1909 C CA . ALA A 1 259 ? -10.859 -5.754 -13.625 1 98.81 259 ALA A CA 1
ATOM 1910 C C . ALA A 1 259 ? -10.289 -4.34 -13.648 1 98.81 259 ALA A C 1
ATOM 1912 O O . ALA A 1 259 ? -9.703 -3.881 -12.664 1 98.81 259 ALA A O 1
ATOM 1913 N N . LEU A 1 260 ? -10.477 -3.672 -14.797 1 98.75 260 LEU A N 1
ATOM 1914 C CA . LEU A 1 260 ? -9.984 -2.309 -14.938 1 98.75 260 LEU A CA 1
ATOM 1915 C C . LEU A 1 260 ? -10.617 -1.392 -13.891 1 98.75 260 LEU A C 1
ATOM 1917 O O . LEU A 1 260 ? -9.922 -0.592 -13.258 1 98.75 260 LEU A O 1
ATOM 1921 N N . ARG A 1 261 ? -11.891 -1.505 -13.695 1 98.69 261 ARG A N 1
ATOM 1922 C CA . ARG A 1 261 ? -12.594 -0.675 -12.7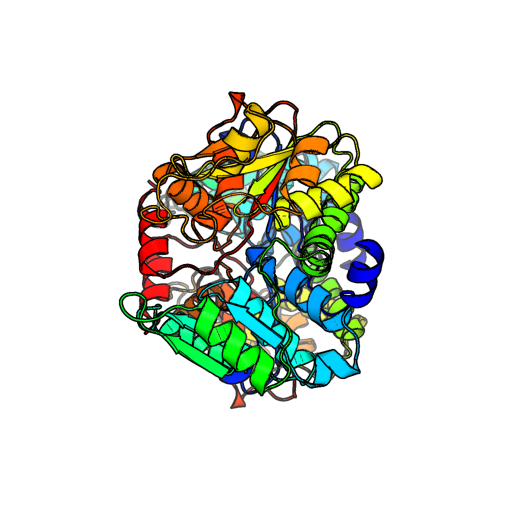19 1 98.69 261 ARG A CA 1
ATOM 1923 C C . ARG A 1 261 ? -12.109 -0.961 -11.305 1 98.69 261 ARG A C 1
ATOM 1925 O O . ARG A 1 261 ? -12.023 -0.051 -10.477 1 98.69 261 ARG A O 1
ATOM 1932 N N . ALA A 1 262 ? -11.867 -2.238 -11.008 1 98.88 262 ALA A N 1
ATOM 1933 C CA . ALA A 1 262 ? -11.352 -2.592 -9.688 1 98.88 262 ALA A CA 1
ATOM 1934 C C . ALA A 1 262 ? -9.961 -2.01 -9.461 1 98.88 262 ALA A C 1
ATOM 1936 O O . ALA A 1 262 ? -9.641 -1.562 -8.359 1 98.88 262 ALA A O 1
ATOM 1937 N N . MET A 1 263 ? -9.133 -2.031 -10.531 1 98.88 263 MET A N 1
ATOM 1938 C CA . MET A 1 263 ? -7.836 -1.373 -10.453 1 98.88 263 MET A CA 1
ATOM 1939 C C . MET A 1 263 ? -7.992 0.101 -10.102 1 98.88 263 MET A C 1
ATOM 1941 O O . MET A 1 263 ? -7.281 0.611 -9.227 1 98.88 263 MET A O 1
ATOM 1945 N N . ALA A 1 264 ? -8.922 0.735 -10.727 1 98.69 264 ALA A N 1
ATOM 1946 C CA . ALA A 1 264 ? -9.172 2.156 -10.5 1 98.69 264 ALA A CA 1
ATOM 1947 C C . ALA A 1 264 ? -9.641 2.404 -9.07 1 98.69 264 ALA A C 1
ATOM 1949 O O . ALA A 1 264 ? -9.242 3.387 -8.438 1 98.69 264 ALA A O 1
ATOM 1950 N N . GLN A 1 265 ? -10.477 1.534 -8.555 1 98.56 265 GLN A N 1
ATOM 1951 C CA . GLN A 1 265 ? -10.953 1.676 -7.188 1 98.56 265 GLN A CA 1
ATOM 1952 C C . GLN A 1 265 ? -9.82 1.479 -6.188 1 98.56 265 GLN A C 1
ATOM 1954 O O . GLN A 1 265 ? -9.758 2.168 -5.168 1 98.56 265 GLN A O 1
ATOM 1959 N N . ALA A 1 266 ? -8.945 0.472 -6.461 1 98.88 266 ALA A N 1
ATOM 1960 C CA . ALA A 1 266 ? -7.777 0.287 -5.598 1 98.88 266 ALA A CA 1
ATOM 1961 C C . ALA A 1 266 ? -6.922 1.551 -5.555 1 98.88 266 ALA A C 1
ATOM 1963 O O . ALA A 1 266 ? -6.441 1.944 -4.488 1 98.88 266 ALA A O 1
ATOM 1964 N N . PHE A 1 267 ? -6.742 2.186 -6.703 1 98.69 267 PHE A N 1
ATOM 1965 C CA . PHE A 1 267 ? -6.016 3.443 -6.824 1 98.69 267 PHE A CA 1
ATOM 1966 C C . PHE A 1 267 ? -6.695 4.539 -6.012 1 98.69 267 PHE A C 1
ATOM 1968 O O . PHE A 1 267 ? -6.059 5.184 -5.176 1 98.69 267 PHE A O 1
ATOM 1975 N N . LEU A 1 268 ? -7.91 4.684 -6.164 1 97.06 268 LEU A N 1
ATOM 1976 C CA . LEU A 1 268 ? -8.672 5.812 -5.633 1 97.06 268 LEU A CA 1
ATOM 1977 C C . LEU A 1 268 ? -8.883 5.656 -4.129 1 97.06 268 LEU A C 1
ATOM 1979 O O . LEU A 1 268 ? -8.805 6.633 -3.383 1 97.06 268 LEU A O 1
ATOM 1983 N N . ARG A 1 269 ? -9.188 4.395 -3.674 1 97.81 269 ARG A N 1
ATOM 1984 C CA . ARG A 1 269 ? -9.727 4.211 -2.332 1 97.81 269 ARG A CA 1
ATOM 1985 C C . ARG A 1 269 ? -8.688 3.604 -1.397 1 97.81 269 ARG A C 1
ATOM 1987 O O . ARG A 1 269 ? -8.781 3.758 -0.178 1 97.81 269 ARG A O 1
ATOM 1994 N N . LEU A 1 270 ? -7.688 2.953 -1.968 1 98.69 270 LEU A N 1
ATOM 1995 C CA . LEU A 1 270 ? -6.758 2.217 -1.121 1 98.69 270 LEU A CA 1
ATOM 1996 C C . LEU A 1 270 ? -5.328 2.699 -1.338 1 98.69 270 LEU A C 1
ATOM 1998 O O . LEU A 1 270 ? -4.418 2.32 -0.594 1 98.69 270 LEU A O 1
ATOM 2002 N N . LYS A 1 271 ? -5.145 3.521 -2.408 1 98.69 271 LYS A N 1
ATOM 2003 C CA . LYS A 1 271 ? -3.832 4.035 -2.783 1 98.69 271 LYS A CA 1
ATOM 2004 C C . LYS A 1 271 ? -2.869 2.896 -3.113 1 98.69 271 LYS A C 1
ATOM 2006 O O . LYS A 1 271 ? -1.686 2.961 -2.775 1 98.69 271 LYS A O 1
ATOM 2011 N N . LEU A 1 272 ? -3.416 1.876 -3.783 1 98.88 272 LEU A N 1
ATOM 2012 C CA . LEU A 1 272 ? -2.652 0.717 -4.234 1 98.88 272 LEU A CA 1
ATOM 2013 C C . LEU A 1 272 ? -2.568 0.678 -5.754 1 98.88 272 LEU A C 1
ATOM 2015 O O . LEU A 1 272 ? -3.461 1.18 -6.441 1 98.88 272 LEU A O 1
ATOM 2019 N N . VAL A 1 273 ? -1.513 0.146 -6.215 1 98.88 273 VAL A N 1
ATOM 2020 C CA . VAL A 1 273 ? -1.375 -0.243 -7.613 1 98.88 273 VAL A CA 1
ATOM 2021 C C . VAL A 1 273 ? -1.615 -1.744 -7.762 1 98.88 273 VAL A C 1
ATOM 2023 O O . VAL A 1 273 ? -0.904 -2.555 -7.16 1 98.88 273 VAL A O 1
ATOM 2026 N N . ALA A 1 274 ? -2.613 -2.086 -8.477 1 98.81 274 ALA A N 1
ATOM 2027 C CA . ALA A 1 274 ? -2.934 -3.482 -8.773 1 98.81 274 ALA A CA 1
ATOM 2028 C C . ALA A 1 274 ? -2.822 -3.77 -10.266 1 98.81 274 ALA A C 1
ATOM 2030 O O . ALA A 1 274 ? -3.186 -2.932 -11.094 1 98.81 274 ALA A O 1
ATOM 2031 N N . GLU A 1 275 ? -2.242 -4.879 -10.648 1 98.5 275 GLU A N 1
ATOM 2032 C CA . GLU A 1 275 ? -2.336 -5.344 -12.031 1 98.5 275 GLU A CA 1
ATOM 2033 C C . GLU A 1 275 ? -3.699 -5.973 -12.312 1 98.5 275 GLU A C 1
ATOM 2035 O O . GLU A 1 275 ? -4.422 -6.34 -11.383 1 98.5 275 GLU A O 1
ATOM 2040 N N . PRO A 1 276 ? -4.086 -6.203 -13.57 1 98.56 276 PRO A N 1
ATOM 2041 C CA . PRO A 1 276 ? -5.445 -6.664 -13.859 1 98.56 276 PRO A CA 1
ATOM 2042 C C . PRO A 1 276 ? -5.777 -7.992 -13.18 1 98.56 276 PRO A C 1
ATOM 2044 O O . PRO A 1 276 ? -6.785 -8.094 -12.477 1 98.56 276 PRO A O 1
ATOM 2047 N N . GLY A 1 277 ? -4.902 -8.992 -13.367 1 98.44 277 GLY A N 1
ATOM 2048 C CA . GLY A 1 277 ? -5.121 -10.273 -12.711 1 98.44 277 GLY A CA 1
ATOM 2049 C C . GLY A 1 277 ? -5.109 -10.172 -11.195 1 98.44 277 GLY A C 1
ATOM 2050 O O . GLY A 1 277 ? -5.801 -10.93 -10.516 1 98.44 277 GLY A O 1
ATOM 2051 N N . GLY A 1 278 ? -4.348 -9.227 -10.672 1 98.75 278 GLY A N 1
ATOM 2052 C CA . GLY A 1 278 ? -4.238 -9.008 -9.242 1 98.75 278 GLY A CA 1
ATOM 2053 C C . GLY A 1 278 ? -5.45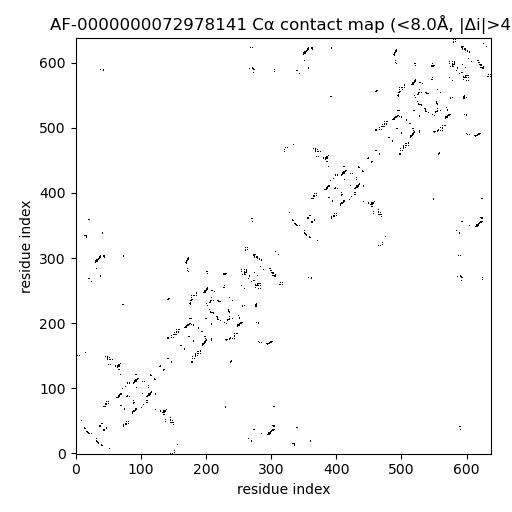3 -8.32 -8.648 1 98.75 278 GLY A C 1
ATOM 2054 O O . GLY A 1 278 ? -5.629 -8.305 -7.426 1 98.75 278 GLY A O 1
ATOM 2055 N N . ALA A 1 279 ? -6.305 -7.77 -9.477 1 98.88 279 ALA A N 1
ATOM 2056 C CA . ALA A 1 279 ? -7.477 -7.035 -9.016 1 98.88 279 ALA A CA 1
ATOM 2057 C C . ALA A 1 279 ? -8.742 -7.871 -9.172 1 98.88 279 ALA A C 1
ATOM 2059 O O . ALA A 1 279 ? -9.836 -7.422 -8.828 1 98.88 279 ALA A O 1
ATOM 2060 N N . ALA A 1 280 ? -8.609 -9.07 -9.633 1 98.94 280 ALA A N 1
ATOM 2061 C CA . ALA A 1 280 ? -9.773 -9.883 -9.984 1 98.94 280 ALA A CA 1
ATOM 2062 C C . ALA A 1 280 ? -10.664 -10.109 -8.773 1 98.94 280 ALA A C 1
ATOM 2064 O O . ALA A 1 280 ? -11.891 -9.961 -8.852 1 98.94 280 ALA A O 1
ATOM 2065 N N . ALA A 1 281 ? -10.086 -10.477 -7.641 1 98.94 281 ALA A N 1
ATOM 2066 C CA . ALA A 1 281 ? -10.859 -10.742 -6.434 1 98.94 281 ALA A CA 1
ATOM 2067 C C . ALA A 1 281 ? -11.594 -9.492 -5.965 1 98.94 281 ALA A C 1
ATOM 2069 O O . ALA A 1 281 ? -12.766 -9.562 -5.57 1 98.94 281 ALA A O 1
ATOM 2070 N N . LEU A 1 282 ? -10.906 -8.359 -5.992 1 98.94 282 LEU A N 1
ATOM 2071 C CA . LEU A 1 282 ? -11.555 -7.102 -5.637 1 98.94 282 LEU A CA 1
ATOM 2072 C C . LEU A 1 282 ? -12.719 -6.809 -6.582 1 98.94 282 LEU A C 1
ATOM 2074 O O . LEU A 1 282 ? -13.781 -6.367 -6.148 1 98.94 282 LEU A O 1
ATOM 2078 N N . ALA A 1 283 ? -12.477 -7.031 -7.879 1 98.94 283 ALA A N 1
ATOM 2079 C CA . ALA A 1 283 ? -13.539 -6.832 -8.867 1 98.94 283 ALA A CA 1
ATOM 2080 C C . ALA A 1 283 ? -14.773 -7.652 -8.516 1 98.94 283 ALA A C 1
ATOM 2082 O O . ALA A 1 283 ? -15.898 -7.137 -8.531 1 98.94 283 ALA A O 1
ATOM 2083 N N . ALA A 1 284 ? -14.57 -8.914 -8.195 1 98.94 284 ALA A N 1
ATOM 2084 C CA . ALA A 1 284 ? -15.703 -9.773 -7.867 1 98.94 284 ALA A CA 1
ATOM 2085 C C . ALA A 1 284 ? -16.438 -9.25 -6.641 1 98.94 284 ALA A C 1
ATOM 2087 O O . ALA A 1 284 ? -17.672 -9.242 -6.613 1 98.94 284 ALA A O 1
ATOM 2088 N N . ALA A 1 285 ? -15.742 -8.859 -5.617 1 98.88 285 ALA A N 1
ATOM 2089 C CA . ALA A 1 285 ? -16.359 -8.344 -4.395 1 98.88 285 ALA A CA 1
ATOM 2090 C C . ALA A 1 285 ? -17.234 -7.121 -4.691 1 98.88 285 ALA A C 1
ATOM 2092 O O . ALA A 1 285 ? -18.281 -6.938 -4.078 1 98.88 285 ALA A O 1
ATOM 2093 N N . LEU A 1 286 ? -16.797 -6.309 -5.629 1 98.75 286 LEU A N 1
ATOM 2094 C CA . LEU A 1 286 ? -17.453 -5.035 -5.895 1 98.75 286 LEU A CA 1
ATOM 2095 C C . LEU A 1 286 ? -18.594 -5.219 -6.883 1 98.75 286 LEU A C 1
ATOM 2097 O O . LEU A 1 286 ? -19.609 -4.508 -6.812 1 98.75 286 LEU A O 1
ATOM 2101 N N . TYR A 1 287 ? -18.438 -6.195 -7.812 1 98.19 287 TYR A N 1
ATOM 2102 C CA . TYR A 1 287 ? -19.359 -6.168 -8.945 1 98.19 287 TYR A CA 1
ATOM 2103 C C . TYR A 1 287 ? -20.109 -7.488 -9.07 1 98.19 287 TYR A C 1
ATOM 2105 O O . TYR A 1 287 ? -20.812 -7.715 -10.047 1 98.19 287 TYR A O 1
ATOM 2113 N N . ARG A 1 288 ? -19.906 -8.406 -8.094 1 95.69 288 ARG A N 1
ATOM 2114 C CA . ARG A 1 288 ? -20.719 -9.609 -7.926 1 95.69 288 ARG A CA 1
ATOM 2115 C C . ARG A 1 288 ? -21.312 -9.688 -6.52 1 95.69 288 ARG A C 1
ATOM 2117 O O . ARG A 1 288 ? -21.188 -10.711 -5.844 1 95.69 288 ARG A O 1
ATOM 2124 N N . PRO A 1 289 ? -21.891 -8.648 -6.129 1 91.94 289 PRO A N 1
ATOM 2125 C CA . PRO A 1 289 ? -22.328 -8.633 -4.727 1 91.94 289 PRO A CA 1
ATOM 2126 C C . PRO A 1 289 ? -23.375 -9.695 -4.422 1 91.94 289 PRO A C 1
ATOM 2128 O O . PRO A 1 289 ? -23.422 -10.234 -3.312 1 91.94 289 PRO A O 1
ATOM 2131 N N . ASN A 1 290 ? -24.172 -10.07 -5.398 1 95.25 290 ASN A N 1
ATOM 2132 C CA . ASN A 1 290 ? -25.266 -11.016 -5.176 1 95.25 290 ASN A CA 1
ATOM 2133 C C . ASN A 1 290 ? -24.75 -12.445 -5.07 1 95.25 290 ASN A C 1
ATOM 2135 O O . ASN A 1 290 ? -25.469 -13.336 -4.609 1 95.25 290 ASN A O 1
ATOM 2139 N N . ASP A 1 291 ? -23.531 -12.648 -5.516 1 96.88 291 ASP A N 1
ATOM 2140 C CA . ASP A 1 291 ? -22.953 -13.992 -5.477 1 96.88 291 ASP A CA 1
ATOM 2141 C C . ASP A 1 291 ? -22.188 -14.219 -4.18 1 96.88 291 ASP A C 1
ATOM 2143 O O . ASP A 1 291 ? -21.672 -15.312 -3.938 1 96.88 291 ASP A O 1
ATOM 2147 N N . ILE A 1 292 ? -22.078 -13.211 -3.396 1 96.38 292 ILE A N 1
ATOM 2148 C CA . ILE A 1 292 ? -21.328 -13.266 -2.145 1 96.38 292 ILE A CA 1
ATOM 2149 C C . ILE A 1 292 ? -22.281 -13.094 -0.966 1 96.38 292 ILE A C 1
ATOM 2151 O O . ILE A 1 292 ? -23.141 -12.211 -0.976 1 96.38 292 ILE A O 1
ATOM 2155 N N . THR A 1 293 ? -22.219 -13.945 -0.028 1 89 293 THR A N 1
ATOM 2156 C CA . THR A 1 293 ? -23.109 -13.883 1.131 1 89 293 THR A CA 1
ATOM 2157 C C . THR A 1 293 ? -22.344 -13.43 2.369 1 89 293 THR A C 1
ATOM 2159 O O . THR A 1 293 ? -21.109 -13.562 2.436 1 89 293 THR A O 1
ATOM 2162 N N . GLY A 1 294 ? -23.031 -12.914 3.357 1 92.12 294 GLY A N 1
ATOM 2163 C CA . GLY A 1 294 ? -22.438 -12.492 4.613 1 92.12 294 GLY A CA 1
ATOM 2164 C C . GLY A 1 294 ? -22.203 -10.992 4.688 1 92.12 294 GLY A C 1
ATOM 2165 O O . GLY A 1 294 ? -22.328 -10.289 3.684 1 92.12 294 GLY A O 1
ATOM 2166 N N . ASP A 1 295 ? -21.828 -10.516 5.824 1 95.62 295 ASP A N 1
ATOM 2167 C CA . ASP A 1 295 ? -21.719 -9.086 6.098 1 95.62 295 ASP A CA 1
ATOM 2168 C C . ASP A 1 295 ? -20.312 -8.578 5.773 1 95.62 295 ASP A C 1
ATOM 2170 O O . ASP A 1 295 ? -20.078 -7.371 5.734 1 95.62 295 ASP A O 1
ATOM 2174 N N . ALA A 1 296 ? -19.422 -9.562 5.523 1 98 296 ALA A N 1
ATOM 2175 C CA . ALA A 1 296 ? -18.031 -9.195 5.223 1 98 296 ALA A CA 1
ATOM 2176 C C . ALA A 1 296 ? -17.453 -10.102 4.145 1 98 296 ALA A C 1
ATOM 2178 O O . ALA A 1 296 ? -17.906 -11.234 3.963 1 98 296 ALA A O 1
ATOM 2179 N N . VAL A 1 297 ? -16.547 -9.586 3.432 1 98.69 297 VAL A N 1
ATOM 218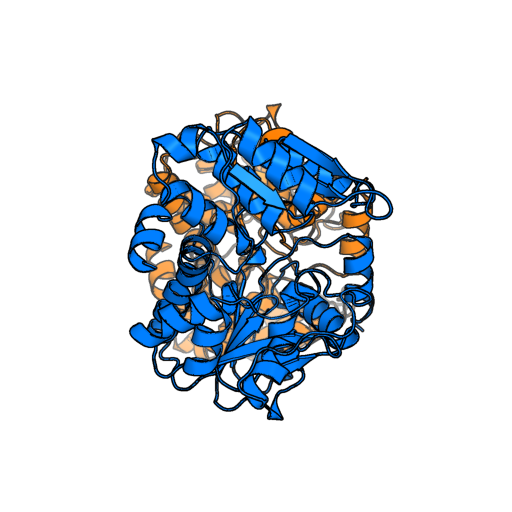0 C CA . VAL A 1 297 ? -15.766 -10.352 2.463 1 98.69 297 VAL A CA 1
ATOM 2181 C C . VAL A 1 297 ? -14.297 -9.938 2.531 1 98.69 297 VAL A C 1
ATOM 2183 O O . VAL A 1 297 ? -13.984 -8.758 2.719 1 98.69 297 VAL A O 1
ATOM 2186 N N . ILE A 1 298 ? -13.422 -10.875 2.535 1 98.88 298 ILE A N 1
ATOM 2187 C CA . ILE A 1 298 ? -11.984 -10.625 2.451 1 98.88 298 ILE A CA 1
ATOM 2188 C C . ILE A 1 298 ? -11.492 -10.922 1.038 1 98.88 298 ILE A C 1
ATOM 2190 O O . ILE A 1 298 ? -11.836 -11.953 0.456 1 98.88 2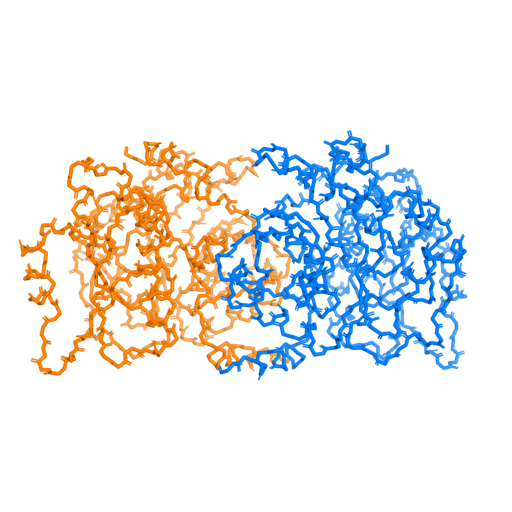98 ILE A O 1
ATOM 2194 N N . VAL A 1 299 ? -10.734 -10.039 0.437 1 98.94 299 VAL A N 1
ATOM 2195 C CA . VAL A 1 299 ? -10.266 -10.234 -0.93 1 98.94 299 VAL A CA 1
ATOM 2196 C C . VAL A 1 299 ? -8.75 -10.039 -0.988 1 98.94 299 VAL A C 1
ATOM 2198 O O . VAL A 1 299 ? -8.18 -9.312 -0.167 1 98.94 299 VAL A O 1
ATOM 2201 N N . THR A 1 300 ? -8.109 -10.641 -1.956 1 98.94 300 THR A N 1
ATOM 2202 C CA . THR A 1 300 ? -6.684 -10.445 -2.182 1 98.94 300 THR A CA 1
ATOM 2203 C C . THR A 1 300 ? -6.449 -9.5 -3.359 1 98.94 300 THR A C 1
ATOM 2205 O O . THR A 1 300 ? -7.188 -9.539 -4.348 1 98.94 300 THR A O 1
ATOM 2208 N N . ILE A 1 301 ? -5.547 -8.609 -3.246 1 98.94 301 ILE A N 1
ATOM 2209 C CA . ILE A 1 301 ? -4.84 -8.039 -4.383 1 98.94 301 ILE A CA 1
ATOM 2210 C C . ILE A 1 301 ? -3.484 -8.719 -4.551 1 98.94 301 ILE A C 1
ATOM 2212 O O . ILE A 1 301 ? -2.539 -8.414 -3.816 1 98.94 301 ILE A O 1
ATOM 2216 N N . SER A 1 302 ? -3.383 -9.602 -5.484 1 98.81 302 SER A N 1
ATOM 2217 C CA . SER A 1 302 ? -2.314 -10.602 -5.484 1 98.81 302 SER A CA 1
ATOM 2218 C C . SER A 1 302 ? -1.029 -10.031 -6.074 1 98.81 302 SER A C 1
ATOM 2220 O O . SER A 1 302 ? 0.063 -10.523 -5.789 1 98.81 302 SER A O 1
ATOM 2222 N N . GLY A 1 303 ? -1.132 -9.055 -6.934 1 98.5 303 GLY A N 1
ATOM 2223 C CA . GLY A 1 303 ? 0.031 -8.445 -7.562 1 98.5 303 GLY A CA 1
ATOM 2224 C C . GLY A 1 303 ? -0.242 -7.059 -8.109 1 98.5 303 GLY A C 1
ATOM 2225 O O . GLY A 1 303 ? -1.396 -6.691 -8.344 1 98.5 303 GLY A O 1
ATOM 2226 N N . GLY A 1 304 ? 0.83 -6.309 -8.32 1 98.12 304 GLY A N 1
ATOM 2227 C CA . GLY A 1 304 ? 0.692 -4.934 -8.766 1 98.12 304 GLY A CA 1
ATOM 2228 C C . GLY A 1 304 ? 1.63 -4.586 -9.906 1 98.12 304 GLY A C 1
ATOM 2229 O O . GLY A 1 304 ? 1.842 -3.406 -10.203 1 98.12 304 GLY A O 1
ATOM 2230 N N . ASN A 1 305 ? 2.275 -5.582 -10.539 1 96.38 305 ASN A N 1
ATOM 2231 C CA . ASN A 1 305 ? 3.207 -5.328 -11.633 1 96.38 305 ASN A CA 1
ATOM 2232 C C . ASN A 1 305 ? 2.473 -5.082 -12.945 1 96.38 305 ASN A C 1
ATOM 2234 O O . ASN A 1 305 ? 2.164 -6.023 -13.68 1 96.38 305 ASN A O 1
ATOM 2238 N N . VAL A 1 306 ? 2.201 -3.832 -13.242 1 96.19 306 VAL A N 1
ATOM 2239 C CA . VAL A 1 306 ? 1.395 -3.422 -14.383 1 96.19 306 VAL A CA 1
ATOM 2240 C C . VAL A 1 306 ? 2.117 -2.322 -15.156 1 96.19 306 VAL A C 1
ATOM 2242 O O . VAL A 1 306 ? 2.764 -1.458 -14.562 1 96.19 306 VAL A O 1
ATOM 2245 N N . ASP A 1 307 ? 2.016 -2.434 -16.469 1 92.75 307 ASP A N 1
ATOM 2246 C CA . ASP A 1 307 ? 2.57 -1.386 -17.328 1 92.75 307 ASP A CA 1
ATOM 2247 C C . ASP A 1 307 ? 1.809 -0.073 -17.141 1 92.75 307 ASP A C 1
ATOM 2249 O O . ASP A 1 307 ? 0.584 -0.074 -17 1 92.75 307 ASP A O 1
ATOM 2253 N N . PRO A 1 308 ? 2.564 1.082 -17.219 1 94.75 308 PRO A N 1
ATOM 2254 C CA . PRO A 1 308 ? 1.918 2.385 -17.031 1 94.75 308 PRO A CA 1
ATOM 2255 C C . PRO A 1 308 ? 0.773 2.613 -18.016 1 94.75 308 PRO A C 1
ATOM 2257 O O . PRO A 1 308 ? -0.251 3.197 -17.656 1 94.75 308 PRO A O 1
ATOM 2260 N N . ALA A 1 309 ? 0.903 2.139 -19.266 1 93.94 309 ALA A N 1
ATOM 2261 C CA . ALA A 1 309 ? -0.145 2.334 -20.266 1 93.94 309 ALA A CA 1
ATOM 2262 C C . ALA A 1 309 ? -1.415 1.58 -19.875 1 93.94 309 ALA A C 1
ATOM 2264 O O . ALA A 1 309 ? -2.521 2.104 -20.016 1 93.94 309 ALA A O 1
ATOM 2265 N N . GLN A 1 310 ? -1.229 0.327 -19.516 1 94.94 310 GLN A N 1
ATOM 2266 C CA . GLN A 1 310 ? -2.367 -0.455 -19.047 1 94.94 310 GLN A CA 1
ATOM 2267 C C . GLN A 1 310 ? -3 0.18 -17.812 1 94.94 310 GLN A C 1
ATOM 2269 O O . GLN A 1 310 ? -4.223 0.175 -17.656 1 94.94 310 GLN A O 1
ATOM 2274 N N . PHE A 1 311 ? -2.191 0.708 -16.875 1 97.38 311 PHE A N 1
ATOM 2275 C CA . PHE A 1 311 ? -2.709 1.365 -15.688 1 97.38 311 PHE A CA 1
ATOM 2276 C C . PHE A 1 311 ? -3.508 2.609 -16.062 1 97.38 311 PHE A C 1
ATOM 2278 O O . PHE A 1 311 ? -4.543 2.895 -15.445 1 97.38 311 PHE A O 1
ATOM 2285 N N . ALA A 1 312 ? -3.053 3.332 -17.031 1 96.12 312 ALA A N 1
ATOM 2286 C CA . ALA A 1 312 ? -3.77 4.508 -17.516 1 96.12 312 ALA A CA 1
ATOM 2287 C C . ALA A 1 312 ? -5.152 4.129 -18.047 1 96.12 312 ALA A C 1
ATOM 2289 O O . ALA A 1 312 ? -6.109 4.891 -17.891 1 96.12 312 ALA A O 1
ATOM 2290 N N . GLN A 1 313 ? -5.262 2.998 -18.672 1 96.75 313 GLN A N 1
ATOM 2291 C CA . GLN A 1 313 ? -6.559 2.512 -19.125 1 96.75 313 GLN A CA 1
ATOM 2292 C C . GLN A 1 313 ? -7.516 2.318 -17.938 1 96.75 313 GLN A C 1
ATOM 2294 O O . GLN A 1 313 ? -8.711 2.604 -18.062 1 96.75 313 GLN A O 1
ATOM 2299 N N . ALA A 1 314 ? -7.004 1.769 -16.875 1 98 314 ALA A N 1
ATOM 2300 C CA . ALA A 1 314 ? -7.816 1.589 -15.672 1 98 314 ALA A CA 1
ATOM 2301 C C . ALA A 1 314 ? -8.312 2.93 -15.141 1 98 314 ALA A C 1
ATOM 2303 O O . ALA A 1 314 ? -9.492 3.084 -14.828 1 98 314 ALA A O 1
ATOM 2304 N N . LEU A 1 315 ? -7.391 3.902 -15.055 1 97.06 315 LEU A N 1
ATOM 2305 C CA . LEU A 1 315 ? -7.734 5.211 -14.508 1 97.06 315 LEU A CA 1
ATOM 2306 C C . LEU A 1 315 ? -8.781 5.902 -15.383 1 97.06 315 LEU A C 1
ATOM 2308 O O . LEU A 1 315 ? -9.594 6.688 -14.875 1 97.06 315 LEU A O 1
ATOM 2312 N N . ALA A 1 316 ? -8.773 5.594 -16.656 1 95.75 316 ALA A N 1
ATOM 2313 C CA . ALA A 1 316 ? -9.703 6.199 -17.594 1 95.75 316 ALA A CA 1
ATOM 2314 C C . ALA A 1 316 ? -11.133 5.723 -17.344 1 95.75 316 ALA A C 1
ATOM 2316 O O . ALA A 1 316 ? -12.086 6.312 -17.859 1 95.75 316 ALA A O 1
ATOM 2317 N N . THR A 1 317 ? -11.305 4.66 -16.578 1 94.75 317 THR A N 1
ATOM 2318 C CA . THR A 1 317 ? -12.641 4.164 -16.266 1 94.75 317 THR A CA 1
ATOM 2319 C C . THR A 1 317 ? -13.289 5.012 -15.172 1 94.75 317 THR A C 1
ATOM 2321 O O . THR A 1 317 ? -14.484 4.895 -14.914 1 94.75 317 THR A O 1
ATOM 2324 N N . LEU A 1 318 ? -12.5 5.871 -14.469 1 90.56 318 LEU A N 1
ATOM 2325 C CA . LEU A 1 318 ? -13.016 6.754 -13.43 1 90.56 318 LEU A CA 1
ATOM 2326 C C . LEU A 1 318 ? -13.758 7.941 -14.039 1 90.56 318 LEU A C 1
ATOM 2328 O O . LEU A 1 318 ? -13.398 8.414 -15.117 1 90.56 318 LEU A O 1
ATOM 2332 N N . PRO A 1 319 ? -14.828 8.453 -13.445 1 80.88 319 PRO A N 1
ATOM 2333 C CA . PRO A 1 319 ? -15.539 9.617 -13.977 1 80.88 319 PRO A CA 1
ATOM 2334 C C . PRO A 1 319 ? -14.703 10.898 -13.93 1 80.88 319 PRO A C 1
ATOM 2336 O O . PRO A 1 319 ? -13.773 11 -13.117 1 80.88 319 PRO A O 1
ATOM 2339 N N . MET B 1 1 ? 1.841 12.164 26.125 1 93.06 1 MET B N 1
ATOM 2340 C CA . MET B 1 1 ? 0.787 12.555 25.188 1 93.06 1 MET B CA 1
ATOM 2341 C C . MET B 1 1 ? 0.744 11.609 24 1 93.06 1 MET B C 1
ATOM 2343 O O . MET B 1 1 ? -0.292 11.008 23.719 1 93.06 1 MET B O 1
ATOM 2347 N N . ILE B 1 2 ? 1.875 11.258 23.453 1 97.31 2 ILE B N 1
ATOM 2348 C CA . ILE B 1 2 ? 1.903 10.438 22.2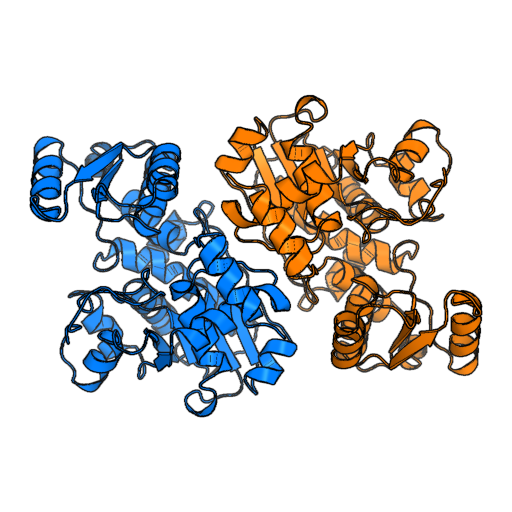5 1 97.31 2 ILE B CA 1
ATOM 2349 C C . ILE B 1 2 ? 1.518 9 22.594 1 97.31 2 ILE B C 1
ATOM 2351 O O . ILE B 1 2 ? 0.734 8.367 21.875 1 97.31 2 ILE B O 1
ATOM 2355 N N . ARG B 1 3 ? 1.968 8.469 23.703 1 98 3 ARG B N 1
ATOM 2356 C CA . ARG B 1 3 ? 1.616 7.117 24.141 1 98 3 ARG B CA 1
ATOM 2357 C C . ARG B 1 3 ? 0.134 7.02 24.484 1 98 3 ARG B C 1
ATOM 2359 O O . ARG B 1 3 ? -0.497 5.984 24.234 1 98 3 ARG B O 1
ATOM 2366 N N . ALA B 1 4 ? -0.351 8.094 25.109 1 98.06 4 ALA B N 1
ATOM 2367 C CA . ALA B 1 4 ? -1.786 8.125 25.375 1 98.06 4 ALA B CA 1
ATOM 2368 C C . ALA B 1 4 ? -2.586 8.109 24.078 1 98.06 4 ALA B C 1
ATOM 2370 O O . ALA B 1 4 ? -3.605 7.422 23.969 1 98.06 4 ALA B O 1
ATOM 2371 N N . ALA B 1 5 ? -2.17 8.883 23.062 1 98.44 5 ALA B N 1
ATOM 2372 C CA . ALA B 1 5 ? -2.814 8.867 21.75 1 98.44 5 ALA B CA 1
ATOM 2373 C C . ALA B 1 5 ? -2.748 7.48 21.125 1 98.44 5 ALA B C 1
ATOM 2375 O O . ALA B 1 5 ? -3.719 7.02 20.516 1 98.44 5 ALA B O 1
ATOM 2376 N N . ALA B 1 6 ? -1.566 6.832 21.25 1 98.56 6 ALA B N 1
ATOM 2377 C CA . ALA B 1 6 ? -1.382 5.492 20.703 1 98.56 6 ALA B CA 1
ATOM 2378 C C . ALA B 1 6 ? -2.391 4.512 21.297 1 98.56 6 ALA B C 1
ATOM 2380 O O . ALA B 1 6 ? -2.947 3.678 20.578 1 98.56 6 ALA B O 1
ATOM 2381 N N . LYS B 1 7 ? -2.594 4.578 22.578 1 98.31 7 LYS B N 1
ATOM 2382 C CA . LYS B 1 7 ? -3.566 3.713 23.234 1 98.31 7 LYS B CA 1
ATOM 2383 C C . LYS B 1 7 ? -4.969 3.943 22.688 1 98.31 7 LYS B C 1
ATOM 2385 O O . LYS B 1 7 ? -5.715 2.988 22.453 1 98.31 7 LYS B O 1
ATOM 2390 N N . ARG B 1 8 ? -5.316 5.168 22.438 1 98 8 ARG B N 1
ATOM 2391 C CA . ARG B 1 8 ? -6.648 5.504 21.953 1 98 8 ARG B CA 1
ATOM 2392 C C . ARG B 1 8 ? -6.793 5.129 20.484 1 98 8 ARG B C 1
ATOM 2394 O O . ARG B 1 8 ? -7.895 4.809 20.016 1 98 8 ARG B O 1
ATOM 2401 N N . LEU B 1 9 ? -5.684 5.141 19.75 1 98.19 9 LEU B N 1
ATOM 2402 C CA . LEU B 1 9 ? -5.68 4.844 18.328 1 98.19 9 LEU B CA 1
ATOM 2403 C C . LEU B 1 9 ? -5.68 3.34 18.078 1 98.19 9 LEU B C 1
ATOM 2405 O O . LEU B 1 9 ? -5.992 2.883 16.984 1 98.19 9 LEU B O 1
ATOM 2409 N N . HIS B 1 10 ? -5.262 2.594 19.125 1 96.69 10 HIS B N 1
ATOM 2410 C CA . HIS B 1 10 ? -5.16 1.147 18.984 1 96.69 10 HIS B CA 1
ATOM 2411 C C . HIS B 1 10 ? -6.488 0.547 18.516 1 96.69 10 HIS B C 1
ATOM 2413 O O . HIS B 1 10 ? -7.527 0.794 19.141 1 96.69 10 HIS B O 1
ATOM 2419 N N . GLY B 1 11 ? -6.473 -0.225 17.391 1 94.12 11 GLY B N 1
ATOM 2420 C CA . GLY B 1 11 ? -7.672 -0.857 16.859 1 94.12 11 GLY B CA 1
ATOM 2421 C C . GLY B 1 11 ? -8.445 0.034 15.898 1 94.12 11 GLY B C 1
ATOM 2422 O O . GLY B 1 11 ? -9.383 -0.418 15.242 1 94.12 11 GLY B O 1
ATOM 2423 N N . HIS B 1 12 ? -7.973 1.317 15.781 1 96.62 12 HIS B N 1
ATOM 2424 C CA . HIS B 1 12 ? -8.68 2.254 14.922 1 96.62 12 HIS B CA 1
ATOM 2425 C C . HIS B 1 12 ? -7.793 2.736 13.781 1 96.62 12 HIS B C 1
ATOM 2427 O O . HIS B 1 12 ? -8.234 2.807 12.633 1 96.62 12 HIS B O 1
ATOM 2433 N N . ALA B 1 13 ? -6.59 3.062 14.078 1 97.19 13 ALA B N 1
ATOM 2434 C CA . ALA B 1 13 ? -5.625 3.402 13.031 1 97.19 13 ALA B CA 1
ATOM 2435 C C . ALA B 1 13 ? -4.875 2.162 12.555 1 97.19 13 ALA B C 1
ATOM 2437 O O . ALA B 1 13 ? -4.656 1.225 13.328 1 97.19 13 ALA B O 1
ATOM 2438 N N . ARG B 1 14 ? -4.465 2.139 11.328 1 97.06 14 ARG B N 1
ATOM 2439 C CA . ARG B 1 14 ? -3.709 1.028 10.758 1 97.06 14 ARG B CA 1
ATOM 2440 C C . ARG B 1 14 ? -2.225 1.148 11.086 1 97.06 14 ARG B C 1
ATOM 2442 O O . ARG B 1 14 ? -1.636 2.223 10.945 1 97.06 14 ARG B O 1
ATOM 2449 N N . ARG B 1 15 ? -1.649 0.092 11.609 1 96.75 15 ARG B N 1
ATOM 2450 C CA . ARG B 1 15 ? -0.191 0.044 11.586 1 96.75 15 ARG B CA 1
ATOM 2451 C C . ARG B 1 15 ? 0.331 -0.196 10.172 1 96.75 15 ARG B C 1
ATOM 2453 O O . ARG B 1 15 ? 0.114 -1.266 9.602 1 96.75 15 ARG B O 1
ATOM 2460 N N . THR B 1 16 ? 0.922 0.74 9.555 1 97.38 16 THR B N 1
ATOM 2461 C CA . THR B 1 16 ? 1.464 0.575 8.211 1 97.38 16 THR B CA 1
ATOM 2462 C C . THR B 1 16 ? 2.84 -0.081 8.258 1 97.38 16 THR B C 1
ATOM 2464 O O . THR B 1 16 ? 3.604 0.134 9.203 1 97.38 16 THR B O 1
ATOM 2467 N N . PRO B 1 17 ? 3.137 -0.935 7.305 1 95.75 17 PRO B N 1
ATOM 2468 C CA . PRO B 1 17 ? 4.438 -1.607 7.301 1 95.75 17 PRO B CA 1
ATOM 2469 C C . PRO B 1 17 ? 5.586 -0.674 6.918 1 95.75 17 PRO B C 1
ATOM 2471 O O . PRO B 1 17 ? 5.359 0.508 6.645 1 95.75 17 PRO B O 1
ATOM 2474 N N . LEU B 1 18 ? 6.828 -1.158 7.086 1 97 18 LEU B N 1
ATOM 2475 C CA . LEU B 1 18 ? 7.969 -0.567 6.391 1 97 18 LEU B CA 1
ATOM 2476 C C . LEU B 1 18 ? 8.242 -1.298 5.082 1 97 18 LEU B C 1
ATOM 2478 O O . LEU B 1 18 ? 8.398 -2.521 5.066 1 97 18 LEU B O 1
ATOM 2482 N N . LEU B 1 19 ? 8.227 -0.606 4.008 1 98.38 19 LEU B N 1
ATOM 2483 C CA . LEU B 1 19 ? 8.469 -1.191 2.695 1 98.38 19 LEU B CA 1
ATOM 2484 C C . LEU B 1 19 ? 9.898 -0.905 2.232 1 98.38 19 LEU B C 1
ATOM 2486 O O . LEU B 1 19 ? 10.531 0.034 2.715 1 98.38 19 LEU B O 1
ATOM 2490 N N . SER B 1 20 ? 10.375 -1.665 1.35 1 97.88 20 SER B N 1
ATOM 2491 C CA . SER B 1 20 ? 11.688 -1.495 0.745 1 97.88 20 SER B CA 1
ATOM 2492 C C . SER B 1 20 ? 11.734 -2.094 -0.657 1 97.88 20 SER B C 1
ATOM 2494 O O . SER B 1 20 ? 10.836 -2.84 -1.049 1 97.88 20 SER B O 1
ATOM 2496 N N . SER B 1 21 ? 12.648 -1.739 -1.398 1 97.81 21 SER B N 1
ATOM 2497 C CA . SER B 1 21 ? 12.922 -2.246 -2.74 1 97.81 21 SER B CA 1
ATOM 2498 C C . SER B 1 21 ? 14.406 -2.158 -3.076 1 97.81 21 SER B C 1
ATOM 2500 O O . SER B 1 21 ? 15.016 -1.099 -2.928 1 97.81 21 SER B O 1
ATOM 2502 N N . PRO B 1 22 ? 14.969 -3.275 -3.568 1 96.81 22 PRO B N 1
ATOM 2503 C CA . PRO B 1 22 ? 16.375 -3.189 -3.979 1 96.81 22 PRO B CA 1
ATOM 2504 C C . PRO B 1 22 ? 16.609 -2.148 -5.07 1 96.81 22 PRO B C 1
ATOM 2506 O O . PRO B 1 22 ? 17.688 -1.568 -5.156 1 96.81 22 PRO B O 1
ATOM 2509 N N . PHE B 1 23 ? 15.617 -1.879 -5.867 1 97.06 23 PHE B N 1
ATOM 2510 C CA . PHE B 1 23 ? 15.75 -0.897 -6.938 1 97.06 23 PHE B CA 1
ATOM 2511 C C . PHE B 1 23 ? 15.859 0.512 -6.371 1 97.06 23 PHE B C 1
ATOM 2513 O O . PHE B 1 23 ? 16.625 1.334 -6.887 1 97.06 23 PHE B O 1
ATOM 2520 N N . LEU B 1 24 ? 15.07 0.839 -5.348 1 98.31 24 LEU B N 1
ATOM 2521 C CA . LEU B 1 24 ? 15.195 2.129 -4.676 1 98.31 24 LEU B CA 1
ATOM 2522 C C . LEU B 1 24 ? 16.562 2.268 -4.02 1 98.31 24 LEU B C 1
ATOM 2524 O O . LEU B 1 24 ? 17.172 3.34 -4.055 1 98.31 24 LEU B O 1
ATOM 2528 N N . ASP B 1 25 ? 17 1.184 -3.381 1 97.81 25 ASP B N 1
ATOM 2529 C CA . ASP B 1 25 ? 18.328 1.178 -2.768 1 97.81 25 ASP B CA 1
ATOM 2530 C C . ASP B 1 25 ? 19.406 1.547 -3.787 1 97.81 25 ASP B C 1
ATOM 2532 O O . ASP B 1 25 ? 20.312 2.33 -3.486 1 97.81 25 ASP B O 1
ATOM 2536 N N . ASP B 1 26 ? 19.281 0.939 -4.957 1 96.69 26 ASP B N 1
ATOM 2537 C CA . ASP B 1 26 ? 20.266 1.174 -6.012 1 96.69 26 ASP B CA 1
ATOM 2538 C C . ASP B 1 26 ? 20.281 2.643 -6.426 1 96.69 26 ASP B C 1
ATOM 2540 O O . ASP B 1 26 ? 21.359 3.227 -6.613 1 96.69 26 ASP B O 1
ATOM 2544 N N . ILE B 1 27 ? 19.141 3.258 -6.582 1 97.31 27 ILE B N 1
ATOM 2545 C CA . ILE B 1 27 ? 19.031 4.66 -6.98 1 97.31 27 ILE B CA 1
ATOM 2546 C C . ILE B 1 27 ? 19.625 5.547 -5.891 1 97.31 27 ILE B C 1
ATOM 2548 O O . ILE B 1 27 ? 20.406 6.461 -6.18 1 97.31 27 ILE B O 1
ATOM 2552 N N . ALA B 1 28 ? 19.312 5.242 -4.633 1 98.12 28 ALA B N 1
ATOM 2553 C CA . ALA B 1 28 ? 19.688 6.09 -3.504 1 98.12 28 ALA B CA 1
ATOM 2554 C C . ALA B 1 28 ? 21.141 5.844 -3.088 1 98.12 28 ALA B C 1
ATOM 2556 O O . ALA B 1 28 ? 21.75 6.68 -2.416 1 98.12 28 ALA B O 1
ATOM 2557 N N . GLY B 1 29 ? 21.719 4.668 -3.418 1 97.38 29 GLY B N 1
ATOM 2558 C CA . GLY B 1 29 ? 23.047 4.285 -2.973 1 97.38 29 GLY B CA 1
ATOM 2559 C C . GLY B 1 29 ? 23.094 3.861 -1.516 1 97.38 29 GLY B C 1
ATOM 2560 O O . GLY B 1 29 ? 24.156 3.896 -0.883 1 97.38 29 GLY B O 1
ATOM 2561 N N . ARG B 1 30 ? 21.984 3.551 -0.899 1 97.94 30 ARG B N 1
ATOM 2562 C CA . ARG B 1 30 ? 21.812 3.102 0.478 1 97.94 30 ARG B CA 1
ATOM 2563 C C . ARG B 1 30 ? 20.469 2.391 0.659 1 97.94 30 ARG B C 1
ATOM 2565 O O . ARG B 1 30 ? 19.625 2.416 -0.235 1 97.94 30 ARG B O 1
ATOM 2572 N N . LYS B 1 31 ? 20.25 1.712 1.754 1 98.12 31 LYS B N 1
ATOM 2573 C CA . LYS B 1 31 ? 18.969 1.095 2.051 1 98.12 31 LYS B CA 1
ATOM 2574 C C . LYS B 1 31 ? 17.891 2.152 2.279 1 98.12 31 LYS B C 1
ATOM 2576 O O . LYS B 1 31 ? 18.094 3.09 3.057 1 98.12 31 LYS B O 1
ATOM 2581 N N . VAL B 1 32 ? 16.828 2.059 1.597 1 98.75 32 VAL B N 1
ATOM 2582 C CA . VAL B 1 32 ? 15.695 2.965 1.749 1 98.75 32 VAL B CA 1
ATOM 2583 C C . VAL B 1 32 ? 14.5 2.207 2.334 1 98.75 32 VAL B C 1
ATOM 2585 O O . VAL B 1 32 ? 14.047 1.218 1.759 1 98.75 32 VAL B O 1
ATOM 2588 N N . TYR B 1 33 ? 14.031 2.607 3.477 1 98.75 33 TYR B N 1
ATOM 2589 C CA . TYR B 1 33 ? 12.828 2.076 4.102 1 98.75 33 TYR B CA 1
ATOM 2590 C C . TYR B 1 33 ? 11.688 3.086 4.035 1 98.75 33 TYR B C 1
ATOM 2592 O O . TYR B 1 33 ? 11.867 4.254 4.383 1 98.75 33 TYR B O 1
ATOM 2600 N N . VAL B 1 34 ? 10.555 2.65 3.564 1 98.88 34 VAL B N 1
ATOM 2601 C CA . VAL B 1 34 ? 9.453 3.568 3.285 1 98.88 34 VAL B CA 1
ATOM 2602 C C . VAL B 1 34 ? 8.289 3.281 4.227 1 98.88 34 VAL B C 1
ATOM 2604 O O . VAL B 1 34 ? 7.797 2.15 4.293 1 98.88 34 VAL B O 1
ATOM 2607 N N . LYS B 1 35 ? 7.879 4.246 5.055 1 98.88 35 LYS B N 1
ATOM 2608 C CA . LYS B 1 35 ? 6.664 4.215 5.867 1 98.88 35 LYS B CA 1
ATOM 2609 C C . LYS B 1 35 ? 5.469 4.762 5.09 1 98.88 35 LYS B C 1
ATOM 2611 O O . LYS B 1 35 ? 5.285 5.977 5 1 98.88 35 LYS B O 1
ATOM 2616 N N . PRO B 1 36 ? 4.609 3.895 4.555 1 98.88 36 PRO B N 1
ATOM 2617 C CA . PRO B 1 36 ? 3.58 4.297 3.592 1 98.88 36 PRO B CA 1
ATOM 2618 C C . PRO B 1 36 ? 2.287 4.754 4.262 1 98.88 36 PRO B C 1
ATOM 2620 O O . PRO B 1 36 ? 1.261 4.078 4.156 1 98.88 36 PRO B O 1
ATOM 2623 N N . GLU B 1 37 ? 2.23 5.949 4.754 1 98.88 37 GLU B N 1
ATOM 2624 C CA . GLU B 1 37 ? 1.053 6.461 5.449 1 98.88 37 GLU B CA 1
ATOM 2625 C C . GLU B 1 37 ? -0.067 6.793 4.465 1 98.88 37 GLU B C 1
ATOM 2627 O O . GLU B 1 37 ? -1.193 7.082 4.875 1 98.88 37 GLU B O 1
ATOM 2632 N N . CYS B 1 38 ? 0.241 6.746 3.148 1 98.81 38 CYS B N 1
ATOM 2633 C CA . CYS B 1 38 ? -0.824 6.805 2.154 1 98.81 38 CYS B CA 1
ATOM 2634 C C . CYS B 1 38 ? -1.776 5.625 2.307 1 98.81 38 CYS B C 1
ATOM 2636 O O . CYS B 1 38 ? -2.896 5.656 1.795 1 98.81 38 CYS B O 1
ATOM 2638 N N . LEU B 1 39 ? -1.372 4.578 3.029 1 98.75 39 LEU B N 1
ATOM 2639 C CA . LEU B 1 39 ? -2.205 3.4 3.236 1 98.75 39 LEU B CA 1
ATOM 2640 C C . LEU B 1 39 ? -3.109 3.58 4.453 1 98.75 39 LEU B C 1
ATOM 2642 O O . LEU B 1 39 ? -3.963 2.732 4.727 1 98.75 39 LEU B O 1
ATOM 2646 N N . GLN B 1 40 ? -2.943 4.617 5.223 1 98.69 40 GLN B N 1
ATOM 2647 C CA . GLN B 1 40 ? -3.812 4.879 6.363 1 98.69 40 GLN B CA 1
ATOM 2648 C C . GLN B 1 40 ? -5.215 5.27 5.91 1 98.69 40 GLN B C 1
ATOM 2650 O O . GLN B 1 40 ? -5.418 5.645 4.75 1 98.69 40 GLN B O 1
ATOM 2655 N N . HIS B 1 41 ? -6.234 5.125 6.809 1 98.06 41 HIS B N 1
ATOM 2656 C CA . HIS B 1 41 ? -7.59 5.578 6.527 1 98.06 41 HIS B CA 1
ATOM 2657 C C . HIS B 1 41 ? -7.582 6.945 5.848 1 98.06 41 HIS B C 1
ATOM 2659 O O . HIS B 1 41 ? -6.789 7.816 6.211 1 98.06 41 HIS B O 1
ATOM 2665 N N . THR B 1 42 ? -8.391 7.066 4.832 1 97.44 42 THR B N 1
ATOM 2666 C CA . THR B 1 42 ? -8.602 8.289 4.066 1 97.44 42 THR B CA 1
ATOM 2667 C C . THR B 1 42 ? -7.391 8.594 3.186 1 97.44 42 THR B C 1
ATOM 2669 O O . THR B 1 42 ? -7.297 9.672 2.604 1 97.44 42 THR B O 1
ATOM 2672 N N . GLY B 1 43 ? -6.359 7.73 3.162 1 97.75 43 GLY B N 1
ATOM 2673 C CA . GLY B 1 43 ? -5.277 7.824 2.193 1 97.75 43 GLY B CA 1
ATOM 2674 C C . GLY B 1 43 ? -4.133 8.695 2.664 1 97.75 43 GLY B C 1
ATOM 2675 O O . GLY B 1 43 ? -3.307 9.133 1.858 1 97.75 43 GLY B O 1
ATOM 2676 N N . SER B 1 44 ? -4.086 9.039 3.996 1 98.44 44 SER B N 1
ATOM 2677 C CA . SER B 1 44 ? -2.996 9.867 4.488 1 98.44 44 SER B CA 1
ATOM 2678 C C . SER B 1 44 ? -2.824 9.719 5.996 1 98.44 44 SER B C 1
ATOM 2680 O O . SER B 1 44 ? -3.707 9.195 6.68 1 98.44 44 SER B O 1
ATOM 2682 N N . PHE B 1 45 ? -1.716 10.258 6.516 1 98.75 45 PHE B N 1
ATOM 2683 C CA . PHE B 1 45 ? -1.371 10.211 7.93 1 98.75 45 PHE B CA 1
ATOM 2684 C C . PHE B 1 45 ? -2.352 11.039 8.75 1 98.75 45 PHE B C 1
ATOM 2686 O O . PHE B 1 45 ? -2.428 10.891 9.977 1 98.75 45 PHE B O 1
ATOM 2693 N N . LYS B 1 46 ? -3.188 11.859 8.125 1 98.56 46 LYS B N 1
ATOM 2694 C CA . LYS B 1 46 ? -3.982 12.867 8.82 1 98.56 46 LYS B CA 1
ATOM 2695 C C . LYS B 1 46 ? -5.086 12.219 9.656 1 98.56 46 LYS B C 1
ATOM 2697 O O . LYS B 1 46 ? -5.594 12.82 10.602 1 98.56 46 LYS B O 1
ATOM 2702 N N . PHE B 1 47 ? -5.48 11.016 9.336 1 98.75 47 PHE B N 1
ATOM 2703 C CA . PHE B 1 47 ? -6.461 10.312 10.156 1 98.75 47 PHE B CA 1
ATOM 2704 C C . PHE B 1 47 ? -5.973 10.188 11.594 1 98.75 47 PHE B C 1
ATOM 2706 O O . PHE B 1 47 ? -6.754 10.328 12.531 1 98.75 47 PHE B O 1
ATOM 2713 N N . ARG B 1 48 ? -4.656 9.875 11.797 1 98.81 48 ARG B N 1
ATOM 2714 C CA . ARG B 1 48 ? -4.094 9.695 13.133 1 98.81 48 ARG B CA 1
ATOM 2715 C C . ARG B 1 48 ? -4.332 10.93 14 1 98.81 48 ARG B C 1
ATOM 2717 O O . ARG B 1 48 ? -4.77 10.805 15.148 1 98.81 48 ARG B O 1
ATOM 2724 N N . GLY B 1 49 ? -4.004 12.102 13.445 1 98.69 49 GLY B N 1
ATOM 2725 C CA . GLY B 1 49 ? -4.227 13.336 14.18 1 98.69 49 GLY B CA 1
ATOM 2726 C C . GLY B 1 49 ? -5.695 13.609 14.461 1 98.69 49 GLY B C 1
ATOM 2727 O O . GLY B 1 49 ? -6.055 14.031 15.562 1 98.69 49 GLY B O 1
ATOM 2728 N N . GLY B 1 50 ? -6.543 13.406 13.414 1 98.56 50 GLY B N 1
ATOM 2729 C CA . GLY B 1 50 ? -7.973 13.57 13.602 1 98.56 50 GLY B CA 1
ATOM 2730 C C . GLY B 1 50 ? -8.539 12.703 14.711 1 98.56 50 GLY B C 1
ATOM 2731 O O . GLY B 1 50 ? -9.25 13.195 15.586 1 98.56 50 GLY B O 1
ATOM 2732 N N . TRP B 1 51 ? -8.172 11.422 14.68 1 98.69 51 TRP B N 1
ATOM 2733 C CA . TRP B 1 51 ? -8.641 10.508 15.711 1 98.69 51 TRP B CA 1
ATOM 2734 C C . TRP B 1 51 ? -8.141 10.93 17.094 1 98.69 51 TRP B C 1
ATOM 2736 O O . TRP B 1 51 ? -8.891 10.922 18.062 1 98.69 51 TRP B O 1
ATOM 2746 N N . SER B 1 52 ? -6.863 11.273 17.156 1 98.81 52 SER B N 1
ATOM 2747 C CA . SER B 1 52 ? -6.266 11.68 18.422 1 98.81 52 SER B CA 1
ATOM 2748 C C . SER B 1 52 ? -6.969 12.906 18.984 1 98.81 52 SER B C 1
ATOM 2750 O O . SER B 1 52 ? -7.293 12.945 20.172 1 98.81 52 SER B O 1
ATOM 2752 N N . ALA B 1 53 ? -7.195 13.93 18.172 1 98.62 53 ALA B N 1
ATOM 2753 C CA . ALA B 1 53 ? -7.852 15.156 18.609 1 98.62 53 ALA B CA 1
ATOM 2754 C C . ALA B 1 53 ? -9.242 14.867 19.172 1 98.62 53 ALA B C 1
ATOM 2756 O O . ALA B 1 53 ? -9.578 15.312 20.266 1 98.62 53 ALA B O 1
ATOM 2757 N N . LEU B 1 54 ? -10.016 14.07 18.469 1 98.62 54 LEU B N 1
ATOM 2758 C CA . LEU B 1 54 ? -11.391 13.805 18.875 1 98.62 54 LEU B CA 1
ATOM 2759 C C . LEU B 1 54 ? -11.43 12.898 20.094 1 98.62 54 LEU B C 1
ATOM 2761 O O . LEU B 1 54 ? -12.195 13.156 21.031 1 98.62 54 LEU B O 1
ATOM 2765 N N . SER B 1 55 ? -10.625 11.867 20.109 1 98.5 55 SER B N 1
ATOM 2766 C CA . SER B 1 55 ? -10.664 10.898 21.203 1 98.5 55 SER B CA 1
ATOM 2767 C C . SER B 1 55 ? -10.078 11.484 22.484 1 98.5 55 SER B C 1
ATOM 2769 O O . SER B 1 55 ? -10.367 11.008 23.578 1 98.5 55 SER B O 1
ATOM 2771 N N . GLY B 1 56 ? -9.242 12.508 22.344 1 98.12 56 GLY B N 1
ATOM 2772 C CA . GLY B 1 56 ? -8.586 13.094 23.5 1 98.12 56 GLY B CA 1
ATOM 2773 C C . GLY B 1 56 ? -9.344 14.273 24.078 1 98.12 56 GLY B C 1
ATOM 2774 O O . GLY B 1 56 ? -9.016 14.758 25.172 1 98.12 56 GLY B O 1
ATOM 2775 N N . MET B 1 57 ? -10.312 14.734 23.391 1 96.31 57 MET B N 1
ATOM 2776 C CA . MET B 1 57 ? -11.047 15.922 23.828 1 96.31 57 MET B CA 1
ATOM 2777 C C . MET B 1 57 ? -12.086 15.562 24.891 1 96.31 57 MET B C 1
ATOM 2779 O O . MET B 1 57 ? -12.508 14.406 24.984 1 96.31 57 MET B O 1
ATOM 2783 N N . ASP B 1 58 ? -12.477 16.547 25.703 1 96.5 58 ASP B N 1
ATOM 2784 C CA . ASP B 1 58 ? -13.562 16.375 26.672 1 96.5 58 ASP B CA 1
ATOM 2785 C C . ASP B 1 58 ? -14.82 15.844 26 1 96.5 58 ASP B C 1
ATOM 2787 O O . ASP B 1 58 ? -15.25 16.359 24.969 1 96.5 58 ASP B O 1
ATOM 2791 N N . PRO B 1 59 ? -15.398 14.82 26.578 1 97.25 59 PRO B N 1
ATOM 2792 C CA . PRO B 1 59 ? -16.562 14.195 25.953 1 97.25 59 PRO B CA 1
ATOM 2793 C C . PRO B 1 59 ? -17.703 15.18 25.703 1 97.25 59 PRO B C 1
ATOM 2795 O O . PRO B 1 59 ? -18.391 15.094 24.688 1 97.25 59 PRO B O 1
ATOM 2798 N N . GLU B 1 60 ? -17.906 16.031 26.656 1 96.75 60 GLU B N 1
ATOM 2799 C CA . GLU B 1 60 ? -18.969 17.016 26.484 1 96.75 60 GLU B CA 1
ATOM 2800 C C . GLU B 1 60 ? -18.672 17.953 25.297 1 96.75 60 GLU B C 1
ATOM 2802 O O . GLU B 1 60 ? -19.547 18.219 24.484 1 96.75 60 GLU B O 1
ATOM 2807 N N . LYS B 1 61 ? -17.469 18.438 25.219 1 96.56 61 LYS B N 1
ATOM 2808 C CA . LYS B 1 61 ? -17.078 19.281 24.109 1 96.56 61 LYS B CA 1
ATOM 2809 C C . LYS B 1 61 ? -17.156 18.516 22.781 1 96.56 61 LYS B C 1
ATOM 2811 O O . LYS B 1 61 ? -17.625 19.047 21.781 1 96.56 61 LYS B O 1
ATOM 2816 N N . ARG B 1 62 ? -16.703 17.266 22.828 1 97.75 62 ARG B N 1
ATOM 2817 C CA . ARG B 1 62 ? -16.719 16.422 21.641 1 97.75 62 ARG B CA 1
ATOM 2818 C C . ARG B 1 62 ? -18.141 16.25 21.109 1 97.75 62 ARG B C 1
ATOM 2820 O O . ARG B 1 62 ? -18.344 16.25 19.891 1 97.75 62 ARG B O 1
ATOM 2827 N N . SER B 1 63 ? -19.078 16.188 21.969 1 97.62 63 SER B N 1
ATOM 2828 C CA . SER B 1 63 ? -20.453 15.914 21.578 1 97.62 63 SER B CA 1
ATOM 2829 C C . SER B 1 63 ? -21.031 17.078 20.766 1 97.62 63 SER B C 1
ATOM 2831 O O . SER B 1 63 ? -21.953 16.875 19.984 1 97.62 63 SER B O 1
ATOM 2833 N N . HIS B 1 64 ? -20.453 18.266 20.938 1 97.81 64 HIS B N 1
ATOM 2834 C CA . HIS B 1 64 ? -20.922 19.438 20.188 1 97.81 64 HIS B CA 1
ATOM 2835 C C . HIS B 1 64 ? -20.406 19.391 18.75 1 97.81 64 HIS B C 1
ATOM 2837 O O . HIS B 1 64 ? -20.953 20.078 17.875 1 97.81 64 HIS B O 1
ATOM 2843 N N . GLY B 1 65 ? -19.344 18.672 18.562 1 98.25 65 GLY B N 1
ATOM 2844 C CA . GLY B 1 65 ? -18.812 18.531 17.219 1 98.25 65 GLY B CA 1
ATOM 2845 C C . GLY B 1 65 ? -17.531 19.312 17 1 98.25 65 GLY B C 1
ATOM 2846 O O . GLY B 1 65 ? -17.047 19.984 17.922 1 98.25 65 GLY B O 1
ATOM 2847 N N . VAL B 1 66 ? -17 19.172 15.82 1 98.69 66 VAL B N 1
ATOM 2848 C CA . VAL B 1 66 ? -15.703 19.766 15.508 1 98.69 66 VAL B CA 1
ATOM 2849 C C . VAL B 1 66 ? -15.797 20.5 14.172 1 98.69 66 VAL B C 1
ATOM 2851 O O . VAL B 1 66 ? -16.719 20.281 13.391 1 98.69 66 VAL B O 1
ATOM 2854 N N . ILE B 1 67 ? -14.867 21.438 13.969 1 98.5 67 ILE B N 1
ATOM 2855 C CA . ILE B 1 67 ? -14.789 22.219 12.734 1 98.5 67 ILE B CA 1
ATOM 2856 C C . ILE B 1 67 ? -13.336 22.312 12.273 1 98.5 67 ILE B C 1
ATOM 2858 O O . ILE B 1 67 ? -12.414 22.312 13.094 1 98.5 67 ILE B O 1
ATOM 2862 N N . ALA B 1 68 ? -13.078 22.219 11.031 1 97.44 68 ALA B N 1
ATOM 2863 C CA . ALA B 1 68 ? -11.75 22.359 10.438 1 97.44 68 ALA B CA 1
ATOM 2864 C C . ALA B 1 68 ? -11.812 23.125 9.125 1 97.44 68 ALA B C 1
ATOM 2866 O O . ALA B 1 68 ? -12.867 23.203 8.492 1 97.44 68 ALA B O 1
ATOM 2867 N N . TYR B 1 69 ? -10.609 23.719 8.812 1 91.88 69 TYR B N 1
ATOM 2868 C CA . TYR B 1 69 ? -10.414 24.422 7.559 1 91.88 69 TYR B CA 1
ATOM 2869 C C . TYR B 1 69 ? -9.484 23.656 6.629 1 91.88 69 TYR B C 1
ATOM 2871 O O . TYR B 1 69 ? -8.273 23.641 6.832 1 91.88 69 TYR B O 1
ATOM 2879 N N . SER B 1 70 ? -10.031 23.031 5.656 1 86.62 70 SER B N 1
ATOM 2880 C CA . SER B 1 70 ? -9.188 22.266 4.742 1 86.62 70 SER B CA 1
ATOM 2881 C C . SER B 1 70 ? -10 21.703 3.58 1 86.62 70 SER B C 1
ATOM 2883 O O . SER B 1 70 ? -11.18 21.391 3.736 1 86.62 70 SER B O 1
ATOM 2885 N N . SER B 1 71 ? -9.352 21.625 2.482 1 78.44 71 SER B N 1
ATOM 2886 C CA . SER B 1 71 ? -9.953 20.906 1.364 1 78.44 71 SER B CA 1
ATOM 2887 C C . SER B 1 71 ? -9.211 19.609 1.088 1 78.44 71 SER B C 1
ATOM 2889 O O . SER B 1 71 ? -9.453 18.953 0.071 1 78.44 71 SER B O 1
ATOM 2891 N N . GLY B 1 72 ? -8.406 19.219 1.909 1 91.94 72 GLY B N 1
ATOM 2892 C CA . GLY B 1 72 ? -7.539 18.109 1.57 1 91.94 72 GLY B CA 1
ATOM 2893 C C . GLY B 1 72 ? -7.539 17.016 2.621 1 91.94 72 GLY B C 1
ATOM 2894 O O . GLY B 1 72 ? -8.602 16.594 3.084 1 91.94 72 GLY B O 1
ATOM 2895 N N . ASN B 1 73 ? -6.359 16.516 2.922 1 95.94 73 ASN B N 1
ATOM 2896 C CA . ASN B 1 73 ? -6.168 15.336 3.758 1 95.94 73 ASN B CA 1
ATOM 2897 C C . ASN B 1 73 ? -6.668 15.57 5.18 1 95.94 73 ASN B C 1
ATOM 2899 O O . ASN B 1 73 ? -7.234 14.672 5.801 1 95.94 73 ASN B O 1
ATOM 2903 N N . HIS B 1 74 ? -6.445 16.75 5.68 1 97.38 74 HIS B N 1
ATOM 2904 C CA . HIS B 1 74 ? -6.906 17.047 7.027 1 97.38 74 HIS B CA 1
ATOM 2905 C C . HIS B 1 74 ? -8.43 17 7.117 1 97.38 74 HIS B C 1
ATOM 2907 O O . HIS B 1 74 ? -8.984 16.438 8.062 1 97.38 74 HIS B O 1
ATOM 2913 N N . ALA B 1 75 ? -9.102 17.562 6.109 1 97.31 75 ALA B N 1
ATOM 2914 C CA . ALA B 1 75 ? -10.562 17.547 6.051 1 97.31 75 ALA B CA 1
ATOM 2915 C C . ALA B 1 75 ? -11.094 16.125 6.121 1 97.31 75 ALA B C 1
ATOM 2917 O O . ALA B 1 75 ? -11.992 15.82 6.91 1 97.31 75 ALA B O 1
ATOM 2918 N N . GLN B 1 76 ? -10.562 15.258 5.348 1 97 76 GLN B N 1
ATOM 2919 C CA . GLN B 1 76 ? -11.039 13.875 5.273 1 97 76 GLN B CA 1
ATOM 2920 C C . GLN B 1 76 ? -10.711 13.117 6.559 1 97 76 GLN B C 1
ATOM 2922 O O . GLN B 1 76 ? -11.523 12.312 7.027 1 97 76 GLN B O 1
ATOM 2927 N N . GLY B 1 77 ? -9.508 13.344 7.129 1 98.12 77 GLY B N 1
ATOM 2928 C CA . GLY B 1 77 ? -9.156 12.727 8.398 1 98.12 77 GLY B CA 1
ATOM 2929 C C . GLY B 1 77 ? -10.117 13.086 9.516 1 98.12 77 GLY B C 1
ATOM 2930 O O . GLY B 1 77 ? -10.562 12.211 10.266 1 98.12 77 GLY B O 1
ATOM 2931 N N . ILE B 1 78 ? -10.453 14.367 9.594 1 98.5 78 ILE B N 1
ATOM 2932 C CA . ILE B 1 78 ? -11.375 14.852 10.617 1 98.5 78 ILE B CA 1
ATOM 2933 C C . ILE B 1 78 ? -12.766 14.273 10.367 1 98.5 78 ILE B C 1
ATOM 2935 O O . ILE B 1 78 ? -13.43 13.812 11.305 1 98.5 78 ILE B O 1
ATOM 2939 N N . ALA B 1 79 ? -13.203 14.328 9.141 1 98.31 79 ALA B N 1
ATOM 2940 C CA . ALA B 1 79 ? -14.539 13.852 8.789 1 98.31 79 ALA B CA 1
ATOM 2941 C C . ALA B 1 79 ? -14.734 12.391 9.195 1 98.31 79 ALA B C 1
ATOM 2943 O O . ALA B 1 79 ? -15.719 12.055 9.852 1 98.31 79 ALA B O 1
ATOM 2944 N N . LEU B 1 80 ? -13.797 11.555 8.828 1 98.31 80 LEU B N 1
ATOM 2945 C CA . LEU B 1 80 ? -13.93 10.141 9.148 1 98.31 80 LEU B CA 1
ATOM 2946 C C . LEU B 1 80 ? -13.867 9.914 10.656 1 98.31 80 LEU B C 1
ATOM 2948 O O . LEU B 1 80 ? -14.648 9.133 11.203 1 98.31 80 LEU B O 1
ATOM 2952 N N . ALA B 1 81 ? -12.875 10.555 11.352 1 98.5 81 ALA B N 1
ATOM 2953 C CA . ALA B 1 81 ? -12.75 10.406 12.797 1 98.5 81 ALA B CA 1
ATOM 2954 C C . ALA B 1 81 ? -14.039 10.812 13.5 1 98.5 81 ALA B C 1
ATOM 2956 O O . ALA B 1 81 ? -14.5 10.117 14.414 1 98.5 81 ALA B O 1
ATOM 2957 N N . ALA B 1 82 ? -14.625 11.938 13.078 1 98.62 82 ALA B N 1
ATOM 2958 C CA . ALA B 1 82 ? -15.867 12.422 13.68 1 98.62 82 ALA B CA 1
ATOM 2959 C C . ALA B 1 82 ? -17 11.422 13.461 1 98.62 82 ALA B C 1
ATOM 2961 O O . ALA B 1 82 ? -17.734 11.102 14.398 1 98.62 82 ALA B O 1
ATOM 2962 N N . ARG B 1 83 ? -17.141 10.969 12.25 1 98 83 ARG B N 1
ATOM 2963 C CA . ARG B 1 83 ? -18.156 9.977 11.938 1 98 83 ARG B CA 1
ATOM 2964 C C . ARG B 1 83 ? -18.031 8.758 12.852 1 98 83 ARG B C 1
ATOM 2966 O O . ARG B 1 83 ? -19.031 8.281 13.391 1 98 83 ARG B O 1
ATOM 2973 N N . MET B 1 84 ? -16.828 8.266 13.016 1 97 84 MET B N 1
ATOM 2974 C CA . MET B 1 84 ? -16.578 7.059 13.797 1 97 84 MET B CA 1
ATOM 2975 C C . MET B 1 84 ? -16.875 7.289 15.273 1 97 84 MET B C 1
ATOM 2977 O O . MET B 1 84 ? -17.219 6.348 15.992 1 97 84 MET B O 1
ATOM 2981 N N . HIS B 1 85 ? -16.75 8.523 15.734 1 97.62 85 HIS B N 1
ATOM 2982 C CA . HIS B 1 85 ? -17.094 8.867 17.109 1 97.62 85 HIS B CA 1
ATOM 2983 C C . HIS B 1 85 ? -18.562 9.211 17.266 1 97.62 85 HIS B C 1
ATOM 2985 O O . HIS B 1 85 ? -19.047 9.43 18.375 1 97.62 85 HIS B O 1
ATOM 2991 N N . GLY B 1 86 ? -19.266 9.367 16.125 1 97.62 86 GLY B N 1
ATOM 2992 C CA . GLY B 1 86 ? -20.688 9.688 16.141 1 97.62 86 GLY B CA 1
ATOM 2993 C C . GLY B 1 86 ? -20.969 11.148 16.469 1 97.62 86 GLY B C 1
ATOM 2994 O O . GLY B 1 86 ? -21.938 11.461 17.156 1 97.62 86 GLY B O 1
ATOM 2995 N N . VAL B 1 87 ? -20.078 12.031 16.094 1 98 87 VAL B N 1
ATOM 2996 C CA . VAL B 1 87 ? -20.266 13.445 16.406 1 98 87 VAL B CA 1
ATOM 2997 C C . VAL B 1 87 ? -20.266 14.258 15.109 1 98 87 VAL B C 1
ATOM 2999 O O . VAL B 1 87 ? -19.703 13.82 14.094 1 98 87 VAL B O 1
ATOM 3002 N N . PRO B 1 88 ? -20.844 15.461 15.109 1 98 88 PRO B N 1
ATOM 3003 C CA . PRO B 1 88 ? -20.875 16.281 13.898 1 98 88 PRO B CA 1
ATOM 3004 C C . PRO B 1 88 ? -19.516 16.859 13.547 1 98 88 PRO B C 1
ATOM 3006 O O . PRO B 1 88 ? -18.703 17.125 14.438 1 98 88 PRO B O 1
ATOM 3009 N N . SER B 1 89 ? -19.266 17 12.297 1 98.62 89 SER B N 1
ATOM 3010 C CA . SER B 1 89 ? -18.094 17.719 11.812 1 98.62 89 SER B CA 1
ATOM 3011 C C . SER B 1 89 ? -18.469 18.703 10.703 1 98.62 89 SER B C 1
ATOM 3013 O O . SER B 1 89 ? -19.328 18.406 9.867 1 98.62 89 SER B O 1
ATOM 3015 N N . VAL B 1 90 ? -17.906 19.875 10.766 1 98.5 90 VAL B N 1
ATOM 3016 C CA . VAL B 1 90 ? -18.062 20.922 9.75 1 98.5 90 VAL B CA 1
ATOM 3017 C C . VAL B 1 90 ? -16.703 21.203 9.102 1 98.5 90 VAL B C 1
ATOM 3019 O O . VAL B 1 90 ? -15.727 21.484 9.797 1 98.5 90 VAL B O 1
ATOM 3022 N N . ILE B 1 91 ? -16.672 21.094 7.824 1 98.25 91 ILE B N 1
ATOM 3023 C CA . ILE B 1 91 ? -15.453 21.391 7.09 1 98.25 91 ILE B CA 1
ATOM 3024 C C . ILE B 1 91 ? -15.68 22.609 6.188 1 98.25 91 ILE B C 1
ATOM 3026 O O . ILE B 1 91 ? -16.531 22.578 5.301 1 98.25 91 ILE B O 1
ATOM 3030 N N . VAL B 1 92 ? -14.922 23.672 6.418 1 96.88 92 VAL B N 1
ATOM 3031 C CA . VAL B 1 92 ? -15 24.891 5.605 1 96.88 92 VAL B CA 1
ATOM 3032 C C . VAL B 1 92 ? -13.992 24.812 4.465 1 96.88 92 VAL B C 1
ATOM 3034 O O . VAL B 1 92 ? -12.789 24.641 4.699 1 96.88 92 VAL B O 1
ATOM 3037 N N . MET B 1 93 ? -14.5 24.859 3.275 1 94.81 93 MET B N 1
ATOM 3038 C CA . MET B 1 93 ? -13.672 24.719 2.082 1 94.81 93 MET B CA 1
ATOM 3039 C C . MET B 1 93 ? -13.992 25.812 1.07 1 94.81 93 MET B C 1
ATOM 3041 O O . MET B 1 93 ? -15.102 26.344 1.054 1 94.81 93 MET B O 1
ATOM 3045 N N . PRO B 1 94 ? -12.977 26.172 0.218 1 92.5 94 PRO B N 1
ATOM 3046 C CA . PRO B 1 94 ? -13.297 27.125 -0.852 1 92.5 94 PRO B CA 1
ATOM 3047 C C . PRO B 1 94 ? -14.297 26.562 -1.857 1 92.5 94 PRO B C 1
ATOM 3049 O O . PRO B 1 94 ? -14.266 25.359 -2.16 1 92.5 94 PRO B O 1
ATOM 3052 N N . SER B 1 95 ? -15.023 27.406 -2.404 1 92.69 95 SER B N 1
ATOM 3053 C CA . SER B 1 95 ? -16.078 26.984 -3.33 1 92.69 95 SER B CA 1
ATOM 3054 C C . SER B 1 95 ? -15.477 26.422 -4.621 1 92.69 95 SER B C 1
ATOM 3056 O O . SER B 1 95 ? -16.141 25.688 -5.355 1 92.69 95 SER B O 1
ATOM 3058 N N . ASP B 1 96 ? -14.234 26.766 -4.883 1 88.69 96 ASP B N 1
ATOM 3059 C CA . ASP B 1 96 ? -13.594 26.312 -6.113 1 88.69 96 ASP B CA 1
ATOM 3060 C C . ASP B 1 96 ? -12.742 25.078 -5.863 1 88.69 96 ASP B C 1
ATOM 3062 O O . ASP B 1 96 ? -11.945 24.688 -6.715 1 88.69 96 ASP B O 1
ATOM 3066 N N . ALA B 1 97 ? -12.875 24.5 -4.664 1 87.38 97 ALA B N 1
ATOM 3067 C CA . ALA B 1 97 ? -12.195 23.234 -4.398 1 87.38 97 ALA B CA 1
ATOM 3068 C C . ALA B 1 97 ? -12.656 22.156 -5.371 1 87.38 97 ALA B C 1
ATOM 3070 O O . ALA B 1 97 ? -13.797 22.172 -5.828 1 87.38 97 ALA B O 1
ATOM 3071 N N . PRO B 1 98 ? -11.75 21.25 -5.785 1 82.62 98 PRO B N 1
ATOM 3072 C CA . PRO B 1 98 ? -12.156 20.172 -6.672 1 82.62 98 PRO B CA 1
ATOM 3073 C C . PRO B 1 98 ? -13.398 19.438 -6.168 1 82.62 98 PRO B C 1
ATOM 3075 O O . PRO B 1 98 ? -13.484 19.094 -4.984 1 82.62 98 PRO B O 1
ATOM 3078 N N . ALA B 1 99 ? -14.312 19.156 -7.055 1 85.25 99 ALA B N 1
ATOM 3079 C CA . ALA B 1 99 ? -15.594 18.547 -6.727 1 85.25 99 ALA B CA 1
ATOM 3080 C C . ALA B 1 99 ? -15.398 17.219 -6.004 1 85.25 99 ALA B C 1
ATOM 3082 O O . ALA B 1 99 ? -16.125 16.906 -5.055 1 85.25 99 ALA B O 1
ATOM 3083 N N . LEU B 1 100 ? -14.484 16.484 -6.453 1 81.06 100 LEU B N 1
ATOM 3084 C CA . LEU B 1 100 ? -14.227 15.172 -5.883 1 81.06 100 LEU B CA 1
ATOM 3085 C C . LEU B 1 100 ? -13.859 15.281 -4.406 1 81.06 100 LEU B C 1
ATOM 3087 O O . LEU B 1 100 ? -14.258 14.438 -3.598 1 81.06 100 LEU B O 1
ATOM 3091 N N . LYS B 1 101 ? -13.148 16.234 -4.012 1 87.12 101 LYS B N 1
ATOM 3092 C CA . LYS B 1 101 ? -12.75 16.438 -2.621 1 87.12 101 LYS B CA 1
ATOM 3093 C C . LYS B 1 101 ? -13.945 16.812 -1.752 1 87.12 101 LYS B C 1
ATOM 3095 O O . LYS B 1 101 ? -14.07 16.344 -0.619 1 87.12 101 LYS B O 1
ATOM 3100 N N . ILE B 1 102 ? -14.742 17.656 -2.32 1 91.31 102 ILE B N 1
ATOM 3101 C CA . ILE B 1 102 ? -15.961 18.062 -1.625 1 91.31 102 ILE B CA 1
ATOM 3102 C C . ILE B 1 102 ? -16.859 16.844 -1.405 1 91.31 102 ILE B C 1
ATOM 3104 O O . ILE B 1 102 ? -17.281 16.578 -0.279 1 91.31 102 ILE B O 1
ATOM 3108 N N . GLU B 1 103 ? -17.047 16.094 -2.461 1 91.19 103 GLU B N 1
ATOM 3109 C CA . GLU B 1 103 ? -17.938 14.93 -2.402 1 91.19 103 GLU B CA 1
ATOM 3110 C C . GLU B 1 103 ? -17.391 13.875 -1.45 1 91.19 103 GLU B C 1
ATOM 3112 O O . GLU B 1 103 ? -18.156 13.258 -0.694 1 91.19 103 GLU B O 1
ATOM 3117 N N . ASN B 1 104 ? -16.141 13.641 -1.491 1 91.62 104 ASN B N 1
ATOM 3118 C CA . ASN B 1 104 ? -15.523 12.672 -0.594 1 91.62 104 ASN B CA 1
ATOM 3119 C C . ASN B 1 104 ? -15.695 13.07 0.869 1 91.62 104 ASN B C 1
ATOM 3121 O O . ASN B 1 104 ? -15.992 12.219 1.716 1 91.62 104 ASN B O 1
ATOM 3125 N N . THR B 1 105 ? -15.477 14.312 1.117 1 95.88 105 THR B N 1
ATOM 3126 C CA . THR B 1 105 ? -15.602 14.812 2.482 1 95.88 105 THR B CA 1
ATOM 3127 C C . THR B 1 105 ? -17.031 14.68 2.982 1 95.88 105 THR B C 1
ATOM 3129 O O . THR B 1 105 ? -17.266 14.242 4.113 1 95.88 105 THR B O 1
ATOM 3132 N N . LYS B 1 106 ? -17.969 14.992 2.119 1 96.25 106 LYS B N 1
ATOM 3133 C CA . LYS B 1 106 ? -19.375 14.812 2.459 1 96.25 106 LYS B CA 1
ATOM 3134 C C . LYS B 1 106 ? -19.703 13.344 2.689 1 96.25 106 LYS B C 1
ATOM 3136 O O . LYS B 1 106 ? -20.422 13 3.639 1 96.25 106 LYS B O 1
ATOM 3141 N N . ALA B 1 107 ? -19.156 12.547 1.839 1 95.19 107 ALA B N 1
ATOM 3142 C CA . ALA B 1 107 ? -19.422 11.109 1.916 1 95.19 107 ALA B CA 1
ATOM 3143 C C . ALA B 1 107 ? -18.875 10.523 3.213 1 95.19 107 ALA B C 1
ATOM 3145 O O . ALA B 1 107 ? -19.391 9.516 3.707 1 95.19 107 ALA B O 1
ATOM 3146 N N . LEU B 1 108 ? -17.938 11.18 3.754 1 96.94 108 LEU B N 1
ATOM 3147 C CA . LEU B 1 108 ? -17.359 10.719 5.012 1 96.94 108 LEU B CA 1
ATOM 3148 C C . LEU B 1 108 ? -18.156 11.234 6.199 1 96.94 108 LEU B C 1
ATOM 3150 O O . LEU B 1 108 ? -17.797 10.984 7.352 1 96.94 108 LEU B O 1
ATOM 3154 N N . GLY B 1 109 ? -19.203 12.055 5.898 1 96.25 109 GLY B N 1
ATOM 3155 C CA . GLY B 1 109 ? -20.156 12.391 6.938 1 96.25 109 GLY B CA 1
ATOM 3156 C C . GLY B 1 109 ? -20.062 13.844 7.383 1 96.25 109 GLY B C 1
ATOM 3157 O O . GLY B 1 109 ? -20.844 14.281 8.234 1 96.25 109 GLY B O 1
ATOM 3158 N N . ALA B 1 110 ? -19.188 14.586 6.812 1 98.19 110 ALA B N 1
ATOM 3159 C CA . ALA B 1 110 ? -18.984 15.961 7.258 1 98.19 110 ALA B CA 1
ATOM 3160 C C . ALA B 1 110 ? -19.953 16.906 6.555 1 98.19 110 ALA B C 1
ATOM 3162 O O . ALA B 1 110 ? -20.328 16.688 5.398 1 98.19 110 ALA B O 1
ATOM 3163 N N . GLU B 1 111 ? -20.422 17.875 7.266 1 98.19 111 GLU B N 1
ATOM 3164 C CA . GLU B 1 111 ? -21.031 19.047 6.633 1 98.19 111 GLU B CA 1
ATOM 3165 C C . GLU B 1 111 ? -19.969 19.922 5.973 1 98.19 111 GLU B C 1
ATOM 3167 O O . GLU B 1 111 ? -19 20.344 6.625 1 98.19 111 GLU B O 1
ATOM 3172 N N . VAL B 1 112 ? -20.109 20.172 4.684 1 97.88 112 VAL B N 1
ATOM 3173 C CA . VAL B 1 112 ? -19.141 21.016 3.973 1 97.88 112 VAL B CA 1
ATOM 3174 C C . VAL B 1 112 ? -19.734 22.422 3.785 1 97.88 112 VAL B C 1
ATOM 3176 O O . VAL B 1 112 ? -20.828 22.578 3.238 1 97.88 112 VAL B O 1
ATOM 3179 N N . VAL B 1 113 ? -19.047 23.375 4.289 1 97.38 113 VAL B N 1
ATOM 3180 C CA . VAL B 1 113 ? -19.406 24.766 4.117 1 97.38 113 VAL B CA 1
ATOM 3181 C C . VAL B 1 113 ? -18.453 25.438 3.127 1 97.38 113 VAL B C 1
ATOM 3183 O O . VAL B 1 113 ? -17.25 25.516 3.385 1 97.38 113 VAL B O 1
ATOM 3186 N N . LEU B 1 114 ? -19.031 25.906 2.08 1 96.06 114 LEU B N 1
ATOM 3187 C CA . LEU B 1 114 ? -18.219 26.516 1.034 1 96.06 114 LEU B CA 1
ATOM 3188 C C . LEU B 1 114 ? -18.125 28.016 1.231 1 96.06 114 LEU B C 1
ATOM 3190 O O . LEU B 1 114 ? -19.062 28.641 1.756 1 96.06 114 LEU B O 1
ATOM 3194 N N . TYR B 1 115 ? -17.016 28.562 0.871 1 94.81 115 TYR B N 1
ATOM 3195 C CA . TYR B 1 115 ? -16.844 30.016 0.913 1 94.81 115 TYR B CA 1
ATOM 3196 C C . TYR B 1 115 ? -16.141 30.516 -0.334 1 94.81 115 TYR B C 1
ATOM 3198 O O . TYR B 1 115 ? -15.445 29.75 -1.017 1 94.81 115 TYR B O 1
ATOM 3206 N N . ASP B 1 116 ? -16.312 31.781 -0.622 1 93.19 116 ASP B N 1
ATOM 3207 C CA . ASP B 1 116 ? -15.633 32.438 -1.735 1 93.19 116 ASP B CA 1
ATOM 3208 C C . ASP B 1 116 ? -14.305 33.062 -1.287 1 93.19 116 ASP B C 1
ATOM 3210 O O . ASP B 1 116 ? -14.289 34 -0.508 1 93.19 116 ASP B O 1
ATOM 3214 N N . ARG B 1 117 ? -13.195 32.625 -1.863 1 87.5 117 ARG B N 1
ATOM 3215 C CA . ARG B 1 117 ? -11.859 33.031 -1.446 1 87.5 117 ARG B CA 1
ATOM 3216 C C . ARG B 1 117 ? -11.641 34.531 -1.677 1 87.5 117 ARG B C 1
ATOM 3218 O O . ARG B 1 117 ? -10.812 35.156 -1.012 1 87.5 117 ARG B O 1
ATOM 3225 N N . ASP B 1 118 ? -12.43 35.094 -2.639 1 89.44 118 ASP B N 1
ATOM 3226 C CA . ASP B 1 118 ? -12.195 36.469 -3.045 1 89.44 118 ASP B CA 1
ATOM 3227 C C . ASP B 1 118 ? -13.016 37.438 -2.188 1 89.44 118 ASP B C 1
ATOM 3229 O O . ASP B 1 118 ? -12.609 38.562 -1.984 1 89.44 118 ASP B O 1
ATOM 3233 N N . SER B 1 119 ? -14.047 36.938 -1.647 1 92.81 119 SER B N 1
ATOM 3234 C CA . SER B 1 119 ? -14.961 37.906 -1.027 1 92.81 119 SER B CA 1
ATOM 3235 C C . SER B 1 119 ? -15.203 37.562 0.441 1 92.81 119 SER B C 1
ATOM 3237 O O . SER B 1 119 ? -15.719 38.406 1.197 1 92.81 119 SER B O 1
ATOM 3239 N N . GLU B 1 120 ? -14.781 36.344 0.793 1 92.38 120 GLU B N 1
ATOM 3240 C CA . GLU B 1 120 ? -15.102 35.906 2.148 1 92.38 120 GLU B CA 1
ATOM 3241 C C . GLU B 1 120 ? -13.844 35.469 2.891 1 92.38 120 GLU B C 1
ATOM 3243 O O . GLU B 1 120 ? -12.82 35.156 2.27 1 92.38 120 GLU B O 1
ATOM 3248 N N . ASP B 1 121 ? -14.008 35.5 4.207 1 91.12 121 ASP B N 1
ATOM 3249 C CA . ASP B 1 121 ? -12.906 35.094 5.078 1 91.12 121 ASP B CA 1
ATOM 3250 C C . ASP B 1 121 ? -13.227 33.781 5.781 1 91.12 121 ASP B C 1
ATOM 3252 O O . ASP B 1 121 ? -14.102 33.719 6.652 1 91.12 121 ASP B O 1
ATOM 3256 N N . ARG B 1 122 ? -12.453 32.781 5.465 1 89.81 122 ARG B N 1
ATOM 3257 C CA . ARG B 1 122 ? -12.68 31.453 5.996 1 89.81 122 ARG B CA 1
ATOM 3258 C C . ARG B 1 122 ? -12.57 31.438 7.516 1 89.81 122 ARG B C 1
ATOM 3260 O O . ARG B 1 122 ? -13.297 30.703 8.188 1 89.81 122 ARG B O 1
ATOM 3267 N N . ASP B 1 123 ? -11.633 32.156 8.086 1 90.44 123 ASP B N 1
ATOM 3268 C CA . ASP B 1 123 ? -11.438 32.188 9.539 1 90.44 123 ASP B CA 1
ATOM 3269 C C . ASP B 1 123 ? -12.641 32.812 10.242 1 90.44 123 ASP B C 1
ATOM 3271 O O . ASP B 1 123 ? -13.062 32.344 11.297 1 90.44 123 ASP B O 1
ATOM 3275 N N . GLU B 1 124 ? -13.109 33.812 9.656 1 94.06 124 GLU B N 1
ATOM 3276 C CA . GLU B 1 124 ? -14.273 34.469 10.227 1 94.06 124 GLU B CA 1
ATOM 3277 C C . GLU B 1 124 ? -15.5 33.562 10.18 1 94.06 124 GLU B C 1
ATOM 3279 O O . GLU B 1 124 ? -16.25 33.469 11.156 1 94.06 124 GLU B O 1
ATOM 3284 N N . ILE B 1 125 ? -15.664 32.969 9.07 1 94.62 125 ILE B N 1
ATOM 3285 C CA . ILE B 1 125 ? -16.797 32.062 8.898 1 94.62 125 ILE B CA 1
ATOM 3286 C C . ILE B 1 125 ? -16.688 30.922 9.914 1 94.62 125 ILE B C 1
ATOM 3288 O O . ILE B 1 125 ? -17.672 30.594 10.602 1 94.62 125 ILE B O 1
ATOM 3292 N N . GLY B 1 126 ? -15.578 30.375 10 1 93.75 126 GLY B N 1
ATOM 3293 C CA . GLY B 1 126 ? -15.344 29.281 10.922 1 93.75 126 GLY B CA 1
ATOM 3294 C C . GLY B 1 126 ? -15.555 29.672 12.375 1 93.75 126 GLY B C 1
ATOM 3295 O O . GLY B 1 126 ? -16.172 28.922 13.141 1 93.75 126 GLY B O 1
ATOM 3296 N N . ALA B 1 127 ? -15.039 30.797 12.719 1 95.19 127 ALA B N 1
ATOM 3297 C CA . ALA B 1 127 ? -15.188 31.281 14.086 1 95.19 127 ALA B CA 1
ATOM 3298 C C . ALA B 1 127 ? -16.656 31.5 14.438 1 95.19 127 ALA B C 1
ATOM 3300 O O . ALA B 1 127 ? -17.094 31.172 15.547 1 95.19 127 ALA B O 1
ATOM 3301 N N . ARG B 1 128 ? -17.328 32.031 13.516 1 96.69 128 ARG B N 1
ATOM 3302 C CA . ARG B 1 128 ? -18.75 32.25 13.711 1 96.69 128 ARG B CA 1
ATOM 3303 C C . ARG B 1 128 ? -19.5 30.953 13.906 1 96.69 128 ARG B C 1
ATOM 3305 O O . ARG B 1 128 ? -20.281 30.812 14.852 1 96.69 128 ARG B O 1
ATOM 3312 N N . LEU B 1 129 ? -19.281 30.062 13.055 1 96.56 129 LEU B N 1
ATOM 3313 C CA . LEU B 1 129 ? -19.938 28.766 13.125 1 96.56 129 LEU B CA 1
ATOM 3314 C C . LEU B 1 129 ? -19.578 28.031 14.422 1 96.56 129 LEU B C 1
ATOM 3316 O O . LEU B 1 129 ? -20.438 27.438 15.062 1 96.56 129 LEU B O 1
ATOM 3320 N N . ALA B 1 130 ? -18.312 28.078 14.75 1 96.94 130 ALA B N 1
ATOM 3321 C CA . ALA B 1 130 ? -17.844 27.438 15.969 1 96.94 130 ALA B CA 1
ATOM 3322 C C . ALA B 1 130 ? -18.531 28.016 17.203 1 96.94 130 ALA B C 1
ATOM 3324 O O . ALA B 1 130 ? -18.953 27.266 18.094 1 96.94 130 ALA B O 1
ATOM 3325 N N . ALA B 1 131 ? -18.609 29.328 17.266 1 97.19 131 ALA B N 1
ATOM 3326 C CA . ALA B 1 131 ? -19.234 30 18.391 1 97.19 131 ALA B CA 1
ATOM 3327 C C . ALA B 1 131 ? -20.719 29.688 18.469 1 97.19 131 ALA B C 1
ATOM 3329 O O . ALA B 1 131 ? -21.266 29.438 19.547 1 97.19 131 ALA B O 1
ATOM 3330 N N . GLN B 1 132 ? -21.344 29.734 17.359 1 97.5 132 GLN B N 1
ATOM 3331 C CA . GLN B 1 132 ? -22.797 29.547 17.297 1 97.5 132 GLN B CA 1
ATOM 3332 C C . GLN B 1 132 ? -23.188 28.125 17.688 1 97.5 132 GLN B C 1
ATOM 3334 O O . GLN B 1 132 ? -24.203 27.906 18.328 1 97.5 132 GLN B O 1
ATOM 3339 N N . ARG B 1 133 ? -22.344 27.188 17.312 1 96.94 133 ARG B N 1
ATOM 3340 C CA . ARG B 1 133 ? -22.75 25.781 17.453 1 96.94 133 ARG B CA 1
ATOM 3341 C C . ARG B 1 133 ? -21.938 25.078 18.531 1 96.94 133 ARG B C 1
ATOM 3343 O O . ARG B 1 133 ? -22.172 23.906 18.812 1 96.94 133 ARG B O 1
ATOM 3350 N N . GLY B 1 134 ? -21 25.781 19.094 1 97.31 134 GLY B N 1
ATOM 3351 C CA . GLY B 1 134 ? -20.141 25.188 20.109 1 97.31 134 GLY B CA 1
ATOM 3352 C C . GLY B 1 134 ? -19.156 24.188 19.562 1 97.31 134 GLY B C 1
ATOM 3353 O O . GLY B 1 134 ? -18.812 23.203 20.219 1 97.31 134 GLY B O 1
ATOM 3354 N N . LEU B 1 135 ? -18.75 24.328 18.312 1 98.25 135 LEU B N 1
ATOM 3355 C CA . LEU B 1 135 ? -17.828 23.422 17.672 1 98.25 135 LEU B CA 1
ATOM 3356 C C . LEU B 1 135 ? -16.391 23.703 18.109 1 98.25 135 LEU B C 1
ATOM 3358 O O . LEU B 1 135 ? -16.031 24.859 18.359 1 98.25 135 LEU B O 1
ATOM 3362 N N . THR B 1 136 ? -15.617 22.719 18.219 1 98.25 136 THR B N 1
ATOM 3363 C CA . THR B 1 136 ? -14.203 22.875 18.531 1 98.25 136 THR B CA 1
ATOM 3364 C C . THR B 1 136 ? -13.359 22.875 17.266 1 98.25 136 THR B C 1
ATOM 3366 O O . THR B 1 136 ? -13.445 21.938 16.453 1 98.25 136 THR B O 1
ATOM 3369 N N . LEU B 1 137 ? -12.57 23.906 17.062 1 97.81 137 LEU B N 1
ATOM 3370 C CA . LEU B 1 137 ? -11.664 23.969 15.922 1 97.81 137 LEU B CA 1
ATOM 3371 C C . LEU B 1 137 ? -10.484 23.016 16.094 1 97.81 137 LEU B C 1
ATOM 3373 O O . LEU B 1 137 ? -9.789 23.078 17.125 1 97.81 137 LEU B O 1
ATOM 3377 N N . ILE B 1 138 ? -10.289 22.156 15.172 1 98.12 138 ILE B N 1
ATOM 3378 C CA . ILE B 1 138 ? -9.102 21.312 15.156 1 98.12 138 ILE B CA 1
ATOM 3379 C C . ILE B 1 138 ? -8.148 21.781 14.062 1 98.12 138 ILE B C 1
ATOM 3381 O O . ILE B 1 138 ? -8.445 21.656 12.875 1 98.12 138 ILE B O 1
ATOM 3385 N N . LYS B 1 139 ? -7.027 22.281 14.445 1 97.56 139 LYS B N 1
ATOM 3386 C CA . LYS B 1 139 ? -6.023 22.766 13.516 1 97.56 139 LYS B CA 1
ATOM 3387 C C . LYS B 1 139 ? -5.258 21.625 12.867 1 97.56 139 LYS B C 1
ATOM 3389 O O . LYS B 1 139 ? -5.098 20.562 13.469 1 97.56 139 LYS B O 1
ATOM 3394 N N . PRO B 1 140 ? -4.852 21.859 11.703 1 96.88 140 PRO B N 1
ATOM 3395 C CA . PRO B 1 140 ? -4.289 20.766 10.914 1 96.88 140 PRO B CA 1
ATOM 3396 C C . PRO B 1 140 ? -2.908 20.328 11.398 1 96.88 140 PRO B C 1
ATOM 3398 O O . PRO B 1 140 ? -2.465 19.219 11.109 1 96.88 140 PRO B O 1
ATOM 3401 N N . PHE B 1 141 ? -2.115 21.219 12.055 1 97.75 141 PHE B N 1
ATOM 3402 C CA . PHE B 1 141 ? -0.773 20.812 12.453 1 97.75 141 PHE B CA 1
ATOM 3403 C C . PHE B 1 141 ? -0.386 21.453 13.781 1 97.75 141 PHE B C 1
ATOM 3405 O O . PHE B 1 141 ? 0.358 20.875 14.57 1 97.75 141 PHE B O 1
ATOM 3412 N N . ASP B 1 142 ? -0.922 22.641 14.062 1 98.12 142 ASP B N 1
ATOM 3413 C CA . ASP B 1 142 ? -0.524 23.391 15.258 1 98.12 142 ASP B CA 1
ATOM 3414 C C . ASP B 1 142 ? -1.495 23.141 16.406 1 98.12 142 ASP B C 1
ATOM 3416 O O . ASP B 1 142 ? -2.029 24.094 16.984 1 98.12 142 ASP B O 1
ATOM 3420 N N . ASP B 1 143 ? -1.699 21.922 16.703 1 98 143 ASP B N 1
ATOM 3421 C CA . ASP B 1 143 ? -2.588 21.375 17.734 1 98 143 ASP B CA 1
ATOM 3422 C C . ASP B 1 143 ? -1.927 20.219 18.484 1 98 143 ASP B C 1
ATOM 3424 O O . ASP B 1 143 ? -1.493 19.25 17.875 1 98 143 ASP B O 1
ATOM 3428 N N . PRO B 1 144 ? -1.848 20.359 19.875 1 98.19 144 PRO B N 1
ATOM 3429 C CA . PRO B 1 144 ? -1.103 19.359 20.641 1 98.19 144 PRO B CA 1
ATOM 3430 C C . PRO B 1 144 ? -1.63 17.938 20.438 1 98.19 144 PRO B C 1
ATOM 3432 O O . PRO B 1 144 ? -0.845 17 20.328 1 98.19 144 PRO B O 1
ATOM 3435 N N . LEU B 1 145 ? -2.936 17.781 20.375 1 98.5 145 LEU B N 1
ATOM 3436 C CA . LEU B 1 145 ? -3.502 16.453 20.219 1 98.5 145 LEU B CA 1
ATOM 3437 C C . LEU B 1 145 ? -3.287 15.922 18.812 1 98.5 145 LEU B C 1
ATOM 3439 O O . LEU B 1 145 ? -3.107 14.719 18.609 1 98.5 145 LEU B O 1
ATOM 3443 N N . VAL B 1 146 ? -3.32 16.828 17.812 1 98.69 146 VAL B N 1
ATOM 3444 C CA . VAL B 1 146 ? -3.029 16.438 16.438 1 98.69 146 VAL B CA 1
ATOM 3445 C C . VAL B 1 146 ? -1.572 16 16.328 1 98.69 146 VAL B C 1
ATOM 3447 O O . VAL B 1 146 ? -1.278 14.953 15.75 1 98.69 146 VAL B O 1
ATOM 3450 N N . ILE B 1 147 ? -0.669 16.75 16.953 1 98.88 147 ILE B N 1
ATOM 3451 C CA . ILE B 1 147 ? 0.749 16.406 16.953 1 98.88 147 ILE B CA 1
ATOM 3452 C C . ILE B 1 147 ? 0.943 15.039 17.609 1 98.88 147 ILE B C 1
ATOM 3454 O O . ILE B 1 147 ? 1.699 14.203 17.125 1 98.88 147 ILE B O 1
ATOM 3458 N N . ALA B 1 148 ? 0.246 14.812 18.703 1 98.81 148 ALA B N 1
ATOM 3459 C CA . ALA B 1 148 ? 0.344 13.539 19.422 1 98.81 148 ALA B CA 1
ATOM 3460 C C . ALA B 1 148 ? -0.095 12.383 18.531 1 98.81 148 ALA B C 1
ATOM 3462 O O . ALA B 1 148 ? 0.533 11.32 18.531 1 98.81 148 ALA B O 1
ATOM 3463 N N . GLY B 1 149 ? -1.214 12.578 17.812 1 98.81 149 GLY B N 1
ATOM 3464 C CA . GLY B 1 149 ? -1.677 11.555 16.891 1 98.81 149 GLY B CA 1
ATOM 3465 C C . GLY B 1 149 ? -0.667 11.234 15.805 1 98.81 149 GLY B C 1
ATOM 3466 O O . GLY B 1 149 ? -0.397 10.062 15.531 1 98.81 149 GLY B O 1
ATOM 3467 N N . GLN B 1 150 ? -0.144 12.289 15.203 1 98.5 150 GLN B N 1
ATOM 3468 C CA . GLN B 1 150 ? 0.859 12.109 14.164 1 98.5 150 GLN B CA 1
ATOM 3469 C C . GLN B 1 150 ? 2.1 11.406 14.703 1 98.5 150 GLN B C 1
ATOM 3471 O O . GLN B 1 150 ? 2.732 10.617 14 1 98.5 150 GLN B O 1
ATOM 3476 N N . GLY B 1 151 ? 2.387 11.648 15.984 1 98.81 151 GLY B N 1
ATOM 3477 C CA . GLY B 1 151 ? 3.547 11.078 16.641 1 98.81 151 GLY B CA 1
ATOM 3478 C C . GLY B 1 151 ? 3.48 9.562 16.75 1 98.81 151 GLY B C 1
ATOM 3479 O O . GLY B 1 151 ? 4.508 8.906 16.922 1 98.81 151 GLY B O 1
ATOM 3480 N N . THR B 1 152 ? 2.318 8.961 16.656 1 98.88 152 THR B N 1
ATOM 3481 C CA . THR B 1 152 ? 2.193 7.512 16.734 1 98.88 152 THR B CA 1
ATOM 3482 C C . THR B 1 152 ? 2.875 6.84 15.547 1 98.88 152 THR B C 1
ATOM 3484 O O . THR B 1 152 ? 3.32 5.691 15.648 1 98.88 152 THR B O 1
ATOM 3487 N N . THR B 1 153 ? 2.949 7.551 14.398 1 98.81 153 THR B N 1
ATOM 3488 C CA . THR B 1 153 ? 3.758 7.066 13.289 1 98.81 153 THR B CA 1
ATOM 3489 C C . THR B 1 153 ? 5.215 6.902 13.711 1 98.81 153 THR B C 1
ATOM 3491 O O . THR B 1 153 ? 5.867 5.922 13.336 1 98.81 153 THR B O 1
ATOM 3494 N N . GLY B 1 154 ? 5.684 7.891 14.477 1 98.81 154 GLY B N 1
ATOM 3495 C CA . GLY B 1 154 ? 7.047 7.828 14.977 1 98.81 154 GLY B CA 1
ATOM 3496 C C . GLY B 1 154 ? 7.289 6.652 15.906 1 98.81 154 GLY B C 1
ATOM 3497 O O . GLY B 1 154 ? 8.367 6.055 15.891 1 98.81 154 GLY B O 1
ATOM 3498 N N . LEU B 1 155 ? 6.301 6.324 16.75 1 98.81 155 LEU B N 1
ATOM 3499 C CA . LEU B 1 155 ? 6.414 5.148 17.609 1 98.81 155 LEU B CA 1
ATOM 3500 C C . LEU B 1 155 ? 6.598 3.885 16.781 1 98.81 155 LEU B C 1
ATOM 3502 O O . LEU B 1 155 ? 7.434 3.039 17.109 1 98.81 155 LEU B O 1
ATOM 3506 N N . GLU B 1 156 ? 5.805 3.771 15.742 1 98.44 156 GLU B N 1
ATOM 3507 C CA . GLU B 1 156 ? 5.91 2.611 14.859 1 98.44 156 GLU B CA 1
ATOM 3508 C C . GLU B 1 156 ? 7.273 2.562 14.18 1 98.44 156 GLU B C 1
ATOM 3510 O O . GLU B 1 156 ? 7.891 1.5 14.086 1 98.44 156 GLU B O 1
ATOM 3515 N N . ILE B 1 157 ? 7.715 3.721 13.688 1 98.69 157 ILE B N 1
ATOM 3516 C CA . ILE B 1 157 ? 9.008 3.795 13.008 1 98.69 157 ILE B CA 1
ATOM 3517 C C . ILE B 1 157 ? 10.117 3.375 13.969 1 98.69 157 ILE B C 1
ATOM 3519 O O . ILE B 1 157 ? 10.992 2.582 13.609 1 98.69 157 ILE B O 1
ATOM 3523 N N . ALA B 1 158 ? 10.094 3.912 15.156 1 98.56 158 ALA B N 1
ATOM 3524 C CA . ALA B 1 158 ? 11.102 3.58 16.156 1 98.56 158 ALA B CA 1
ATOM 3525 C C . ALA B 1 158 ? 11.133 2.08 16.438 1 98.56 158 ALA B C 1
ATOM 3527 O O . ALA B 1 158 ? 12.203 1.469 16.484 1 98.56 158 ALA B O 1
ATOM 3528 N N . GLN B 1 159 ? 9.953 1.512 16.656 1 98 159 GLN B N 1
ATOM 3529 C CA . GLN B 1 159 ? 9.852 0.08 16.922 1 98 159 GLN B CA 1
ATOM 3530 C C . GLN B 1 159 ? 10.43 -0.732 15.766 1 98 159 GLN B C 1
ATOM 3532 O O . GLN B 1 159 ? 11.203 -1.668 15.984 1 98 159 GLN B O 1
ATOM 3537 N N . ASP B 1 160 ? 10.039 -0.396 14.57 1 97.19 160 ASP B N 1
ATOM 3538 C CA . ASP B 1 160 ? 10.5 -1.122 13.391 1 97.19 160 ASP B CA 1
ATOM 3539 C C . ASP B 1 160 ? 12.008 -0.95 13.195 1 97.19 160 ASP B C 1
ATOM 3541 O O . ASP B 1 160 ? 12.711 -1.91 12.875 1 97.19 160 ASP B O 1
ATOM 3545 N N . ALA B 1 161 ? 12.477 0.288 13.305 1 97.12 161 ALA B N 1
ATOM 3546 C CA . ALA B 1 161 ? 13.906 0.56 13.164 1 97.12 161 ALA B CA 1
ATOM 3547 C C . ALA B 1 161 ? 14.719 -0.252 14.164 1 97.12 161 ALA B C 1
ATOM 3549 O O . ALA B 1 161 ? 15.75 -0.837 13.805 1 97.12 161 ALA B O 1
ATOM 3550 N N . ASN B 1 162 ? 14.273 -0.285 15.414 1 97.19 162 ASN B N 1
ATOM 3551 C CA . ASN B 1 162 ? 14.961 -1.055 16.453 1 97.19 162 ASN B CA 1
ATOM 3552 C C . ASN B 1 162 ? 14.977 -2.545 16.125 1 97.19 162 ASN B C 1
ATOM 3554 O O . ASN B 1 162 ? 16 -3.209 16.281 1 97.19 162 ASN B O 1
ATOM 3558 N N . SER B 1 163 ? 13.859 -3.057 15.688 1 96 163 SER B N 1
ATOM 3559 C CA . SER B 1 163 ? 13.75 -4.469 15.328 1 96 163 SER B CA 1
ATOM 3560 C C . SER B 1 163 ? 14.703 -4.824 14.195 1 96 163 SER B C 1
ATOM 3562 O O . SER B 1 163 ? 15.227 -5.938 14.141 1 96 163 SER B O 1
ATOM 3564 N N . LEU B 1 164 ? 14.953 -3.875 13.305 1 95.38 164 LEU B N 1
ATOM 3565 C CA . LEU B 1 164 ? 15.789 -4.105 12.133 1 95.38 164 LEU B CA 1
ATOM 3566 C C . LEU B 1 164 ? 17.25 -3.758 12.422 1 95.38 164 LEU B C 1
ATOM 3568 O O . LEU B 1 164 ? 18.109 -3.939 11.57 1 95.38 164 LEU B O 1
ATOM 3572 N N . GLY B 1 165 ? 17.5 -3.148 13.57 1 96.06 165 GLY B N 1
ATOM 3573 C CA . GLY B 1 165 ? 18.844 -2.758 13.961 1 96.06 165 GLY B CA 1
ATOM 3574 C C . GLY B 1 165 ? 19.328 -1.506 13.25 1 96.06 165 GLY B C 1
ATOM 3575 O O . GLY B 1 165 ? 20.531 -1.305 13.086 1 96.06 165 GLY B O 1
ATOM 3576 N N . ILE B 1 166 ? 18.406 -0.692 12.805 1 96.44 166 ILE B N 1
ATOM 3577 C CA . ILE B 1 166 ? 18.75 0.549 12.125 1 96.44 166 ILE B CA 1
ATOM 3578 C C . ILE B 1 166 ? 19.125 1.613 13.156 1 96.44 166 ILE B C 1
ATOM 3580 O O . ILE B 1 166 ? 18.297 2.004 13.984 1 96.44 166 ILE B O 1
ATOM 3584 N N . GLN B 1 167 ? 20.328 2.047 13.055 1 94.88 167 GLN B N 1
ATOM 3585 C CA . GLN B 1 167 ? 20.844 3.104 13.93 1 94.88 167 GLN B CA 1
ATOM 3586 C C . GLN B 1 167 ? 21.547 4.191 13.117 1 94.88 167 GLN B C 1
ATOM 3588 O O . GLN B 1 167 ? 21.984 3.947 11.992 1 94.88 167 GLN B O 1
ATOM 3593 N N . ASN B 1 168 ? 21.547 5.391 13.703 1 95.75 168 ASN B N 1
ATOM 3594 C CA . ASN B 1 168 ? 22.266 6.52 13.117 1 95.75 168 ASN B CA 1
ATOM 3595 C C . ASN B 1 168 ? 21.828 6.777 11.68 1 95.75 168 ASN B C 1
ATOM 3597 O O . ASN B 1 168 ? 22.656 6.867 10.773 1 95.75 168 ASN B O 1
ATOM 3601 N N . ALA B 1 169 ? 20.547 6.777 11.477 1 97.69 169 ALA B N 1
ATOM 3602 C CA . ALA B 1 169 ? 19.953 7.012 10.164 1 97.69 169 ALA B CA 1
ATOM 3603 C C . ALA B 1 169 ? 19.062 8.25 10.172 1 97.69 169 ALA B C 1
ATOM 3605 O O . ALA B 1 169 ? 18.562 8.648 11.227 1 97.69 169 ALA B O 1
ATOM 3606 N N . ASP B 1 170 ? 18.922 8.812 9.023 1 98.5 170 ASP B N 1
ATOM 3607 C CA . ASP B 1 170 ? 17.969 9.898 8.867 1 98.5 170 ASP B CA 1
ATOM 3608 C C . ASP B 1 170 ? 16.547 9.359 8.68 1 98.5 170 ASP B C 1
ATOM 3610 O O . ASP B 1 170 ? 16.359 8.305 8.07 1 98.5 170 ASP B O 1
ATOM 3614 N N . ILE B 1 171 ? 15.617 10.023 9.258 1 98.81 171 ILE B N 1
ATOM 3615 C CA . ILE B 1 171 ? 14.203 9.906 8.914 1 98.81 171 ILE B CA 1
ATOM 3616 C C . ILE B 1 171 ? 13.742 11.148 8.164 1 98.81 171 ILE B C 1
ATOM 3618 O O . ILE B 1 171 ? 13.742 12.25 8.727 1 98.81 171 ILE B O 1
ATOM 3622 N N . LEU B 1 172 ? 13.422 10.953 6.906 1 98.94 172 LEU B N 1
ATOM 3623 C CA . LEU B 1 172 ? 12.914 12.07 6.113 1 98.94 172 LEU B CA 1
ATOM 3624 C C . LEU B 1 172 ? 11.391 12.125 6.164 1 98.94 172 LEU B C 1
ATOM 3626 O O . LEU B 1 172 ? 10.719 11.117 5.93 1 98.94 172 LEU B O 1
ATOM 3630 N N . VAL B 1 173 ? 10.852 13.281 6.477 1 98.94 173 VAL B N 1
ATOM 3631 C CA . VAL B 1 173 ? 9.414 13.43 6.676 1 98.94 173 VAL B CA 1
ATOM 3632 C C . VAL B 1 173 ? 8.883 14.539 5.773 1 98.94 173 VAL B C 1
ATOM 3634 O O . VAL B 1 173 ? 9.406 15.656 5.77 1 98.94 173 VAL B O 1
ATOM 3637 N N . CYS B 1 174 ? 7.828 14.234 4.969 1 98.94 174 CYS B N 1
ATOM 3638 C CA . CYS B 1 174 ? 7.145 15.297 4.234 1 98.94 174 CYS B CA 1
ATOM 3639 C C . CYS B 1 174 ? 6.629 16.375 5.184 1 98.94 174 CYS B C 1
ATOM 3641 O O . CYS B 1 174 ? 5.973 16.062 6.18 1 98.94 174 CYS B O 1
ATOM 3643 N N . CYS B 1 175 ? 6.918 17.625 4.824 1 98.88 175 CYS B N 1
ATOM 3644 C CA . CYS B 1 175 ? 6.699 18.641 5.859 1 98.88 175 CYS B CA 1
ATOM 3645 C C . CYS B 1 175 ? 6 19.859 5.285 1 98.88 175 CYS B C 1
ATOM 3647 O O . CYS B 1 175 ? 6.445 20.422 4.281 1 98.88 175 CYS B O 1
ATOM 3649 N N . GLY B 1 176 ? 4.871 20.172 5.82 1 97.5 176 GLY B N 1
ATOM 3650 C CA . GLY B 1 176 ? 4.227 21.469 5.676 1 97.5 176 GLY B CA 1
ATOM 3651 C C . GLY B 1 176 ? 4.352 22.344 6.91 1 97.5 176 GLY B C 1
ATOM 3652 O O . GLY B 1 176 ? 5.441 22.828 7.23 1 97.5 176 GLY B O 1
ATOM 3653 N N . GLY B 1 177 ? 3.309 22.375 7.727 1 97.19 177 GLY B N 1
ATOM 3654 C CA . GLY B 1 177 ? 3.307 23.172 8.938 1 97.19 177 GLY B CA 1
ATOM 3655 C C . GLY B 1 177 ? 4.094 22.547 10.07 1 97.19 177 GLY B C 1
ATOM 3656 O O . GLY B 1 177 ? 4.305 23.172 11.109 1 97.19 177 GLY B O 1
ATOM 3657 N N . GLY B 1 178 ? 4.48 21.328 9.914 1 98.75 178 GLY B N 1
ATOM 3658 C CA . GLY B 1 178 ? 5.422 20.719 10.844 1 98.75 178 GLY B CA 1
ATOM 3659 C C . GLY B 1 178 ? 4.762 19.766 11.82 1 98.75 178 GLY B C 1
ATOM 3660 O O . GLY B 1 178 ? 5.438 19.156 12.648 1 98.75 178 GLY B O 1
ATOM 3661 N N . GLY B 1 179 ? 3.467 19.625 11.758 1 98.69 179 GLY B N 1
ATOM 3662 C CA . GLY B 1 179 ? 2.777 18.766 12.711 1 98.69 179 GLY B CA 1
ATOM 3663 C C . GLY B 1 179 ? 3.223 17.312 12.641 1 98.69 179 GLY B C 1
ATOM 3664 O O . GLY B 1 179 ? 3.42 16.672 13.672 1 98.69 179 GLY B O 1
ATOM 3665 N N . PHE B 1 180 ? 3.311 16.781 11.445 1 98.88 180 PHE B N 1
ATOM 3666 C CA . PHE B 1 180 ? 3.748 15.406 11.227 1 98.88 180 PHE B CA 1
ATOM 3667 C C . PHE B 1 180 ? 5.191 15.219 11.68 1 98.88 180 PHE B C 1
ATOM 3669 O O . PHE B 1 180 ? 5.488 14.328 12.477 1 98.88 180 PHE B O 1
ATOM 3676 N N . SER B 1 181 ? 6.066 16.125 11.266 1 98.94 181 SER B N 1
ATOM 3677 C CA . SER B 1 181 ? 7.488 16.094 11.594 1 98.94 181 SER B CA 1
ATOM 3678 C C . SER B 1 181 ? 7.711 16.219 13.102 1 98.94 181 SER B C 1
ATOM 3680 O O . SER B 1 181 ? 8.539 15.516 13.68 1 98.94 181 SER B O 1
ATOM 3682 N N . SER B 1 182 ? 6.992 17.125 13.727 1 98.88 182 SER B N 1
ATOM 3683 C CA . SER B 1 182 ? 7.121 17.312 15.164 1 98.88 182 SER B CA 1
ATOM 3684 C C . SER B 1 182 ? 6.711 16.062 15.938 1 98.88 182 SER B C 1
ATOM 3686 O O . SER B 1 182 ? 7.398 15.656 16.875 1 98.88 182 SER B O 1
ATOM 3688 N N . GLY B 1 183 ? 5.578 15.492 15.539 1 98.88 183 GLY B N 1
ATOM 3689 C CA . GLY B 1 183 ? 5.129 14.273 16.188 1 98.88 183 GLY B CA 1
ATOM 3690 C C . GLY B 1 183 ? 6.141 13.148 16.109 1 98.88 183 GLY B C 1
ATOM 3691 O O . GLY B 1 183 ? 6.473 12.531 17.125 1 98.88 183 GLY B O 1
ATOM 3692 N N . ILE B 1 184 ? 6.641 12.906 14.898 1 98.88 184 ILE B N 1
ATOM 3693 C CA . ILE B 1 184 ? 7.609 11.836 14.68 1 98.88 184 ILE B CA 1
ATOM 3694 C C . ILE B 1 184 ? 8.891 12.133 15.461 1 98.88 184 ILE B C 1
ATOM 3696 O O . ILE B 1 184 ? 9.461 11.234 16.078 1 98.88 184 ILE B O 1
ATOM 3700 N N . ALA B 1 185 ? 9.297 13.398 15.477 1 98.88 185 ALA B N 1
ATOM 3701 C CA . ALA B 1 185 ? 10.508 13.797 16.188 1 98.88 185 ALA B CA 1
ATOM 3702 C C . ALA B 1 185 ? 10.375 13.523 17.688 1 98.88 185 ALA B C 1
ATOM 3704 O O . ALA B 1 185 ? 11.281 12.977 18.312 1 98.88 185 ALA B O 1
ATOM 3705 N N . LEU B 1 186 ? 9.281 13.891 18.266 1 98.75 186 LEU B N 1
ATOM 3706 C CA . LEU B 1 186 ? 9.055 13.695 19.688 1 98.75 186 LEU B CA 1
ATOM 3707 C C . LEU B 1 186 ? 9.07 12.211 20.047 1 98.75 186 LEU B C 1
ATOM 3709 O O . LEU B 1 186 ? 9.688 11.812 21.031 1 98.75 186 LEU B O 1
ATOM 3713 N N . ALA B 1 187 ? 8.367 11.414 19.25 1 98.75 187 ALA B N 1
ATOM 3714 C CA . ALA B 1 187 ? 8.297 9.977 19.5 1 98.75 187 ALA B CA 1
ATOM 3715 C C . ALA B 1 187 ? 9.68 9.336 19.422 1 98.75 187 ALA B C 1
ATOM 3717 O O . ALA B 1 187 ? 10.062 8.562 20.297 1 98.75 187 ALA B O 1
ATOM 3718 N N . CYS B 1 188 ? 10.438 9.711 18.406 1 98.19 188 CYS B N 1
ATOM 3719 C CA . CYS B 1 188 ? 11.734 9.086 18.172 1 98.19 188 CYS B CA 1
ATOM 3720 C C . CYS B 1 188 ? 12.758 9.57 19.188 1 98.19 188 CYS B C 1
ATOM 3722 O O . CYS B 1 188 ? 13.688 8.836 19.531 1 98.19 188 CYS B O 1
ATOM 3724 N N . ALA B 1 189 ? 12.617 10.805 19.641 1 97.94 189 ALA B N 1
ATOM 3725 C CA . ALA B 1 189 ? 13.531 11.312 20.656 1 97.94 189 ALA B CA 1
ATOM 3726 C C . ALA B 1 189 ? 13.57 10.383 21.875 1 97.94 189 ALA B C 1
ATOM 3728 O O . ALA B 1 189 ? 14.617 10.219 22.5 1 97.94 189 ALA B O 1
ATOM 3729 N N . ALA B 1 190 ? 12.516 9.766 22.203 1 96 190 ALA B N 1
ATOM 3730 C CA . ALA B 1 190 ? 12.414 8.898 23.359 1 96 190 ALA B CA 1
ATOM 3731 C C . ALA B 1 190 ? 12.781 7.457 23.016 1 96 190 ALA B C 1
ATOM 3733 O O . ALA B 1 190 ? 13.477 6.781 23.781 1 96 190 ALA B O 1
ATOM 3734 N N . ASP B 1 191 ? 12.375 6.969 21.828 1 97.19 191 ASP B N 1
ATOM 3735 C CA . ASP B 1 191 ? 12.391 5.531 21.578 1 97.19 191 ASP B CA 1
ATOM 3736 C C . ASP B 1 191 ? 13.477 5.156 20.562 1 97.19 191 ASP B C 1
ATOM 3738 O O . ASP B 1 191 ? 13.836 3.986 20.438 1 97.19 191 ASP B O 1
ATOM 3742 N N . ALA B 1 192 ? 13.953 6.094 19.812 1 97.38 192 ALA B N 1
ATOM 3743 C CA . ALA B 1 192 ? 15.016 5.895 18.828 1 97.38 192 ALA B CA 1
ATOM 3744 C C . ALA B 1 192 ? 15.875 7.148 18.688 1 97.38 192 ALA B C 1
ATOM 3746 O O . ALA B 1 192 ? 15.945 7.738 17.609 1 97.38 192 ALA B O 1
ATOM 3747 N N . PRO B 1 193 ? 16.594 7.492 19.734 1 96.75 193 PRO B N 1
ATOM 3748 C CA . PRO B 1 193 ? 17.281 8.781 19.781 1 96.75 193 PRO B CA 1
ATOM 3749 C C . PRO B 1 193 ? 18.438 8.883 18.781 1 96.75 193 PRO B C 1
ATOM 3751 O O . PRO B 1 193 ? 18.953 9.977 18.547 1 96.75 193 PRO B O 1
ATOM 3754 N N . THR B 1 194 ? 18.844 7.801 18.156 1 96.31 194 THR B N 1
ATOM 3755 C CA . THR B 1 194 ? 19.969 7.832 17.219 1 96.31 194 THR B CA 1
ATOM 3756 C C . THR B 1 194 ? 19.469 8.18 15.812 1 96.31 194 THR B C 1
ATOM 3758 O O . THR B 1 194 ? 20.281 8.383 14.898 1 96.31 194 THR B O 1
ATOM 3761 N N . LEU B 1 195 ? 18.172 8.18 15.625 1 97.56 195 LEU B N 1
ATOM 3762 C CA . LEU B 1 195 ? 17.609 8.578 14.336 1 97.56 195 LEU B CA 1
ATOM 3763 C C . LEU B 1 195 ? 17.453 10.094 14.258 1 97.56 195 LEU B C 1
ATOM 3765 O O . LEU B 1 195 ? 17.078 10.734 15.242 1 97.56 195 LEU B O 1
ATOM 3769 N N . ARG B 1 196 ? 17.828 10.664 13.203 1 97.94 196 ARG B N 1
ATOM 3770 C CA . ARG B 1 196 ? 17.734 12.109 13 1 97.94 196 ARG B CA 1
ATOM 3771 C C . ARG B 1 196 ? 16.578 12.461 12.07 1 97.94 196 ARG B C 1
ATOM 3773 O O . ARG B 1 196 ? 16.578 12.07 10.898 1 97.94 196 ARG B O 1
ATOM 3780 N N . ILE B 1 197 ? 15.648 13.227 12.508 1 98.69 197 ILE B N 1
ATOM 3781 C CA . ILE B 1 197 ? 14.461 13.609 11.75 1 98.69 197 ILE B CA 1
ATOM 3782 C C . ILE B 1 197 ? 14.766 14.836 10.898 1 98.69 197 ILE B C 1
ATOM 3784 O O . ILE B 1 197 ? 15.273 15.836 11.406 1 98.69 197 ILE B O 1
ATOM 3788 N N . ARG B 1 198 ? 14.445 14.789 9.672 1 98.75 198 ARG B N 1
ATOM 3789 C CA . ARG B 1 198 ? 14.68 15.883 8.742 1 98.75 198 ARG B CA 1
ATOM 3790 C C . ARG B 1 198 ? 13.422 16.203 7.945 1 98.75 198 ARG B C 1
ATOM 3792 O O . ARG B 1 198 ? 12.875 15.344 7.258 1 98.75 198 ARG B O 1
ATOM 3799 N N . PRO B 1 199 ? 12.953 17.469 8.062 1 98.94 199 PRO B N 1
ATOM 3800 C CA . PRO B 1 199 ? 11.805 17.859 7.242 1 98.94 199 PRO B CA 1
ATOM 3801 C C . PRO B 1 199 ? 12.156 18.016 5.766 1 98.94 199 PRO B C 1
ATOM 3803 O O . PRO B 1 199 ? 13.25 18.484 5.438 1 98.94 199 PRO B O 1
ATOM 3806 N N . VAL B 1 200 ? 11.281 17.625 4.871 1 98.94 200 VAL B N 1
ATOM 3807 C CA . VAL B 1 200 ? 11.484 17.766 3.434 1 98.94 200 VAL B CA 1
ATOM 3808 C C . VAL B 1 200 ? 10.359 18.609 2.832 1 98.94 200 VAL B C 1
ATOM 3810 O O . VAL B 1 200 ? 9.18 18.328 3.072 1 98.94 200 VAL B O 1
ATOM 3813 N N . GLU B 1 201 ? 10.688 19.594 2.098 1 98.88 201 GLU B N 1
ATOM 3814 C CA . GLU B 1 201 ? 9.75 20.562 1.53 1 98.88 201 GLU B CA 1
ATOM 3815 C C . GLU B 1 201 ? 10.062 20.844 0.063 1 98.88 201 GLU B C 1
ATOM 3817 O O . GLU B 1 201 ? 11.164 20.547 -0.41 1 98.88 201 GLU B O 1
ATOM 3822 N N . PRO B 1 202 ? 9.047 21.359 -0.72 1 98.69 202 PRO B N 1
ATOM 3823 C CA . PRO B 1 202 ? 9.352 21.734 -2.102 1 98.69 202 PRO B CA 1
ATOM 3824 C C . PRO B 1 202 ? 10.133 23.047 -2.197 1 98.69 202 PRO B C 1
ATOM 3826 O O . PRO B 1 202 ? 9.953 23.938 -1.368 1 98.69 202 PRO B O 1
ATOM 3829 N N . GLU B 1 203 ? 10.938 23.109 -3.219 1 98 203 GLU B N 1
ATOM 3830 C CA . GLU B 1 203 ? 11.695 24.328 -3.486 1 98 203 GLU B CA 1
ATOM 3831 C C . GLU B 1 203 ? 10.773 25.547 -3.611 1 98 203 GLU B C 1
ATOM 3833 O O . GLU B 1 203 ? 9.766 25.484 -4.312 1 98 203 GLU B O 1
ATOM 3838 N N . GLY B 1 204 ? 11.125 26.594 -2.965 1 97.62 204 GLY B N 1
ATOM 3839 C CA . GLY B 1 204 ? 10.32 27.797 -2.977 1 97.62 204 GLY B CA 1
ATOM 3840 C C . GLY B 1 204 ? 9.305 27.859 -1.854 1 97.62 204 GLY B C 1
ATOM 3841 O O . GLY B 1 204 ? 8.703 28.906 -1.604 1 97.62 204 GLY B O 1
ATOM 3842 N N . PHE B 1 205 ? 9.148 26.75 -1.197 1 98.38 205 PHE B N 1
ATOM 3843 C CA . PHE B 1 205 ? 8.18 26.641 -0.109 1 98.38 205 PHE B CA 1
ATOM 3844 C C . PHE B 1 205 ? 8.805 25.938 1.093 1 98.38 205 PHE B C 1
ATOM 3846 O O . PHE B 1 205 ? 8.18 25.078 1.701 1 98.38 205 PHE B O 1
ATOM 3853 N N . ASP B 1 206 ? 10.086 26.281 1.318 1 98.44 206 ASP B N 1
ATOM 3854 C CA . ASP B 1 206 ? 10.875 25.594 2.338 1 98.44 206 ASP B CA 1
ATOM 3855 C C . ASP B 1 206 ? 10.953 26.438 3.617 1 98.44 206 ASP B C 1
ATOM 3857 O O . ASP B 1 206 ? 12.047 26.656 4.148 1 98.44 206 ASP B O 1
ATOM 3861 N N . ASP B 1 207 ? 9.781 26.891 4.074 1 98.75 207 ASP B N 1
ATOM 3862 C CA . ASP B 1 207 ? 9.688 27.75 5.246 1 98.75 207 ASP B CA 1
ATOM 3863 C C . ASP B 1 207 ? 10.258 27.062 6.48 1 98.75 207 ASP B C 1
ATOM 3865 O O . ASP B 1 207 ? 10.922 27.703 7.305 1 98.75 207 ASP B O 1
ATOM 3869 N N . VAL B 1 208 ? 10.047 25.734 6.707 1 98.81 208 VAL B N 1
ATOM 3870 C CA . VAL B 1 208 ? 10.547 25.031 7.879 1 98.81 208 VAL B CA 1
ATOM 3871 C C . VAL B 1 208 ? 12.07 24.938 7.812 1 98.81 208 VAL B C 1
ATOM 3873 O O . VAL B 1 208 ? 12.758 25.234 8.797 1 98.81 208 VAL B O 1
ATOM 3876 N N . ALA B 1 209 ? 12.617 24.578 6.637 1 98.75 209 ALA B N 1
ATOM 3877 C CA . ALA B 1 209 ? 14.07 24.5 6.48 1 98.75 209 ALA B CA 1
ATOM 3878 C C . ALA B 1 209 ? 14.727 25.844 6.773 1 98.75 209 ALA B C 1
ATOM 3880 O O . ALA B 1 209 ? 15.719 25.906 7.5 1 98.75 209 ALA B O 1
ATOM 3881 N N . ARG B 1 210 ? 14.188 26.875 6.199 1 98.75 210 ARG B N 1
ATOM 3882 C CA . ARG B 1 210 ? 14.742 28.219 6.414 1 98.75 210 ARG B CA 1
ATOM 3883 C C . ARG B 1 210 ? 14.617 28.625 7.875 1 98.75 210 ARG B C 1
ATOM 3885 O O . ARG B 1 210 ? 15.516 29.266 8.422 1 98.75 210 ARG B O 1
ATOM 3892 N N . SER B 1 211 ? 13.484 28.297 8.469 1 98.88 211 SER B N 1
ATOM 3893 C CA . SER B 1 211 ? 13.281 28.609 9.883 1 98.88 211 SER B CA 1
ATOM 3894 C C . SER B 1 211 ? 14.305 27.906 10.766 1 98.88 211 SER B C 1
ATOM 3896 O O . SER B 1 211 ? 14.797 28.469 11.734 1 98.88 211 SER B O 1
ATOM 3898 N N . LEU B 1 212 ? 14.602 26.625 10.453 1 98.75 212 LEU B N 1
ATOM 3899 C CA . LEU B 1 212 ? 15.586 25.859 11.211 1 98.75 212 LEU B CA 1
ATOM 3900 C C . LEU B 1 212 ? 16.969 26.5 11.109 1 98.75 212 LEU B C 1
ATOM 3902 O O . LEU B 1 212 ? 17.734 26.469 12.07 1 98.75 212 LEU B O 1
ATOM 3906 N N . ILE B 1 213 ? 17.297 27.047 9.984 1 98.44 213 ILE B N 1
ATOM 3907 C CA . ILE B 1 213 ? 18.594 27.672 9.758 1 98.44 213 ILE B CA 1
ATOM 3908 C C . ILE B 1 213 ? 18.672 28.984 10.539 1 98.44 213 ILE B C 1
ATOM 3910 O O . ILE B 1 213 ? 19.656 29.25 11.234 1 98.44 213 ILE B O 1
ATOM 3914 N N . SER B 1 214 ? 17.625 29.781 10.508 1 98.44 214 SER B N 1
ATOM 3915 C CA . SER B 1 214 ? 17.656 31.125 11.086 1 98.44 214 SER B CA 1
ATOM 3916 C C . SER B 1 214 ? 17.375 31.094 12.586 1 98.44 214 SER B C 1
ATOM 3918 O O . SER B 1 214 ? 17.703 32.031 13.305 1 98.44 214 SER B O 1
ATOM 3920 N N . GLY B 1 215 ? 16.641 30.062 13.023 1 98.25 215 GLY B N 1
ATOM 3921 C CA . GLY B 1 215 ? 16.266 29.953 14.422 1 98.25 215 GLY B CA 1
ATOM 3922 C C . GLY B 1 215 ? 14.977 30.688 14.758 1 98.25 215 GLY B C 1
ATOM 3923 O O . GLY B 1 215 ? 14.578 30.75 15.922 1 98.25 215 GLY B O 1
ATOM 3924 N N . LYS B 1 216 ? 14.336 31.25 13.758 1 98.44 216 LYS B N 1
ATOM 3925 C CA . LYS B 1 216 ? 13.047 31.922 13.922 1 98.44 216 LYS B CA 1
ATOM 3926 C C . LYS B 1 216 ? 12.062 31.484 12.836 1 98.44 216 LYS B C 1
ATOM 3928 O O . LYS B 1 216 ? 12.461 30.906 11.82 1 98.44 216 LYS B O 1
ATOM 3933 N N . ILE B 1 217 ? 10.852 31.75 13.047 1 98.69 217 ILE B N 1
ATOM 3934 C CA . ILE B 1 217 ? 9.828 31.375 12.078 1 98.69 217 ILE B CA 1
ATOM 3935 C C . ILE B 1 217 ? 9.961 32.25 10.828 1 98.69 217 ILE B C 1
ATOM 3937 O O . ILE B 1 217 ? 9.922 33.5 10.922 1 98.69 217 ILE B O 1
ATOM 3941 N N . GLU B 1 218 ? 10.18 31.609 9.703 1 98.5 218 GLU B N 1
ATOM 3942 C CA . GLU B 1 218 ? 10.219 32.25 8.391 1 98.5 218 GLU B CA 1
ATOM 3943 C C . GLU B 1 218 ? 8.945 31.953 7.594 1 98.5 218 GLU B C 1
ATOM 3945 O O . GLU B 1 218 ? 8.43 30.844 7.629 1 98.5 218 GLU B O 1
ATOM 3950 N N . ARG B 1 219 ? 8.445 32.906 6.84 1 98.12 219 ARG B N 1
ATOM 3951 C CA . ARG B 1 219 ? 7.227 32.75 6.051 1 98.12 219 ARG B CA 1
ATOM 3952 C C . ARG B 1 219 ? 7.555 32.562 4.574 1 98.12 219 ARG B C 1
ATOM 3954 O O . ARG B 1 219 ? 8.5 33.188 4.059 1 98.12 219 ARG B O 1
ATOM 3961 N N . ASN B 1 220 ? 6.836 31.75 3.908 1 97.75 220 ASN B N 1
ATOM 3962 C CA . ASN B 1 220 ? 6.918 31.672 2.453 1 97.75 220 ASN B CA 1
ATOM 3963 C C . ASN B 1 220 ? 6.359 32.938 1.785 1 97.75 220 ASN B C 1
ATOM 3965 O O . ASN B 1 220 ? 5.391 33.5 2.27 1 97.75 220 ASN B O 1
ATOM 3969 N N . ALA B 1 221 ? 6.922 33.281 0.66 1 96.44 221 ALA B N 1
ATOM 3970 C CA . ALA B 1 221 ? 6.512 34.469 -0.067 1 96.44 221 ALA B CA 1
ATOM 3971 C C . ALA B 1 221 ? 5.129 34.281 -0.688 1 96.44 221 ALA B C 1
ATOM 3973 O O . ALA B 1 221 ? 4.387 35.25 -0.862 1 96.44 221 ALA B O 1
ATOM 3974 N N . THR B 1 222 ? 4.84 33.062 -1.067 1 94.06 222 THR B N 1
ATOM 3975 C CA . THR B 1 222 ? 3.543 32.688 -1.633 1 94.06 222 THR B CA 1
ATOM 3976 C C . THR B 1 222 ? 3.033 31.391 -1.026 1 94.06 222 THR B C 1
ATOM 3978 O O . THR B 1 222 ? 3.791 30.656 -0.389 1 94.06 222 THR B O 1
ATOM 3981 N N . THR B 1 223 ? 1.775 31.203 -1.155 1 90.19 223 THR B N 1
ATOM 3982 C CA . THR B 1 223 ? 1.186 30 -0.593 1 90.19 223 THR B CA 1
ATOM 3983 C C . THR B 1 223 ? 0.559 29.141 -1.69 1 90.19 223 THR B C 1
ATOM 3985 O O . THR B 1 223 ? -0.327 28.328 -1.42 1 90.19 223 THR B O 1
ATOM 3988 N N . SER B 1 224 ? 0.905 29.375 -2.918 1 90.81 224 SER B N 1
ATOM 3989 C CA . SER B 1 224 ? 0.412 28.609 -4.055 1 90.81 224 SER B CA 1
ATOM 3990 C C . SER B 1 224 ? 1.438 28.562 -5.18 1 90.81 224 SER B C 1
ATOM 3992 O O . SER B 1 224 ? 2.477 29.219 -5.105 1 90.81 224 SER B O 1
ATOM 3994 N N . GLY B 1 225 ? 1.21 27.656 -6.141 1 93.12 225 GLY B N 1
ATOM 3995 C CA . GLY B 1 225 ? 2.053 27.656 -7.324 1 93.12 225 GLY B CA 1
ATOM 3996 C C . GLY B 1 225 ? 2.984 26.469 -7.402 1 93.12 225 GLY B C 1
ATOM 3997 O O . GLY B 1 225 ? 4.008 26.516 -8.086 1 93.12 225 GLY B O 1
ATOM 3998 N N . ASN B 1 226 ? 2.789 25.469 -6.688 1 96.12 226 ASN B N 1
ATOM 3999 C CA . ASN B 1 226 ? 3.57 24.234 -6.68 1 96.12 226 ASN B CA 1
ATOM 4000 C C . ASN B 1 226 ? 2.674 23 -6.625 1 96.12 226 ASN B C 1
ATOM 4002 O O . ASN B 1 226 ? 1.614 23.031 -5.996 1 96.12 226 ASN B O 1
ATOM 4006 N N . ILE B 1 227 ? 3.084 21.938 -7.25 1 97.06 227 ILE B N 1
ATOM 4007 C CA . ILE B 1 227 ? 2.244 20.75 -7.352 1 97.06 227 ILE B CA 1
ATOM 4008 C C . ILE B 1 227 ? 2.158 20.062 -5.992 1 97.06 227 ILE B C 1
ATOM 4010 O O . ILE B 1 227 ? 1.296 19.203 -5.773 1 97.06 227 ILE B O 1
ATOM 4014 N N . CYS B 1 228 ? 3.121 20.312 -5.086 1 97.69 228 CYS B N 1
ATOM 4015 C CA . CYS B 1 228 ? 3.078 19.766 -3.734 1 97.69 228 CYS B CA 1
ATOM 4016 C C . CYS B 1 228 ? 2.162 20.594 -2.842 1 97.69 228 CYS B C 1
ATOM 4018 O O . CYS B 1 228 ? 2.561 21.016 -1.752 1 97.69 228 CYS B O 1
ATOM 4020 N N . ASP B 1 229 ? 0.997 20.75 -3.244 1 93.44 229 ASP B N 1
ATOM 4021 C CA . ASP B 1 229 ? 0.047 21.656 -2.619 1 93.44 229 ASP B CA 1
ATOM 4022 C C . ASP B 1 229 ? -0.271 21.234 -1.189 1 93.44 229 ASP B C 1
ATOM 4024 O O . ASP B 1 229 ? -0.513 22.062 -0.321 1 93.44 229 ASP B O 1
ATOM 4028 N N . ALA B 1 230 ? -0.2 19.938 -0.883 1 93.94 230 ALA B N 1
ATOM 4029 C CA . ALA B 1 230 ? -0.586 19.391 0.417 1 93.94 230 ALA B CA 1
ATOM 4030 C C . ALA B 1 230 ? 0.4 19.812 1.502 1 93.94 230 ALA B C 1
ATOM 4032 O O . ALA B 1 230 ? 0.104 19.703 2.695 1 93.94 230 ALA B O 1
ATOM 4033 N N . ILE B 1 231 ? 1.585 20.312 1.083 1 97.44 231 ILE B N 1
ATOM 4034 C CA . ILE B 1 231 ? 2.58 20.656 2.096 1 97.44 231 ILE B CA 1
ATOM 4035 C C . ILE B 1 231 ? 3.061 22.094 1.888 1 97.44 231 ILE B C 1
ATOM 4037 O O . ILE B 1 231 ? 4.18 22.438 2.271 1 97.44 231 ILE B O 1
ATOM 4041 N N . ILE B 1 232 ? 2.266 22.844 1.224 1 96.44 232 ILE B N 1
ATOM 4042 C CA . ILE B 1 232 ? 2.508 24.281 1.146 1 96.44 232 ILE B CA 1
ATOM 4043 C C . ILE B 1 232 ? 1.807 24.984 2.307 1 96.44 232 ILE B C 1
ATOM 4045 O O . ILE B 1 232 ? 0.583 24.906 2.441 1 96.44 232 ILE B O 1
ATOM 4049 N N . THR B 1 233 ? 2.549 25.578 3.172 1 95.62 233 THR B N 1
ATOM 4050 C CA . THR B 1 233 ? 2.051 26.344 4.312 1 95.62 233 THR B CA 1
ATOM 4051 C C . THR B 1 233 ? 2.715 27.719 4.375 1 95.62 233 THR B C 1
ATOM 4053 O O . THR B 1 233 ? 3.809 27.906 3.842 1 95.62 233 THR B O 1
ATOM 4056 N N . PRO B 1 234 ? 2.014 28.672 4.988 1 96.25 234 PRO B N 1
ATOM 4057 C CA . PRO B 1 234 ? 2.639 30 5.07 1 96.25 234 PRO B CA 1
ATOM 4058 C C . PRO B 1 234 ? 3.918 30 5.906 1 96.25 234 PRO B C 1
ATOM 4060 O O . PRO B 1 234 ? 4.879 30.688 5.57 1 96.25 234 PRO B O 1
ATOM 4063 N N . GLN B 1 235 ? 3.93 29.25 6.969 1 98.12 235 GLN B N 1
ATOM 4064 C CA . GLN B 1 235 ? 5.012 29.172 7.941 1 98.12 235 GLN B CA 1
ATOM 4065 C C . GLN B 1 235 ? 4.801 28.016 8.906 1 98.12 235 GLN B C 1
ATOM 4067 O O . GLN B 1 235 ? 3.699 27.469 9 1 98.12 235 GLN B O 1
ATOM 4072 N N . PRO B 1 236 ? 5.906 27.562 9.594 1 98.44 236 PRO B N 1
ATOM 4073 C CA . PRO B 1 236 ? 5.695 26.562 10.641 1 98.44 236 PRO B CA 1
ATOM 4074 C C . PRO B 1 236 ? 4.801 27.078 11.766 1 98.44 236 PRO B C 1
ATOM 4076 O O . PRO B 1 236 ? 4.637 28.297 11.93 1 98.44 236 PRO B O 1
ATOM 4079 N N . GLY B 1 237 ? 4.223 26.188 12.523 1 98.38 237 GLY B N 1
ATOM 4080 C CA . GLY B 1 237 ? 3.328 26.547 13.609 1 98.38 237 GLY B CA 1
ATOM 4081 C C . GLY B 1 237 ? 4.059 27.062 14.836 1 98.38 237 GLY B C 1
ATOM 4082 O O . GLY B 1 237 ? 5.27 26.875 14.969 1 98.38 237 GLY B O 1
ATOM 4083 N N . ASP B 1 238 ? 3.268 27.688 15.695 1 98.38 238 ASP B N 1
ATOM 4084 C CA . ASP B 1 238 ? 3.809 28.203 16.953 1 98.38 238 ASP B CA 1
ATOM 4085 C C . ASP B 1 238 ? 4.164 27.047 17.891 1 98.38 238 ASP B C 1
ATOM 4087 O O . ASP B 1 238 ? 5.105 27.156 18.688 1 98.38 238 ASP B O 1
ATOM 4091 N N . LEU B 1 239 ? 3.459 26 17.797 1 98.62 239 LEU B N 1
ATOM 4092 C CA . LEU B 1 239 ? 3.73 24.844 18.625 1 98.62 239 LEU B CA 1
ATOM 4093 C C . LEU B 1 239 ? 4.762 23.922 17.969 1 98.62 239 LEU B C 1
ATOM 4095 O O . LEU B 1 239 ? 5.59 23.328 18.656 1 98.62 239 LEU B O 1
ATOM 4099 N N . THR B 1 240 ? 4.707 23.844 16.625 1 98.81 240 THR B N 1
ATOM 4100 C CA . THR B 1 240 ? 5.543 22.859 15.938 1 98.81 240 THR B CA 1
ATOM 4101 C C . THR B 1 240 ? 6.98 23.359 15.836 1 98.81 240 THR B C 1
ATOM 4103 O O . THR B 1 240 ? 7.926 22.578 16 1 98.81 240 THR B O 1
ATOM 4106 N N . PHE B 1 241 ? 7.203 24.672 15.703 1 98.81 241 PHE B N 1
ATOM 4107 C CA . PHE B 1 241 ? 8.539 25.172 15.391 1 98.81 241 PHE B CA 1
ATOM 4108 C C . PHE B 1 241 ? 9.492 24.922 16.562 1 98.81 241 PHE B C 1
ATOM 4110 O O . PHE B 1 241 ? 10.602 24.422 16.359 1 98.81 241 PHE B O 1
ATOM 4117 N N . PRO B 1 242 ? 9.078 25.25 17.797 1 98.81 242 PRO B N 1
ATOM 4118 C CA . PRO B 1 242 ? 10.008 24.969 18.891 1 98.81 242 PRO B CA 1
ATOM 4119 C C . PRO B 1 242 ? 10.406 23.5 18.969 1 98.81 242 PRO B C 1
ATOM 4121 O O . PRO B 1 242 ? 11.539 23.172 19.328 1 98.81 242 PRO B O 1
ATOM 4124 N N . ILE B 1 243 ? 9.492 22.578 18.672 1 98.81 243 ILE B N 1
ATOM 4125 C CA . ILE B 1 243 ? 9.773 21.141 18.672 1 98.81 243 ILE B CA 1
ATOM 4126 C C . ILE B 1 243 ? 10.766 20.812 17.562 1 98.81 243 ILE B C 1
ATOM 4128 O O . ILE B 1 243 ? 11.781 20.156 17.797 1 98.81 243 ILE B O 1
ATOM 4132 N N . LEU B 1 244 ? 10.484 21.328 16.375 1 98.88 244 LEU B N 1
ATOM 4133 C CA . LEU B 1 244 ? 11.336 21.094 15.211 1 98.88 244 LEU B CA 1
ATOM 4134 C C . LEU B 1 244 ? 12.742 21.625 15.438 1 98.88 244 LEU B C 1
ATOM 4136 O O . LEU B 1 244 ? 13.727 20.938 15.164 1 98.88 244 LEU B O 1
ATOM 4140 N N . HIS B 1 245 ? 12.773 22.828 15.93 1 98.75 245 HIS B N 1
ATOM 4141 C CA . HIS B 1 245 ? 14.047 23.516 16.172 1 98.75 245 HIS B CA 1
ATOM 4142 C C . HIS B 1 245 ? 14.914 22.719 17.141 1 98.75 245 HIS B C 1
ATOM 4144 O O . HIS B 1 245 ? 16.141 22.641 16.953 1 98.75 245 HIS B O 1
ATOM 4150 N N . ARG B 1 246 ? 14.359 22.141 18.062 1 98.5 246 ARG B N 1
ATOM 4151 C CA . ARG B 1 246 ? 15.07 21.406 19.109 1 98.5 246 ARG B CA 1
ATOM 4152 C C . ARG B 1 246 ? 15.477 20.016 18.641 1 98.5 246 ARG B C 1
ATOM 4154 O O . ARG B 1 246 ? 16.547 19.516 19 1 98.5 246 ARG B O 1
ATOM 4161 N N . LEU B 1 247 ? 14.633 19.375 17.766 1 98.69 247 LEU B N 1
ATOM 4162 C CA . LEU B 1 247 ? 14.773 17.922 17.641 1 98.69 247 LEU B CA 1
ATOM 4163 C C . LEU B 1 247 ? 15.125 17.531 16.219 1 98.69 247 LEU B C 1
ATOM 4165 O O . LEU B 1 247 ? 15.547 16.406 15.961 1 98.69 247 LEU B O 1
ATOM 4169 N N . CYS B 1 248 ? 14.992 18.422 15.273 1 98.69 248 CYS B N 1
ATOM 4170 C CA . CYS B 1 248 ? 15.188 18.031 13.883 1 98.69 248 CYS B CA 1
ATOM 4171 C C . CYS B 1 248 ? 16.547 18.516 13.367 1 98.69 248 CYS B C 1
ATOM 4173 O O . CYS B 1 248 ? 17.094 19.5 13.867 1 98.69 248 CYS B O 1
ATOM 4175 N N . GLY B 1 249 ? 17.078 17.75 12.477 1 98.19 249 GLY B N 1
ATOM 4176 C CA . GLY B 1 249 ? 18.219 18.203 11.695 1 98.19 249 GLY B CA 1
ATOM 4177 C C . GLY B 1 249 ? 17.812 19.141 10.562 1 98.19 249 GLY B C 1
ATOM 4178 O O . GLY B 1 249 ? 16.656 19.5 10.43 1 98.19 249 GLY B O 1
ATOM 4179 N N . PRO B 1 250 ? 18.828 19.547 9.75 1 98.06 250 PRO B N 1
ATOM 4180 C CA . PRO B 1 250 ? 18.547 20.469 8.641 1 98.06 250 PRO B CA 1
ATOM 4181 C C . PRO B 1 250 ? 17.547 19.906 7.641 1 98.06 250 PRO B C 1
ATOM 4183 O O . PRO B 1 250 ? 17.578 18.719 7.332 1 98.06 250 PRO B O 1
ATOM 4186 N N . GLY B 1 251 ? 16.703 20.781 7.156 1 98.5 251 GLY B N 1
ATOM 4187 C CA . GLY B 1 251 ? 15.711 20.391 6.16 1 98.5 251 GLY B CA 1
ATOM 4188 C C . GLY B 1 251 ? 16.312 20.141 4.789 1 98.5 251 GLY B C 1
ATOM 4189 O O . GLY B 1 251 ? 17.453 20.562 4.523 1 98.5 251 GLY B O 1
ATOM 4190 N N . LEU B 1 252 ? 15.562 19.422 3.971 1 98.75 252 LEU B N 1
ATOM 4191 C CA . LEU B 1 252 ? 15.898 19.203 2.568 1 98.75 252 LEU B CA 1
ATOM 4192 C C . LEU B 1 252 ? 14.805 19.75 1.655 1 98.75 252 LEU B C 1
ATOM 4194 O O . LEU B 1 252 ? 13.656 19.906 2.076 1 98.75 252 LEU B O 1
ATOM 4198 N N . THR B 1 253 ? 15.172 20.078 0.44 1 98.5 253 THR B N 1
ATOM 4199 C CA . THR B 1 253 ? 14.227 20.594 -0.546 1 98.5 253 THR B CA 1
ATOM 4200 C C . THR B 1 253 ? 14.266 19.766 -1.822 1 98.5 253 THR B C 1
ATOM 4202 O O . THR B 1 253 ? 15.305 19.188 -2.158 1 98.5 253 THR B O 1
ATOM 4205 N N . ILE B 1 254 ? 13.133 19.672 -2.521 1 98.75 254 ILE B N 1
ATOM 4206 C CA . ILE B 1 254 ? 13.039 18.922 -3.773 1 98.75 254 ILE B CA 1
ATOM 4207 C C . ILE B 1 254 ? 12.367 19.797 -4.84 1 98.75 254 ILE B C 1
ATOM 4209 O O . ILE B 1 254 ? 11.648 20.734 -4.516 1 98.75 254 ILE B O 1
ATOM 4213 N N . THR B 1 255 ? 12.562 19.469 -6.074 1 98.62 255 THR B N 1
ATOM 4214 C CA . THR B 1 255 ? 11.891 20.141 -7.184 1 98.62 255 THR B CA 1
ATOM 4215 C C . THR B 1 255 ? 10.57 19.438 -7.504 1 98.62 255 THR B C 1
ATOM 4217 O O . THR B 1 255 ? 10.336 18.312 -7.059 1 98.62 255 THR B O 1
ATOM 4220 N N . GLU B 1 256 ? 9.742 20.141 -8.266 1 98.44 256 GLU B N 1
ATOM 4221 C CA . GLU B 1 256 ? 8.492 19.547 -8.719 1 98.44 256 GLU B CA 1
ATOM 4222 C C . GLU B 1 256 ? 8.75 18.281 -9.539 1 98.44 256 GLU B C 1
ATOM 4224 O O . GLU B 1 256 ? 8.039 17.297 -9.391 1 98.44 256 GLU B O 1
ATOM 4229 N N . ASN B 1 257 ? 9.711 18.375 -10.375 1 98.56 257 ASN B N 1
ATOM 4230 C CA . ASN B 1 257 ? 10.039 17.234 -11.203 1 98.56 257 ASN B CA 1
ATOM 4231 C C . ASN B 1 257 ? 10.492 16.031 -10.359 1 98.56 257 ASN B C 1
ATOM 4233 O O . ASN B 1 257 ? 10.148 14.891 -10.664 1 98.56 257 ASN B O 1
ATOM 4237 N N . GLU B 1 258 ? 11.281 16.266 -9.352 1 98.62 258 GLU B N 1
ATOM 4238 C CA . GLU B 1 258 ? 11.727 15.195 -8.461 1 98.62 258 GLU B CA 1
ATOM 4239 C C . GLU B 1 258 ? 10.555 14.555 -7.727 1 98.62 258 GLU B C 1
ATOM 4241 O O . GLU B 1 258 ? 10.539 13.344 -7.5 1 98.62 258 GLU B O 1
ATOM 4246 N N . ALA B 1 259 ? 9.586 15.367 -7.328 1 98.81 259 ALA B N 1
ATOM 4247 C CA . ALA B 1 259 ? 8.375 14.828 -6.719 1 98.81 259 ALA B CA 1
ATOM 4248 C C . ALA B 1 259 ? 7.656 13.875 -7.672 1 98.81 259 ALA B C 1
ATOM 4250 O O . ALA B 1 259 ? 7.277 12.773 -7.285 1 98.81 259 ALA B O 1
ATOM 4251 N N . LEU B 1 260 ? 7.504 14.344 -8.922 1 98.75 260 LEU B N 1
ATOM 4252 C CA . LEU B 1 260 ? 6.844 13.516 -9.93 1 98.75 260 LEU B CA 1
ATOM 4253 C C . LEU B 1 260 ? 7.598 12.203 -10.133 1 98.75 260 LEU B C 1
ATOM 4255 O O . LEU B 1 260 ? 6.988 11.133 -10.188 1 98.75 260 LEU B O 1
ATOM 4259 N N . ARG B 1 261 ? 8.891 12.266 -10.227 1 98.69 261 ARG B N 1
ATOM 4260 C CA . ARG B 1 261 ? 9.711 11.07 -10.43 1 98.69 261 ARG B CA 1
ATOM 4261 C C . ARG B 1 261 ? 9.602 10.125 -9.234 1 98.69 261 ARG B C 1
ATOM 4263 O O . ARG B 1 261 ? 9.609 8.906 -9.398 1 98.69 261 ARG B O 1
ATOM 4270 N N . ALA B 1 262 ? 9.578 10.695 -8.023 1 98.88 262 ALA B N 1
ATOM 4271 C CA . ALA B 1 262 ? 9.43 9.867 -6.832 1 98.88 262 ALA B CA 1
ATOM 4272 C C . ALA B 1 262 ? 8.07 9.172 -6.812 1 98.88 262 ALA B C 1
ATOM 4274 O O . ALA B 1 262 ? 7.965 8.008 -6.402 1 98.88 262 ALA B O 1
ATOM 4275 N N . MET B 1 263 ? 7.023 9.906 -7.25 1 98.88 263 MET B N 1
ATOM 4276 C CA . MET B 1 263 ? 5.715 9.281 -7.402 1 98.88 263 MET B CA 1
ATOM 4277 C C . MET B 1 263 ? 5.785 8.078 -8.336 1 98.88 263 MET B C 1
ATOM 4279 O O . MET B 1 263 ? 5.25 7.012 -8.023 1 98.88 263 MET B O 1
ATOM 4283 N N . ALA B 1 264 ? 6.465 8.242 -9.414 1 98.69 264 ALA B N 1
ATOM 4284 C CA . ALA B 1 264 ? 6.605 7.18 -10.406 1 98.69 264 ALA B CA 1
ATOM 4285 C C . ALA B 1 264 ? 7.367 5.988 -9.836 1 98.69 264 ALA B C 1
ATOM 4287 O O . ALA B 1 264 ? 7.02 4.836 -10.102 1 98.69 264 ALA B O 1
ATOM 4288 N N . GLN B 1 265 ? 8.391 6.258 -9.062 1 98.56 265 GLN B N 1
ATOM 4289 C CA . GLN B 1 265 ? 9.156 5.184 -8.438 1 98.56 265 GLN B CA 1
ATOM 4290 C C . GLN B 1 265 ? 8.312 4.426 -7.418 1 98.56 265 GLN B C 1
ATOM 4292 O O . GLN B 1 265 ? 8.414 3.203 -7.301 1 98.56 265 GLN B O 1
ATOM 4297 N N . ALA B 1 266 ? 7.512 5.18 -6.617 1 98.88 266 ALA B N 1
ATOM 4298 C CA . ALA B 1 266 ? 6.605 4.523 -5.68 1 98.88 266 ALA B CA 1
ATOM 4299 C C . ALA B 1 266 ? 5.652 3.58 -6.41 1 98.88 266 ALA B C 1
ATOM 4301 O O . ALA B 1 266 ? 5.395 2.467 -5.945 1 98.88 266 ALA B O 1
ATOM 4302 N N . PHE B 1 267 ? 5.133 4.023 -7.555 1 98.75 267 PHE B N 1
ATOM 4303 C CA . PHE B 1 267 ? 4.266 3.225 -8.414 1 98.75 267 PHE B CA 1
ATOM 4304 C C . PHE B 1 267 ? 4.988 1.976 -8.898 1 98.75 267 PHE B C 1
ATOM 4306 O O . PHE B 1 267 ? 4.496 0.858 -8.727 1 98.75 267 PHE B O 1
ATOM 4313 N N . LEU B 1 268 ? 6.121 2.135 -9.383 1 97.12 268 LEU B N 1
ATOM 4314 C CA . LEU B 1 268 ? 6.852 1.084 -10.086 1 97.12 268 LEU B CA 1
ATOM 4315 C C . LEU B 1 268 ? 7.426 0.072 -9.102 1 97.12 268 LEU B C 1
ATOM 4317 O O . LEU B 1 268 ? 7.398 -1.134 -9.352 1 97.12 268 LEU B O 1
ATOM 4321 N N . ARG B 1 269 ? 7.961 0.575 -7.938 1 97.88 269 ARG B N 1
ATOM 4322 C CA . ARG B 1 269 ? 8.82 -0.263 -7.105 1 97.88 269 ARG B CA 1
ATOM 4323 C C . ARG B 1 269 ? 8.094 -0.695 -5.836 1 97.88 269 ARG B C 1
ATOM 4325 O O . ARG B 1 269 ? 8.438 -1.713 -5.23 1 97.88 269 ARG B O 1
ATOM 4332 N N . LEU B 1 270 ? 7.062 0.047 -5.465 1 98.69 270 LEU B N 1
ATOM 4333 C CA . LEU B 1 270 ? 6.438 -0.223 -4.176 1 98.69 270 LEU B CA 1
ATOM 4334 C C . LEU B 1 270 ? 4.953 -0.525 -4.344 1 98.69 270 LEU B C 1
ATOM 4336 O O . LEU B 1 270 ? 4.285 -0.937 -3.391 1 98.69 270 LEU B O 1
ATOM 4340 N N . LYS B 1 271 ? 4.438 -0.274 -5.574 1 98.69 271 LYS B N 1
ATOM 4341 C CA . LYS B 1 271 ? 3.025 -0.462 -5.891 1 98.69 271 LYS B CA 1
ATOM 4342 C C . LYS B 1 271 ? 2.143 0.419 -5.012 1 98.69 271 LYS B C 1
ATOM 4344 O O . LYS B 1 271 ? 1.065 -0.002 -4.582 1 98.69 271 LYS B O 1
ATOM 4349 N N . LEU B 1 272 ? 2.625 1.646 -4.77 1 98.88 272 LEU B N 1
ATOM 4350 C CA . LEU B 1 272 ? 1.908 2.65 -3.988 1 98.88 272 LEU B CA 1
ATOM 4351 C C . LEU B 1 272 ? 1.478 3.818 -4.871 1 98.88 272 LEU B C 1
ATOM 4353 O O . LEU B 1 272 ? 2.125 4.109 -5.879 1 98.88 272 LEU B O 1
ATOM 4357 N N . VAL B 1 273 ? 0.413 4.395 -4.5 1 98.88 273 VAL B N 1
ATOM 4358 C CA . VAL B 1 273 ? -0.002 5.691 -5.027 1 98.88 273 VAL B CA 1
ATOM 4359 C C . VAL B 1 273 ? 0.363 6.793 -4.035 1 98.88 273 VAL B C 1
ATOM 4361 O O . VAL B 1 273 ? -0.099 6.785 -2.893 1 98.88 273 VAL B O 1
ATOM 4364 N N . ALA B 1 274 ? 1.203 7.664 -4.445 1 98.81 274 ALA B N 1
ATOM 4365 C CA . ALA B 1 274 ? 1.602 8.82 -3.643 1 98.81 274 ALA B CA 1
ATOM 4366 C C . ALA B 1 274 ? 1.177 10.125 -4.309 1 98.81 274 ALA B C 1
ATOM 4368 O O . ALA B 1 274 ? 1.243 10.25 -5.535 1 98.81 274 ALA B O 1
ATOM 4369 N N . GLU B 1 275 ? 0.652 11.07 -3.578 1 98.5 275 GLU B N 1
ATOM 4370 C CA . GLU B 1 275 ? 0.47 12.422 -4.094 1 98.5 275 GLU B CA 1
ATOM 4371 C C . GLU B 1 275 ? 1.788 13.195 -4.102 1 98.5 275 GLU B C 1
ATOM 4373 O O . GLU B 1 275 ? 2.742 12.812 -3.42 1 98.5 275 GLU B O 1
ATOM 4378 N N . PRO B 1 276 ? 1.896 14.336 -4.781 1 98.56 276 PRO B N 1
ATOM 4379 C CA . PRO B 1 276 ? 3.191 15.008 -4.922 1 98.56 276 PRO B CA 1
ATOM 4380 C C . PRO B 1 276 ? 3.811 15.383 -3.58 1 98.56 276 PRO B C 1
ATOM 4382 O O . PRO B 1 276 ? 4.961 15.031 -3.305 1 98.56 276 PRO B O 1
ATOM 4385 N N . GLY B 1 277 ? 3.023 16.078 -2.738 1 98.38 277 GLY B N 1
ATOM 4386 C CA . GLY B 1 277 ? 3.523 16.422 -1.418 1 98.38 277 GLY B CA 1
ATOM 4387 C C . GLY B 1 277 ? 3.855 15.219 -0.564 1 98.38 277 GLY B C 1
ATOM 4388 O O . GLY B 1 277 ? 4.762 15.266 0.269 1 98.38 277 GLY B O 1
ATOM 4389 N N . GLY B 1 278 ? 3.135 14.117 -0.785 1 98.75 278 GLY B N 1
ATOM 4390 C CA . GLY B 1 278 ? 3.336 12.883 -0.046 1 98.75 278 GLY B CA 1
ATOM 4391 C C . GLY B 1 278 ? 4.574 12.125 -0.483 1 98.75 278 GLY B C 1
ATOM 4392 O O . GLY B 1 278 ? 5.031 11.211 0.214 1 98.75 278 GLY B O 1
ATOM 4393 N N . ALA B 1 279 ? 5.148 12.5 -1.604 1 98.88 279 ALA B N 1
ATOM 4394 C CA . ALA B 1 279 ? 6.309 11.797 -2.148 1 98.88 279 ALA B CA 1
ATOM 4395 C C . ALA B 1 279 ? 7.59 12.594 -1.904 1 98.88 279 ALA B C 1
ATOM 4397 O O . ALA B 1 279 ? 8.68 12.164 -2.293 1 98.88 279 ALA B O 1
ATOM 4398 N N . ALA B 1 280 ? 7.484 13.703 -1.258 1 98.94 280 ALA B N 1
ATOM 4399 C CA . ALA B 1 280 ? 8.609 14.625 -1.124 1 98.94 280 ALA B CA 1
ATOM 4400 C C . ALA B 1 280 ? 9.789 13.945 -0.418 1 98.94 280 ALA B C 1
ATOM 4402 O O . ALA B 1 280 ? 10.93 14.047 -0.867 1 98.94 280 ALA B O 1
ATOM 4403 N N . ALA B 1 281 ? 9.523 13.258 0.689 1 98.94 281 ALA B N 1
ATOM 4404 C CA . ALA B 1 281 ? 10.586 12.602 1.451 1 98.94 281 ALA B CA 1
ATOM 4405 C C . ALA B 1 281 ? 11.273 11.523 0.619 1 98.94 281 ALA B C 1
ATOM 4407 O O . ALA B 1 281 ? 12.5 11.398 0.641 1 98.94 281 ALA B O 1
ATOM 4408 N N . LEU B 1 282 ? 10.469 10.734 -0.102 1 98.94 282 LEU B N 1
ATOM 4409 C CA . LEU B 1 282 ? 11.047 9.727 -0.986 1 98.94 282 LEU B CA 1
ATOM 4410 C C . LEU B 1 282 ? 11.914 10.383 -2.059 1 98.94 282 LEU B C 1
ATOM 4412 O O . LEU B 1 282 ? 13 9.883 -2.375 1 98.94 282 LEU B O 1
ATOM 4416 N N . ALA B 1 283 ? 11.414 11.484 -2.615 1 98.94 283 ALA B N 1
ATOM 4417 C CA . ALA B 1 283 ? 12.18 12.219 -3.615 1 98.94 283 ALA B CA 1
ATOM 4418 C C . ALA B 1 283 ? 13.547 12.617 -3.07 1 98.94 283 ALA B C 1
ATOM 4420 O O . ALA B 1 283 ? 14.57 12.422 -3.732 1 98.94 283 ALA B O 1
ATOM 4421 N N . ALA B 1 284 ? 13.555 13.164 -1.879 1 98.94 284 ALA B N 1
ATOM 4422 C CA . ALA B 1 284 ? 14.82 13.594 -1.289 1 98.94 284 ALA B CA 1
ATOM 4423 C C . ALA B 1 284 ? 15.766 12.406 -1.107 1 98.94 284 ALA B C 1
ATOM 4425 O O . ALA B 1 284 ? 16.969 12.523 -1.379 1 98.94 284 ALA B O 1
ATOM 4426 N N . ALA B 1 285 ? 15.289 11.305 -0.614 1 98.88 285 ALA B N 1
ATOM 4427 C CA . ALA B 1 285 ? 16.109 10.109 -0.403 1 98.88 285 ALA B CA 1
ATOM 4428 C C . ALA B 1 285 ? 16.75 9.648 -1.71 1 98.88 285 ALA B C 1
ATOM 4430 O O . ALA B 1 285 ? 17.891 9.18 -1.719 1 98.88 285 ALA B O 1
ATOM 4431 N N . LEU B 1 286 ? 16.016 9.789 -2.799 1 98.75 286 LEU B N 1
ATOM 4432 C CA . LEU B 1 286 ? 16.469 9.242 -4.078 1 98.75 286 LEU B CA 1
ATOM 4433 C C . LEU B 1 286 ? 17.359 10.234 -4.812 1 98.75 286 LEU B C 1
ATOM 4435 O O . LEU B 1 286 ? 18.266 9.828 -5.535 1 98.75 286 LEU B O 1
ATOM 4439 N N . TYR B 1 287 ? 17.078 11.547 -4.609 1 98.19 287 TYR B N 1
ATOM 4440 C CA . TYR B 1 287 ? 17.703 12.492 -5.535 1 98.19 287 TYR B CA 1
ATOM 4441 C C . TYR B 1 287 ? 18.547 13.523 -4.785 1 98.19 287 TYR B C 1
ATOM 4443 O O . TYR B 1 287 ? 19.031 14.484 -5.379 1 98.19 287 TYR B O 1
ATOM 4451 N N . ARG B 1 288 ? 18.672 13.352 -3.449 1 95.5 288 ARG B N 1
ATOM 4452 C CA . ARG B 1 288 ? 19.625 14.086 -2.621 1 95.5 288 ARG B CA 1
ATOM 4453 C C . ARG B 1 288 ? 20.516 13.125 -1.828 1 95.5 288 ARG B C 1
ATOM 4455 O O . ARG B 1 288 ? 20.656 13.273 -0.612 1 95.5 288 ARG B O 1
ATOM 4462 N N . PRO B 1 289 ? 21.062 12.211 -2.506 1 91.69 289 PRO B N 1
ATOM 4463 C CA . PRO B 1 289 ? 21.797 11.188 -1.751 1 91.69 289 PRO B CA 1
ATOM 4464 C C . PRO B 1 289 ? 23 11.75 -1.005 1 91.69 289 PRO B C 1
ATOM 4466 O O . PRO B 1 289 ? 23.344 11.258 0.073 1 91.69 289 PRO B O 1
ATOM 4469 N N . ASN B 1 290 ? 23.594 12.812 -1.496 1 95.12 290 ASN B N 1
ATOM 4470 C CA . ASN B 1 290 ? 24.797 13.367 -0.9 1 95.12 290 ASN B CA 1
ATOM 4471 C C . ASN B 1 290 ? 24.484 14.156 0.369 1 95.12 290 ASN B C 1
ATOM 4473 O O . ASN B 1 290 ? 25.391 14.453 1.157 1 95.12 290 ASN B O 1
ATOM 4477 N N . ASP B 1 291 ? 23.234 14.492 0.537 1 96.81 291 ASP B N 1
ATOM 4478 C CA . ASP B 1 291 ? 22.828 15.266 1.709 1 96.81 291 ASP B CA 1
ATOM 4479 C C . ASP B 1 291 ? 22.422 14.352 2.857 1 96.81 291 ASP B C 1
ATOM 4481 O O . ASP B 1 291 ? 22.109 14.828 3.953 1 96.81 291 ASP B O 1
ATOM 4485 N N . ILE B 1 292 ? 22.375 13.094 2.592 1 96.38 292 ILE B N 1
ATOM 4486 C CA . ILE B 1 292 ? 21.953 12.102 3.57 1 96.38 292 ILE B CA 1
ATOM 4487 C C . ILE B 1 292 ? 23.125 11.203 3.949 1 96.38 292 ILE B C 1
ATOM 4489 O O . ILE B 1 292 ? 23.875 10.742 3.076 1 96.38 292 ILE B O 1
ATOM 4493 N N . THR B 1 293 ? 23.359 11.047 5.188 1 88.75 293 THR B N 1
ATOM 4494 C CA . THR B 1 293 ? 24.484 10.227 5.648 1 88.75 293 THR B CA 1
ATOM 4495 C C . THR B 1 293 ? 23.984 8.906 6.23 1 88.75 293 THR B C 1
ATOM 4497 O O . THR B 1 293 ? 22.828 8.805 6.648 1 88.75 293 THR B O 1
ATOM 4500 N N . GLY B 1 294 ? 24.828 7.91 6.285 1 92 294 GLY B N 1
ATOM 4501 C CA . GLY B 1 294 ? 24.5 6.617 6.867 1 92 294 GLY B CA 1
ATOM 4502 C C . GLY B 1 294 ? 24.125 5.574 5.832 1 92 294 GLY B C 1
ATOM 4503 O O . GLY B 1 294 ? 23.953 5.895 4.656 1 92 294 GLY B O 1
ATOM 4504 N N . ASP B 1 295 ? 23.984 4.363 6.246 1 95.62 295 ASP B N 1
ATOM 4505 C CA . ASP B 1 295 ? 23.797 3.221 5.359 1 95.62 295 ASP B CA 1
ATOM 4506 C C . ASP B 1 295 ? 22.312 2.986 5.094 1 95.62 295 ASP B C 1
ATOM 4508 O O . ASP B 1 295 ? 21.938 2.209 4.207 1 95.62 295 ASP B O 1
ATOM 4512 N N . ALA B 1 296 ? 21.484 3.707 5.891 1 98 296 ALA B N 1
ATOM 4513 C CA . ALA B 1 296 ? 20.047 3.547 5.746 1 98 296 ALA B CA 1
ATOM 4514 C C . ALA B 1 296 ? 19.328 4.883 5.91 1 98 296 ALA B C 1
ATOM 4516 O O . ALA B 1 296 ? 19.844 5.797 6.555 1 98 296 ALA B O 1
ATOM 4517 N N . VAL B 1 297 ? 18.219 4.992 5.293 1 98.69 297 VAL B N 1
ATOM 4518 C CA . VAL B 1 297 ? 17.328 6.137 5.461 1 98.69 297 VAL B CA 1
ATOM 4519 C C . VAL B 1 297 ? 15.883 5.656 5.531 1 98.69 297 VAL B C 1
ATOM 4521 O O . VAL B 1 297 ? 15.5 4.723 4.828 1 98.69 297 VAL B O 1
ATOM 4524 N N . ILE B 1 298 ? 15.141 6.164 6.445 1 98.88 298 ILE B N 1
ATOM 4525 C CA . ILE B 1 298 ? 13.703 5.91 6.535 1 98.88 298 ILE B CA 1
ATOM 4526 C C . ILE B 1 298 ? 12.93 7.117 6.016 1 98.88 298 ILE B C 1
ATOM 4528 O O . ILE B 1 298 ? 13.242 8.258 6.363 1 98.88 298 ILE B O 1
ATOM 4532 N N . VAL B 1 299 ? 11.969 6.922 5.141 1 98.94 299 VAL B N 1
ATOM 4533 C CA . VAL B 1 299 ? 11.219 8.031 4.562 1 98.94 299 VAL B CA 1
ATOM 4534 C C . VAL B 1 299 ? 9.727 7.785 4.723 1 98.94 299 VAL B C 1
ATOM 4536 O O . VAL B 1 299 ? 9.281 6.637 4.805 1 98.94 299 VAL B O 1
ATOM 4539 N N . THR B 1 300 ? 8.945 8.836 4.742 1 98.94 300 THR B N 1
ATOM 4540 C CA . THR B 1 300 ? 7.488 8.727 4.785 1 98.94 300 THR B CA 1
ATOM 4541 C C . THR B 1 300 ? 6.887 8.992 3.41 1 98.94 300 THR B C 1
ATOM 4543 O O . THR B 1 300 ? 7.367 9.852 2.67 1 98.94 300 THR B O 1
ATOM 4546 N N . ILE B 1 301 ? 5.945 8.234 3.014 1 98.94 301 ILE B N 1
ATOM 4547 C CA . ILE B 1 301 ? 4.934 8.648 2.045 1 98.94 301 ILE B CA 1
ATOM 4548 C C . ILE B 1 301 ? 3.66 9.062 2.773 1 98.94 301 ILE B C 1
ATOM 4550 O O . ILE B 1 301 ? 2.881 8.211 3.211 1 98.94 301 ILE B O 1
ATOM 4554 N N . SER B 1 302 ? 3.443 10.336 2.906 1 98.81 302 SER B N 1
ATOM 4555 C CA . SER B 1 302 ? 2.52 10.852 3.908 1 98.81 302 SER B CA 1
ATOM 4556 C C . SER B 1 302 ? 1.078 10.797 3.416 1 98.81 302 SER B C 1
ATOM 4558 O O . SER B 1 302 ? 0.142 10.773 4.219 1 98.81 302 SER B O 1
ATOM 4560 N N . GLY B 1 303 ? 0.872 10.828 2.123 1 98.5 303 GLY B N 1
ATOM 4561 C CA . GLY B 1 303 ? -0.462 10.789 1.545 1 98.5 303 GLY B CA 1
ATOM 4562 C C . GLY B 1 303 ? -0.47 10.336 0.097 1 98.5 303 GLY B C 1
ATOM 4563 O O . GLY B 1 303 ? 0.555 10.398 -0.584 1 98.5 303 GLY B O 1
ATOM 4564 N N . GLY B 1 304 ? -1.632 9.891 -0.348 1 98.06 304 GLY B N 1
ATOM 4565 C CA . GLY B 1 304 ? -1.751 9.367 -1.699 1 98.06 304 GLY B CA 1
ATOM 4566 C C . GLY B 1 304 ? -2.959 9.906 -2.443 1 98.06 304 GLY B C 1
ATOM 4567 O O . GLY B 1 304 ? -3.359 9.352 -3.469 1 98.06 304 GLY B O 1
ATOM 4568 N N . ASN B 1 305 ? -3.621 10.945 -1.921 1 96.38 305 ASN B N 1
ATOM 4569 C CA . ASN B 1 305 ? -4.801 11.516 -2.564 1 96.38 305 ASN B CA 1
ATOM 4570 C C . ASN B 1 305 ? -4.422 12.43 -3.725 1 96.38 305 ASN B C 1
ATOM 4572 O O . ASN B 1 305 ? -4.184 13.625 -3.527 1 96.38 305 ASN B O 1
ATOM 4576 N N . VAL B 1 306 ? -4.367 11.883 -4.918 1 96.12 306 VAL B N 1
ATOM 4577 C CA . VAL B 1 306 ? -3.898 12.57 -6.113 1 96.12 306 VAL B CA 1
ATOM 4578 C C . VAL B 1 306 ? -4.898 12.375 -7.25 1 96.12 306 VAL B C 1
ATOM 4580 O O . VAL B 1 306 ? -5.48 11.297 -7.391 1 96.12 306 VAL B O 1
ATOM 4583 N N . ASP B 1 307 ? -5.098 13.453 -7.988 1 92.81 307 ASP B N 1
ATOM 4584 C CA . ASP B 1 307 ? -5.945 13.359 -9.172 1 92.81 307 ASP B CA 1
ATOM 4585 C C . ASP B 1 307 ? -5.309 12.461 -10.234 1 92.81 307 ASP B C 1
ATOM 4587 O O . ASP B 1 307 ? -4.094 12.492 -10.438 1 92.81 307 ASP B O 1
ATOM 4591 N N . PRO B 1 308 ? -6.172 11.68 -10.969 1 94.75 308 PRO B N 1
ATOM 4592 C CA . PRO B 1 308 ? -5.648 10.781 -12 1 94.75 308 PRO B CA 1
ATOM 4593 C C . PRO B 1 308 ? -4.797 11.5 -13.039 1 94.75 308 PRO B C 1
ATOM 4595 O O . PRO B 1 308 ? -3.785 10.961 -13.5 1 94.75 308 PRO B O 1
ATOM 4598 N N . ALA B 1 309 ? -5.16 12.727 -13.406 1 94 309 ALA B N 1
ATOM 4599 C CA . ALA B 1 309 ? -4.402 13.477 -14.406 1 94 309 ALA B CA 1
ATOM 4600 C C . ALA B 1 309 ? -3.002 13.805 -13.898 1 94 309 ALA B C 1
ATOM 4602 O O . ALA B 1 309 ? -2.023 13.703 -14.641 1 94 309 ALA B O 1
ATOM 4603 N N . GLN B 1 310 ? -2.961 14.32 -12.68 1 94.88 310 GLN B N 1
ATOM 4604 C CA . GLN B 1 310 ? -1.666 14.594 -12.07 1 94.88 310 GLN B CA 1
ATOM 4605 C C . GLN B 1 310 ? -0.837 13.32 -11.945 1 94.88 310 GLN B C 1
ATOM 4607 O O . GLN B 1 310 ? 0.381 13.344 -12.133 1 94.88 310 GLN B O 1
ATOM 4612 N N . PHE B 1 311 ? -1.456 12.195 -11.586 1 97.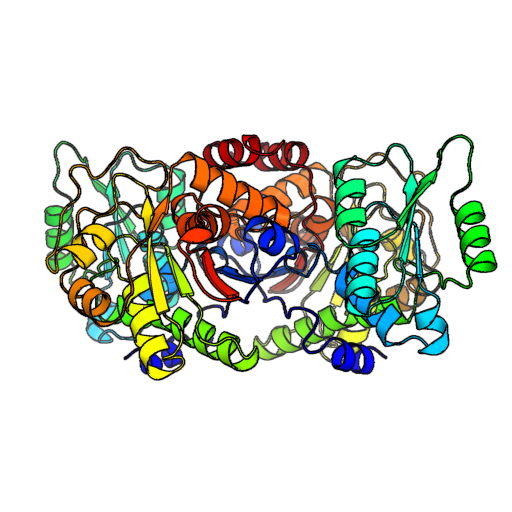38 311 PHE B N 1
ATOM 4613 C CA . PHE B 1 311 ? -0.75 10.922 -11.477 1 97.38 311 PHE B CA 1
ATOM 4614 C C . PHE B 1 311 ? -0.2 10.492 -12.836 1 97.38 311 PHE B C 1
ATOM 4616 O O . PHE B 1 311 ? 0.909 9.961 -12.922 1 97.38 311 PHE B O 1
ATOM 4623 N N . ALA B 1 312 ? -0.953 10.711 -13.867 1 96.19 312 ALA B N 1
ATOM 4624 C CA . ALA B 1 312 ? -0.501 10.398 -15.219 1 96.19 312 ALA B CA 1
ATOM 4625 C C . ALA B 1 312 ? 0.75 11.195 -15.578 1 96.19 312 ALA B C 1
ATOM 4627 O O . ALA B 1 312 ? 1.629 10.695 -16.281 1 96.19 312 ALA B O 1
ATOM 4628 N N . GLN B 1 313 ? 0.836 12.406 -15.125 1 96.75 313 GLN B N 1
ATOM 4629 C CA . GLN B 1 313 ? 2.039 13.203 -15.336 1 96.75 313 GLN B CA 1
ATOM 4630 C C . GLN B 1 313 ? 3.256 12.547 -14.695 1 96.75 313 GLN B C 1
ATOM 4632 O O . GLN B 1 313 ? 4.355 12.578 -15.258 1 96.75 313 GLN B O 1
ATOM 4637 N N . ALA B 1 314 ? 3.078 12.031 -13.5 1 98 314 ALA B N 1
ATOM 4638 C CA . ALA B 1 314 ? 4.16 11.328 -12.82 1 98 314 ALA B CA 1
ATOM 4639 C C . ALA B 1 314 ? 4.617 10.117 -13.625 1 98 314 ALA B C 1
ATOM 4641 O O . ALA B 1 314 ? 5.816 9.906 -13.82 1 98 314 ALA B O 1
ATOM 4642 N N . LEU B 1 315 ? 3.639 9.328 -14.102 1 97.12 315 LEU B N 1
ATOM 4643 C CA . LEU B 1 315 ? 3.957 8.109 -14.836 1 97.12 315 LEU B CA 1
ATOM 4644 C C . LEU B 1 315 ? 4.688 8.438 -16.141 1 97.12 315 LEU B C 1
ATOM 4646 O O . LEU B 1 315 ? 5.5 7.641 -16.609 1 97.12 315 LEU B O 1
ATOM 4650 N N . ALA B 1 316 ? 4.41 9.594 -16.672 1 95.81 316 ALA B N 1
ATOM 4651 C CA . ALA B 1 316 ? 5.023 10.023 -17.938 1 95.81 316 ALA B CA 1
ATOM 4652 C C . ALA B 1 316 ? 6.512 10.297 -17.75 1 95.81 316 ALA B C 1
ATOM 4654 O O . ALA B 1 316 ? 7.254 10.414 -18.734 1 95.81 316 ALA B O 1
ATOM 4655 N N . THR B 1 317 ? 6.973 10.43 -16.516 1 94.75 317 THR B N 1
ATOM 4656 C CA . THR B 1 317 ? 8.391 10.656 -16.266 1 94.75 317 THR B CA 1
ATOM 4657 C C . THR B 1 317 ? 9.18 9.352 -16.391 1 94.75 317 THR B C 1
ATOM 4659 O O . THR B 1 317 ? 10.414 9.367 -16.422 1 94.75 317 THR B O 1
ATOM 4662 N N . LEU B 1 318 ? 8.492 8.18 -16.438 1 90.69 318 LEU B N 1
ATOM 4663 C CA . LEU B 1 318 ? 9.133 6.879 -16.578 1 90.69 318 LEU B CA 1
ATOM 4664 C C . LEU B 1 318 ? 9.578 6.66 -18.031 1 90.69 318 LEU B C 1
ATOM 4666 O O . LEU B 1 318 ? 8.93 7.137 -18.953 1 90.69 318 LEU B O 1
ATOM 4670 N N . PRO B 1 319 ? 10.688 6.008 -18.312 1 80.94 319 PRO B N 1
ATOM 4671 C CA . PRO B 1 319 ? 11.125 5.734 -19.688 1 80.94 319 PRO B CA 1
ATOM 4672 C C . PRO B 1 319 ? 10.18 4.793 -20.422 1 80.94 319 PRO B C 1
ATOM 4674 O O . PRO B 1 319 ? 9.461 4.008 -19.797 1 80.94 319 PRO B O 1
#

Foldseek 3Di:
DLVVLVVQCVPPWDLFDWDWFVVLCVLLVFTETEREQCPIPPRFLLLLLLLQVLSVDDPVLSQLAAEEEDLDDNLLSNLLNNVVVVHAYEYEYAPPRDPVSVVNSVVSPYHYHYDHPVPDDSVVVRVVVCVVRVHHYDYRAQDPSSLSSLLVSLLSVLVVCVVVVNFQFEEEELAAQQSNQLSNQVNCVPRPVRYAYAYEEAPQQPQLLVCLVVVHKGFRPDQDDAQLNVRRDGIHYPRRNVSCNVGHDHYHYDYNLLLLQQQQCCCVGVVDAAGSSLSRFSSCSSPVSVVTDDNYYYYYSGGRDYDPVSNVSSNVSPD/DLVVLVVQCVPPWDLFDWDWFVVLCVLLVFTETEREQCPIPPRFLLLLLLLQVLSVDDPVLSQLAAEEEDLDSNLQSNLLNNVVVVHAYEYEYAPPRDPVSVVNSVVSPYHYHYDHPVPDDSVVVRVVVCVVRVHHYDYRAQDPSSLSSLLVSLLSVLVVCVVVVNFQFEEEELAAQQSNQLSNQVNCVPRPVRYAYAYEEAPQQPQLLVCLVVVHKGFRPDQDDAQLNVRRDGTHYPRRNVSCNPGHDHYHYDYNLLLLQQQQCCCVGVVDAAGSSLSRFSSCSSPVSVVTDDNYYYYYSGGRDYDPVSNVSSNVSPD

pLDDT: mean 96.93, std 3.04, range [78.44, 98.94]

Sequence (638 aa):
MIRAAAKRLHGHARRTPLLSSPFLDDIAGRKVYVKPECLQHTGSFKFRGGWSALSGMDPEKRSHGVIAYSSGNHAQGIALAARMHGVPSVIVMPSDAPALKIENTKALGAEVVLYDRDSEDRDEIGARLAAQRGLTLIKPFDDPLVIAGQGTTGLEIAQDANSLGIQNADILVCCGGGGFSSGIALACAADAPTLRIRPVEPEGFDDVARSLISGKIERNATTSGNICDAIITPQPGDLTFPILHRLCGPGLTITENEALRAMAQAFLRLKLVAEPGGAAALAAALYRPNDITGDAVIVTISGGNVDPAQFAQALATLPMIRAAAKRLHGHARRTPLLSSPFLDDIAGRKVYVKPECLQHTGSFKFRGGWSALSGMDPEKRSHGVIAYSSGNHAQGIALAARMHGVPSVIVMPSDAPALKIENTKALGAEVVLYDRDSEDRDEIGARLAAQRGLTLIKPFDDPLVIAGQGTTGLEIAQDANSLGIQNADILVCCGGGGFSSGIALACAADAPTLRIRPVEPEGFDDVARSLISGKIERNATTSGNICDAIITPQPGDLTFPILHRLCGPGLTITENEALRAMAQAFLRLKLVAEPGGAAALAAALYRPNDITGDAVIVTISGGNVDPAQFAQALATLP

Secondary structure (DSSP, 8-state):
-HHHHHHHHTTTS--PPPB--HHHHHHHTSEEEEEEGGGSGGGBTHHHHHHHHHHHS-HHHHHH-EEEE-SSHHHHHHHHHHHHHT--EEEEEETTS-HHHHHHHHHTTPEEEEE-TTT--HHHHHHHHHHHHTPEE--SSS-HHHHHHHHHHHHHHHHHHHHHT--S-EEEEE-SSSHHHHHHHHHHHHH-TTSEEEEEEETT--HHHHHHHHSS----S-S-SSS-GGG--SS--TTHHHHHHHHB---EEE-HHHHHHHHHHIIIII-B---TGGGHHHHHHHH-GGG--SSEEEEEE-B----HHHHHHHHTT--/-HHHHHHHHTTTS--PPPB--HHHHHHHTSEEEEEEGGGSGGGBTHHHHHHHHHHHS-HHHHHH-EEEE-SSHHHHHHHHHHHHHT--EEEEEETTS-HHHHHHHHHTTPEEEEE-TTT--HHHHHHHHHHHHTPEE--SSS-HHHHHHHHHHHHHHHHHHHHHT--S-EEEEE-SSSHHHHHHHHHHHHH-TTSEEEEEEETT--HHHHHHHHTS----S-S-SSS-GGG--SS--TTHHHHHHHHB---EEE-HHHHHHHHHHIIIII-B---TGGGHHHHHHHH-GGG--SSEEEEEE-B----HHHHHHHHTT--

Solvent-accessible surface area (backbone atoms only — not comparable to full-atom values): 30574 Å² total; per-residue (Å²): 102,35,67,60,27,40,62,70,36,59,93,71,57,68,81,66,56,78,43,64,38,73,67,56,16,62,64,28,74,31,46,47,36,35,38,44,27,11,64,25,61,83,21,16,46,37,26,40,15,26,37,21,37,57,73,68,40,57,67,73,54,41,63,48,10,34,29,35,80,34,73,49,59,52,34,37,9,38,15,40,34,25,45,76,71,70,28,52,28,40,29,41,26,54,65,81,52,60,64,68,46,55,52,51,29,39,73,36,61,21,45,74,43,68,40,50,80,87,84,46,57,69,67,59,52,47,50,49,52,22,66,74,56,52,29,44,78,54,55,86,27,62,27,74,44,25,17,19,16,27,8,37,57,16,47,51,48,26,54,52,32,57,74,71,65,62,65,56,21,37,34,30,26,40,28,35,36,27,14,52,43,28,12,26,34,57,32,18,57,75,66,30,63,57,49,41,32,22,44,19,20,46,66,83,41,41,20,51,38,52,12,57,73,72,72,46,90,33,66,31,92,54,72,73,91,58,80,37,56,86,25,50,42,53,36,46,26,85,65,18,37,63,47,36,60,74,56,39,53,77,43,47,67,37,50,70,67,43,14,28,44,27,25,30,45,34,36,74,60,48,20,32,35,45,14,44,30,15,13,30,11,46,18,37,52,48,76,38,39,89,81,52,63,62,68,38,36,37,24,26,27,42,20,17,80,53,56,70,70,62,49,50,56,15,49,64,68,53,133,102,34,68,60,28,41,62,70,35,58,93,70,57,68,81,66,56,77,43,65,38,74,66,56,15,63,65,27,73,30,47,48,36,35,39,44,27,11,64,25,62,84,20,15,46,36,26,40,14,27,37,21,38,57,74,68,41,58,65,73,54,40,63,47,10,35,31,37,80,34,73,49,58,52,34,37,9,38,16,42,35,26,43,76,70,71,28,53,29,37,30,41,26,54,64,82,53,59,65,66,48,54,50,51,30,39,72,36,60,21,46,72,42,67,40,49,81,87,82,45,55,69,66,59,53,49,52,50,51,23,66,76,55,51,29,43,78,54,54,87,26,62,28,74,44,24,17,19,16,27,8,37,57,16,46,51,49,25,53,51,32,57,74,70,67,62,64,55,20,37,33,30,26,42,27,34,35,26,14,54,43,28,11,26,34,59,33,18,58,76,66,30,63,56,47,41,30,22,41,18,20,45,66,84,40,41,20,49,36,52,13,57,74,72,72,46,89,33,67,30,92,53,71,74,92,58,80,37,55,86,23,50,41,53,35,44,26,86,65,18,40,64,47,36,59,73,55,37,51,77,43,48,66,36,50,70,65,43,16,29,45,28,26,30,45,34,37,73,61,49,20,32,36,44,14,43,30,14,14,32,11,45,19,34,52,47,74,37,39,88,81,53,62,62,67,37,36,36,22,26,27,42,21,17,81,55,56,68,69,63,50,50,56,15,49,65,66,53,136

Radius of gyration: 24.7 Å; Cα contacts (8 Å, |Δi|>4): 1581; chains: 2; bounding box: 50×71×60 Å

Nearest PDB structures (foldseek):
  1ve5-assembly1_B  TM=9.697E-01  e=1.653E-31  Thermus thermophilus HB8
  5cvc-assembly1_A  TM=9.168E-01  e=8.824E-33  Zea mays
  1ve5-assembly1_A  TM=9.566E-01  e=6.952E-31  Thermus thermophilus HB8
  1ve5-assembly1_D  TM=9.592E-01  e=1.931E-27  Thermus thermophilus HB8
  1ve5-assembly1_C  TM=9.581E-01  e=2.294E-27  Thermus thermophilus HB8

Organism: NCBI:txid391626